Protein AF-R7GAA2-F1 (afdb_monomer_lite)

Foldseek 3Di:
DWAWAQDPVRDIDIDCVVVCVVLVVCVVVVNNLAAEAPALFDPQQWDWHDYPNDTDTGHDDQPDPVSLVVVLRVVLVVLAVCVVVVNQVRYAHEDEAVRQDPSSLVSQQVRAHPVRDGGAYAYEHADCDDDCNLVSLLRHQEYEYELVNCVVCVPSLLVSVVSNVVVVGAYFYEYAFLDPVDLAPPHFLLSLLVRFLSRVLSPHPGYDQPAADQDDPALVVFQDDPPGHRHSRHQWDWADPPDPDIDIHGDSSVVSNVVNVVLSVLQVVLCLQAVLLVVLVNVLSVQADSHFDDDDRYHDPRRSVRSVVSSVSSVVSSVVSVVVSVVLVVVVQDQVLLSVLLVVLVVCLVVCLFFDPVLVVQLVVLSVLSVVLSNDSPRHSVSNVVSSVSNVVSVVSTHTDDPPVDDDDDDDDDDDDDDDDDDDDDDDDDDDPDDDDDDDDPPPVVVVVVVVVVVVVPPD

Secondary structure (DSSP, 8-state):
--EEEE-TTS-EEEE-HHHHHHHHHHHHTT--S-EEEE-SS-TT-EEEEEETTEEEEEE--TTSHHHHHHHHHHHHHHHHHHHHHT-GGGEEEEE-GGG--HHHHHHHHT---TTSPPPEEEEEES--SSTTHHHHHTT-SEEEEEHHHHHH-HHHHHHHHHHHHHTT-EEEEEE-TT-SS--STTS-HHHHHHHHHHHHHTT-S-EEES-SB---S-TTT----SSSSTTTTBSEE---TT-SS---EE-HHHHHHHHHHHHHHHHHHHHHH-GGGHHHHHHHHTTS-S---EETTEE-HHHHHHHHHHHHHHHHHHHHHHHHHHHHHTT----HHHHHHHHHHGGGGGGGGGB-HHHHHHHHHHHHHHHHHHH-TT--HHHHHHHHHHHHHHHHT--B----TT---------------------------------SSTHHHHHHHHHHHHHHSS--

InterPro domains:
  IPR025150 Glycoside hydrolase 123, catalytic domain [PF13320] (1-269)

Radius of gyration: 28.1 Å; chains: 1; bounding box: 97×61×71 Å

Organism: NCBI:txid1263076

pLDDT: mean 87.67, std 21.64, range [22.52, 98.81]

Structure (mmCIF, N/CA/C/O backbone):
data_AF-R7GAA2-F1
#
_entry.id   AF-R7GAA2-F1
#
loop_
_atom_site.group_PDB
_atom_site.id
_atom_site.type_symbol
_atom_site.label_atom_id
_atom_site.label_alt_id
_atom_site.label_comp_id
_atom_site.label_asym_id
_atom_site.label_entity_id
_atom_site.label_seq_id
_atom_site.pdbx_PDB_ins_code
_atom_site.Cartn_x
_atom_site.Cartn_y
_atom_site.Cartn_z
_atom_site.occupancy
_atom_site.B_iso_or_equiv
_atom_site.auth_seq_id
_atom_site.auth_comp_id
_atom_site.auth_asym_id
_atom_site.auth_atom_id
_atom_site.pdbx_PDB_model_num
ATOM 1 N N . MET A 1 1 ? 8.759 -8.602 -18.589 1.00 96.94 1 MET A N 1
ATOM 2 C CA . MET A 1 1 ? 8.135 -9.944 -18.648 1.00 96.94 1 MET A CA 1
ATOM 3 C C . MET A 1 1 ? 7.246 -10.149 -19.873 1.00 96.94 1 MET A C 1
ATOM 5 O O . MET A 1 1 ? 6.894 -11.285 -20.142 1.00 96.94 1 MET A O 1
ATOM 9 N N . VAL A 1 2 ? 6.908 -9.103 -20.636 1.00 98.19 2 VAL A N 1
ATOM 10 C CA . VAL A 1 2 ? 6.275 -9.259 -21.956 1.00 98.19 2 VAL A CA 1
ATOM 11 C C . VAL A 1 2 ? 7.321 -8.965 -23.018 1.00 98.19 2 VAL A C 1
ATOM 13 O O . VAL A 1 2 ? 7.975 -7.921 -22.951 1.00 98.19 2 VAL A O 1
ATOM 16 N N . LYS A 1 3 ? 7.518 -9.876 -23.970 1.00 98.00 3 LYS A N 1
ATOM 17 C CA . LYS A 1 3 ? 8.472 -9.680 -25.064 1.00 98.00 3 LYS A CA 1
ATOM 18 C C . LYS A 1 3 ? 7.758 -9.059 -26.258 1.00 98.00 3 LYS A C 1
ATOM 20 O O . LYS A 1 3 ? 6.808 -9.626 -26.779 1.00 98.00 3 LYS A O 1
ATOM 25 N N . TRP A 1 4 ? 8.246 -7.898 -26.682 1.00 98.31 4 TRP A N 1
ATOM 26 C CA . TRP A 1 4 ? 7.725 -7.157 -27.826 1.00 98.31 4 TRP A CA 1
ATOM 27 C C . TRP A 1 4 ? 8.593 -7.472 -29.037 1.00 98.31 4 TRP A C 1
ATOM 29 O O . TRP A 1 4 ? 9.816 -7.322 -28.954 1.00 98.31 4 TRP A O 1
ATOM 39 N N . THR A 1 5 ? 7.988 -7.877 -30.147 1.00 98.38 5 THR A N 1
ATOM 40 C CA . THR A 1 5 ? 8.681 -8.085 -31.423 1.00 98.38 5 THR A CA 1
ATOM 41 C C . THR A 1 5 ? 8.051 -7.190 -32.474 1.00 98.38 5 THR A C 1
ATOM 43 O O . THR A 1 5 ? 6.836 -7.182 -32.629 1.00 98.38 5 THR A O 1
ATOM 46 N N . LYS A 1 6 ? 8.867 -6.402 -33.170 1.00 98.06 6 LYS A N 1
ATOM 47 C CA . LYS A 1 6 ? 8.409 -5.551 -34.261 1.00 98.06 6 LYS A CA 1
ATOM 48 C C . LYS A 1 6 ? 8.426 -6.343 -35.562 1.00 98.06 6 LYS A C 1
ATOM 50 O O . LYS A 1 6 ? 9.480 -6.837 -35.971 1.00 98.06 6 LYS A O 1
ATOM 55 N N . GLU A 1 7 ? 7.268 -6.447 -36.194 1.00 96.44 7 GLU A N 1
ATOM 56 C CA . GLU A 1 7 ? 7.074 -7.185 -37.436 1.00 96.44 7 GLU A CA 1
ATOM 57 C C . GLU A 1 7 ? 7.494 -6.365 -38.661 1.00 96.44 7 GLU A C 1
ATOM 59 O O . GLU A 1 7 ? 7.725 -5.153 -38.601 1.00 96.44 7 GLU A O 1
ATOM 64 N N . LYS A 1 8 ? 7.594 -7.033 -39.818 1.00 94.50 8 LYS A N 1
ATOM 65 C CA . LYS A 1 8 ? 8.037 -6.404 -41.077 1.00 94.50 8 LYS A CA 1
ATOM 66 C C . LYS A 1 8 ? 7.120 -5.278 -41.561 1.00 94.50 8 LYS A C 1
ATOM 68 O O . LYS A 1 8 ? 7.586 -4.401 -42.282 1.00 94.50 8 LYS A O 1
ATOM 73 N N . ASP A 1 9 ? 5.842 -5.320 -41.199 1.00 93.56 9 ASP A N 1
ATOM 74 C CA . ASP A 1 9 ? 4.855 -4.286 -41.524 1.00 93.56 9 ASP A CA 1
ATOM 75 C C . ASP A 1 9 ? 4.855 -3.112 -40.526 1.00 93.56 9 ASP A C 1
ATOM 77 O O . ASP A 1 9 ? 4.137 -2.134 -40.719 1.00 93.56 9 ASP A O 1
ATOM 81 N N . GLY A 1 10 ? 5.695 -3.179 -39.487 1.00 91.38 10 GLY A N 1
ATOM 82 C CA . GLY A 1 10 ? 5.831 -2.157 -38.455 1.00 91.38 10 GLY A CA 1
ATOM 83 C C . GLY A 1 10 ? 4.900 -2.320 -37.251 1.00 91.38 10 GLY A C 1
ATOM 84 O O . GLY A 1 10 ? 5.023 -1.518 -36.321 1.00 91.38 10 GLY A O 1
ATOM 85 N N . SER A 1 11 ? 4.018 -3.327 -37.247 1.00 95.19 11 SER A N 1
ATOM 86 C CA . SER A 1 11 ? 3.200 -3.701 -36.085 1.00 95.19 11 SER A CA 1
ATOM 87 C C . SER A 1 11 ? 4.027 -4.405 -35.002 1.00 95.19 11 SER A C 1
ATOM 89 O O . SER A 1 11 ? 5.172 -4.805 -35.239 1.00 95.19 11 SER A O 1
ATOM 91 N N . PHE A 1 12 ? 3.465 -4.541 -33.799 1.00 98.12 12 PHE A N 1
ATOM 92 C CA . PHE A 1 12 ? 4.077 -5.301 -32.714 1.00 98.12 12 PHE A CA 1
ATOM 93 C C . PHE A 1 12 ? 3.322 -6.600 -32.436 1.00 98.12 12 PHE A C 1
ATOM 95 O O . PHE A 1 12 ? 2.095 -6.641 -32.418 1.00 98.12 12 PHE A O 1
ATOM 102 N N . THR A 1 13 ? 4.072 -7.657 -32.137 1.00 98.12 13 THR A N 1
ATOM 103 C CA . THR A 1 13 ? 3.562 -8.867 -31.492 1.00 98.12 13 THR A CA 1
ATOM 104 C C . THR A 1 13 ? 4.078 -8.954 -30.061 1.00 98.12 13 THR A C 1
ATOM 106 O O . THR A 1 13 ? 5.216 -8.577 -29.755 1.00 98.12 13 THR A O 1
ATOM 109 N N . TYR A 1 14 ? 3.220 -9.449 -29.169 1.00 98.56 14 TYR A N 1
ATOM 110 C CA . TYR A 1 14 ? 3.478 -9.513 -27.735 1.00 98.56 14 TYR A CA 1
ATOM 111 C C . TYR A 1 14 ? 3.425 -10.957 -27.246 1.00 98.56 14 TYR A C 1
ATOM 113 O O . TYR A 1 14 ? 2.406 -11.630 -27.379 1.00 98.56 14 TYR A O 1
ATOM 121 N N . ASP A 1 15 ? 4.527 -11.422 -26.665 1.00 98.56 15 ASP A N 1
ATOM 122 C CA . ASP A 1 15 ? 4.616 -12.727 -26.015 1.00 98.56 15 ASP A CA 1
ATOM 123 C C . ASP A 1 15 ? 4.555 -12.554 -24.491 1.00 98.56 15 ASP A C 1
ATOM 125 O O . ASP A 1 15 ? 5.459 -11.980 -23.870 1.00 98.56 15 ASP A O 1
ATOM 129 N N . PHE A 1 16 ? 3.457 -13.042 -23.908 1.00 98.81 16 PHE A N 1
ATOM 130 C CA . PHE A 1 16 ? 3.136 -12.965 -22.483 1.00 98.81 16 PHE A CA 1
ATOM 131 C C . PHE A 1 16 ? 3.630 -14.178 -21.680 1.00 98.81 16 PHE A C 1
ATOM 133 O O . PHE A 1 16 ? 3.340 -14.264 -20.492 1.00 98.81 16 PHE A O 1
ATOM 140 N N . THR A 1 17 ? 4.383 -15.111 -22.273 1.00 98.69 17 THR A N 1
ATOM 141 C CA . THR A 1 17 ? 4.747 -16.392 -21.634 1.00 98.69 17 THR A CA 1
ATOM 142 C C . THR A 1 17 ? 5.384 -16.229 -20.249 1.00 98.69 17 THR A C 1
ATOM 144 O O . THR A 1 17 ? 4.995 -16.919 -19.305 1.00 98.69 17 THR A O 1
ATOM 147 N N . ASP A 1 18 ? 6.357 -15.327 -20.101 1.00 98.62 18 ASP A N 1
ATOM 148 C CA . ASP A 1 18 ? 7.033 -15.121 -18.813 1.00 98.62 18 ASP A CA 1
ATOM 149 C C . ASP A 1 18 ? 6.151 -14.356 -17.819 1.00 98.62 18 ASP A C 1
ATOM 151 O O . ASP A 1 18 ? 6.169 -14.653 -16.625 1.00 98.62 18 ASP A O 1
ATOM 155 N N . PHE A 1 19 ? 5.343 -13.410 -18.310 1.00 98.69 19 PHE A N 1
ATOM 156 C CA . PHE A 1 19 ? 4.344 -12.709 -17.503 1.00 98.69 19 PHE A CA 1
ATOM 157 C C . PHE A 1 19 ? 3.318 -13.689 -16.920 1.00 98.69 19 PHE A C 1
ATOM 159 O O . PHE A 1 19 ? 3.074 -13.675 -15.717 1.00 98.69 19 PHE A O 1
ATOM 166 N N . ASP A 1 20 ? 2.792 -14.594 -17.743 1.00 98.69 20 ASP A N 1
ATOM 167 C CA . ASP A 1 20 ? 1.814 -15.598 -17.335 1.00 98.69 20 ASP A CA 1
ATOM 168 C C . ASP A 1 20 ? 2.366 -16.543 -16.281 1.00 98.69 20 ASP A C 1
ATOM 170 O O . ASP A 1 20 ? 1.707 -16.788 -15.271 1.00 98.69 20 ASP A O 1
ATOM 174 N N . LYS A 1 21 ? 3.582 -17.057 -16.494 1.00 98.69 21 LYS A N 1
ATOM 175 C CA . LYS A 1 21 ? 4.245 -17.931 -15.520 1.00 98.69 21 LYS A CA 1
ATOM 176 C C . LYS A 1 21 ? 4.433 -17.221 -14.187 1.00 98.69 21 LYS A C 1
ATOM 178 O O . LYS A 1 21 ? 4.154 -17.811 -13.148 1.00 98.69 21 LYS A O 1
ATOM 183 N N . TRP A 1 22 ? 4.879 -15.966 -14.215 1.00 98.44 22 TRP A N 1
ATOM 184 C CA . TRP A 1 22 ? 5.100 -15.187 -13.003 1.00 98.44 22 TRP A CA 1
ATOM 185 C C . TRP A 1 22 ? 3.798 -14.894 -12.253 1.00 98.44 22 TRP A C 1
ATOM 187 O O . TRP A 1 22 ? 3.713 -15.130 -11.047 1.00 98.44 22 TRP A O 1
ATOM 197 N N . VAL A 1 23 ? 2.762 -14.419 -12.947 1.00 98.38 23 VAL A N 1
ATOM 198 C CA . VAL A 1 23 ? 1.469 -14.121 -12.319 1.00 98.38 23 VAL A CA 1
ATOM 199 C C . VAL A 1 23 ? 0.825 -15.391 -11.776 1.00 98.38 23 VAL A C 1
ATOM 201 O O . VAL A 1 23 ? 0.380 -15.396 -10.629 1.00 98.38 23 VAL A O 1
ATOM 204 N N . GLN A 1 24 ? 0.812 -16.477 -12.555 1.00 98.31 24 GLN A N 1
ATOM 205 C CA . GLN A 1 24 ? 0.233 -17.743 -12.115 1.00 98.31 24 GLN A CA 1
ATOM 206 C C . GLN A 1 24 ? 0.962 -18.288 -10.885 1.00 98.31 24 GLN A C 1
ATOM 208 O O . GLN A 1 24 ? 0.304 -18.647 -9.916 1.00 98.31 24 GLN A O 1
ATOM 213 N N . PHE A 1 25 ? 2.298 -18.253 -10.875 1.00 98.19 25 PHE A N 1
ATOM 214 C CA . PHE A 1 25 ? 3.095 -18.643 -9.712 1.00 98.19 25 PHE A CA 1
ATOM 215 C C . PHE A 1 25 ? 2.683 -17.878 -8.442 1.00 98.19 25 PHE A C 1
ATOM 217 O O . PHE A 1 25 ? 2.439 -18.488 -7.404 1.00 98.19 25 PHE A O 1
ATOM 224 N N . ASN A 1 26 ? 2.529 -16.552 -8.520 1.00 98.00 26 ASN A N 1
ATOM 225 C CA . ASN A 1 26 ? 2.117 -15.741 -7.368 1.00 98.00 26 ASN A CA 1
ATOM 226 C C . ASN A 1 26 ? 0.660 -15.992 -6.950 1.00 98.00 26 ASN A C 1
ATOM 228 O O . ASN A 1 26 ? 0.347 -15.998 -5.757 1.00 98.00 26 ASN A O 1
ATOM 232 N N . LYS A 1 27 ? -0.241 -16.222 -7.912 1.00 96.75 27 LYS A N 1
ATOM 233 C CA . LYS A 1 27 ? -1.634 -16.596 -7.630 1.00 96.75 27 LYS A CA 1
ATOM 234 C C . LYS A 1 27 ? -1.727 -17.962 -6.947 1.00 96.75 27 LYS A C 1
ATOM 236 O O . LYS A 1 27 ? -2.471 -18.082 -5.978 1.00 96.75 27 LYS A O 1
ATOM 241 N N . ASP A 1 28 ? -0.934 -18.942 -7.376 1.00 97.88 28 ASP A N 1
ATOM 242 C CA . ASP A 1 28 ? -0.874 -20.279 -6.768 1.00 97.88 28 ASP A CA 1
ATOM 243 C C . ASP A 1 28 ? -0.349 -20.231 -5.323 1.00 97.88 28 ASP A C 1
ATOM 245 O O . ASP A 1 28 ? -0.804 -20.992 -4.469 1.00 97.88 28 ASP A O 1
ATOM 249 N N . LEU A 1 29 ? 0.555 -19.290 -5.025 1.00 97.19 29 LEU A N 1
ATOM 250 C CA . LEU A 1 29 ? 1.021 -18.998 -3.665 1.00 97.19 29 LEU A CA 1
ATOM 251 C C . LEU A 1 29 ? 0.004 -18.219 -2.809 1.00 97.19 29 LEU A C 1
ATOM 253 O O . LEU A 1 29 ? 0.202 -18.085 -1.603 1.00 97.19 29 LEU A O 1
ATOM 257 N N . GLY A 1 30 ? -1.072 -17.696 -3.403 1.00 96.75 30 GLY A N 1
ATOM 258 C CA . GLY A 1 30 ? -2.077 -16.890 -2.706 1.00 96.75 30 GLY A CA 1
ATOM 259 C C . GLY A 1 30 ? -1.662 -15.441 -2.426 1.00 96.75 30 GLY A C 1
ATOM 260 O O . GLY A 1 30 ? -2.299 -14.795 -1.601 1.00 96.75 30 GLY A O 1
ATOM 261 N N . ILE A 1 31 ? -0.624 -14.932 -3.102 1.00 93.75 31 ILE A N 1
ATOM 262 C CA . ILE A 1 31 ? -0.114 -13.549 -2.965 1.00 93.75 31 ILE A CA 1
ATOM 263 C C . ILE A 1 31 ? -0.285 -12.712 -4.248 1.00 93.75 31 ILE A C 1
ATOM 265 O O . ILE A 1 31 ? 0.219 -11.599 -4.346 1.00 93.75 31 ILE A O 1
ATOM 269 N N . GLY A 1 32 ? -0.954 -13.266 -5.263 1.00 92.00 32 GLY A N 1
ATOM 270 C CA . GLY A 1 32 ? -1.189 -12.639 -6.569 1.00 92.00 32 GLY A CA 1
ATOM 271 C C . GLY A 1 32 ? -2.553 -11.952 -6.705 1.00 92.00 32 GLY A C 1
ATOM 272 O O . GLY A 1 32 ? -3.148 -12.010 -7.783 1.00 92.00 32 GLY A O 1
ATOM 273 N N . ASP A 1 33 ? -3.084 -11.374 -5.627 1.00 91.75 33 ASP A N 1
ATOM 274 C CA . ASP A 1 33 ? -4.356 -10.631 -5.592 1.00 91.75 33 ASP A CA 1
ATOM 275 C C . ASP A 1 33 ? -4.244 -9.199 -6.154 1.00 91.75 33 ASP A C 1
ATOM 277 O O . ASP A 1 33 ? -5.254 -8.558 -6.438 1.00 91.75 33 ASP A O 1
ATOM 281 N N . LYS A 1 34 ? -3.018 -8.713 -6.377 1.00 95.50 34 LYS A N 1
ATOM 282 C CA . LYS A 1 34 ? -2.719 -7.456 -7.073 1.00 95.50 34 LYS A CA 1
ATOM 283 C C . LYS A 1 34 ? -1.561 -7.651 -8.051 1.00 95.50 34 LYS A C 1
ATOM 285 O O . LYS A 1 34 ? -0.474 -8.068 -7.662 1.00 95.50 34 LYS A O 1
ATOM 290 N N . ILE A 1 35 ? -1.768 -7.297 -9.319 1.00 97.88 35 ILE A N 1
ATOM 291 C CA . ILE A 1 35 ? -0.746 -7.360 -10.374 1.00 97.88 35 ILE A CA 1
ATOM 292 C C . ILE A 1 35 ? -0.391 -5.935 -10.789 1.00 97.88 35 ILE A C 1
ATOM 294 O O . ILE A 1 35 ? -1.238 -5.228 -11.326 1.00 97.88 35 ILE A O 1
ATOM 298 N N . VAL A 1 36 ? 0.858 -5.507 -10.585 1.00 97.44 36 VAL A N 1
ATOM 299 C CA . VAL A 1 36 ? 1.302 -4.158 -10.979 1.00 97.44 36 VAL A CA 1
ATOM 300 C C . VAL A 1 36 ? 2.235 -4.220 -12.188 1.00 97.44 36 VAL A C 1
ATOM 302 O O . VAL A 1 36 ? 3.343 -4.748 -12.118 1.00 97.44 36 VAL A O 1
ATOM 305 N N . ILE A 1 37 ? 1.781 -3.665 -13.310 1.00 97.50 37 ILE A N 1
ATOM 306 C CA . ILE A 1 37 ? 2.466 -3.682 -14.605 1.00 97.50 37 ILE A CA 1
ATOM 307 C C . ILE A 1 37 ? 3.301 -2.404 -14.733 1.00 97.50 37 ILE A C 1
ATOM 309 O O . ILE A 1 37 ? 2.810 -1.365 -15.179 1.00 97.50 37 ILE A O 1
ATOM 313 N N . TYR A 1 38 ? 4.569 -2.467 -14.325 1.00 95.12 38 TYR A N 1
ATOM 314 C CA . TYR A 1 38 ? 5.526 -1.373 -14.514 1.00 95.12 38 TYR A CA 1
ATOM 315 C C . TYR A 1 38 ? 6.163 -1.435 -15.917 1.00 95.12 38 TYR A C 1
ATOM 317 O O . TYR A 1 38 ? 6.751 -2.448 -16.290 1.00 95.12 38 TYR A O 1
ATOM 325 N N . SER A 1 39 ? 6.110 -0.380 -16.733 1.00 92.69 39 SER A N 1
ATOM 326 C CA . SER A 1 39 ? 5.344 0.869 -16.579 1.00 92.69 39 SER A CA 1
ATOM 327 C C . SER A 1 39 ? 5.041 1.483 -17.950 1.00 92.69 39 SER A C 1
ATOM 329 O O . SER A 1 39 ? 5.800 1.266 -18.893 1.00 92.69 39 SER A O 1
ATOM 331 N N . ILE A 1 40 ? 3.989 2.307 -18.041 1.00 90.44 40 ILE A N 1
ATOM 332 C CA . ILE A 1 40 ? 3.724 3.220 -19.175 1.00 90.44 40 ILE A CA 1
ATOM 333 C C . ILE A 1 40 ? 4.735 4.383 -19.255 1.00 90.44 40 ILE A C 1
ATOM 335 O O . ILE A 1 40 ? 4.895 5.023 -20.297 1.00 90.44 40 ILE A O 1
ATOM 339 N N . ALA A 1 41 ? 5.439 4.667 -18.158 1.00 88.88 41 ALA A N 1
ATOM 340 C CA . ALA A 1 41 ? 6.400 5.758 -18.060 1.00 88.88 41 ALA A CA 1
ATOM 341 C C . ALA A 1 41 ? 7.753 5.259 -17.521 1.00 88.88 41 ALA A C 1
ATOM 343 O O . ALA A 1 41 ? 8.156 5.599 -16.408 1.00 88.88 41 ALA A O 1
ATOM 344 N N . PRO A 1 42 ? 8.468 4.413 -18.288 1.00 89.69 42 PRO A N 1
ATOM 345 C CA . PRO A 1 42 ? 9.770 3.912 -17.881 1.00 89.69 42 PRO A CA 1
ATOM 346 C C . PRO A 1 42 ? 10.791 5.048 -17.767 1.00 89.69 42 PRO A C 1
ATOM 348 O O . PRO A 1 42 ? 10.855 5.929 -18.624 1.00 89.69 42 PRO A O 1
ATOM 351 N N . TRP A 1 43 ? 11.682 4.954 -16.780 1.00 85.19 43 TRP A N 1
ATOM 352 C CA . TRP A 1 43 ? 12.714 5.958 -16.470 1.00 85.19 43 TRP A CA 1
ATOM 353 C C . TRP A 1 43 ? 13.596 6.372 -17.661 1.00 85.19 43 TRP A C 1
ATOM 355 O O . TRP A 1 43 ? 14.148 7.469 -17.703 1.00 85.19 43 TRP A O 1
ATOM 365 N N . HIS A 1 44 ? 13.750 5.486 -18.645 1.00 86.44 44 HIS A N 1
ATOM 366 C CA . HIS A 1 44 ? 14.555 5.725 -19.838 1.00 86.44 44 HIS A CA 1
ATOM 367 C C . HIS A 1 44 ? 13.800 6.378 -21.010 1.00 86.44 44 HIS A C 1
ATOM 369 O O . HIS A 1 44 ? 14.412 6.563 -22.065 1.00 86.44 44 HIS A O 1
ATOM 375 N N . ASN A 1 45 ? 12.509 6.703 -20.849 1.00 91.31 45 ASN A N 1
ATOM 376 C CA . ASN A 1 45 ? 11.657 7.379 -21.839 1.00 91.31 45 ASN A CA 1
ATOM 377 C C . ASN A 1 45 ? 11.783 6.792 -23.253 1.00 91.31 45 ASN A C 1
ATOM 379 O O . ASN A 1 45 ? 12.013 7.495 -24.242 1.00 91.31 45 ASN A O 1
ATOM 383 N N . SER A 1 46 ? 11.713 5.466 -23.343 1.00 94.56 46 SER A N 1
ATOM 384 C CA . SER A 1 46 ? 11.822 4.761 -24.615 1.00 94.56 46 SER A CA 1
ATOM 385 C C . SER A 1 46 ? 11.024 3.469 -24.609 1.00 94.56 46 SER A C 1
ATOM 387 O O . SER A 1 46 ? 10.880 2.834 -23.567 1.00 94.56 46 SER A O 1
ATOM 389 N N . PHE A 1 47 ? 10.588 3.042 -25.785 1.00 95.69 47 PHE A N 1
ATOM 390 C CA . PHE A 1 47 ? 10.153 1.674 -26.026 1.00 95.69 47 PHE A CA 1
ATOM 391 C C . PHE A 1 47 ? 11.369 0.764 -26.130 1.00 95.69 47 PHE A C 1
ATOM 393 O O . PHE A 1 47 ? 12.409 1.179 -26.650 1.00 95.69 47 PHE A O 1
ATOM 400 N N . THR A 1 48 ? 11.229 -0.472 -25.665 1.00 96.00 48 THR A N 1
ATOM 401 C CA . THR A 1 48 ? 12.258 -1.500 -25.809 1.00 96.00 48 THR A CA 1
ATOM 402 C C . THR A 1 48 ? 11.621 -2.729 -26.443 1.00 96.00 48 THR A C 1
ATOM 404 O O . THR A 1 48 ? 10.711 -3.314 -25.862 1.00 96.00 48 THR A O 1
ATOM 407 N N . TYR A 1 49 ? 12.080 -3.111 -27.633 1.00 97.19 49 TYR A N 1
ATOM 408 C CA . TYR A 1 49 ? 11.505 -4.209 -28.415 1.00 97.19 49 TYR A CA 1
ATOM 409 C C . TYR A 1 49 ? 12.568 -4.931 -29.238 1.00 97.19 49 TYR A C 1
ATOM 411 O O . TYR A 1 49 ? 13.666 -4.420 -29.450 1.00 97.19 49 TYR A O 1
ATOM 419 N N . TRP A 1 50 ? 12.248 -6.130 -29.713 1.00 98.06 50 TRP A N 1
ATOM 420 C CA . TRP A 1 50 ? 13.093 -6.893 -30.621 1.00 98.06 50 TRP A CA 1
ATOM 421 C C . TRP A 1 50 ? 12.745 -6.581 -32.072 1.00 98.06 50 TRP A C 1
ATOM 423 O O . TRP A 1 50 ? 11.587 -6.639 -32.465 1.00 98.06 50 TRP A O 1
ATOM 433 N N . GLU A 1 51 ? 13.754 -6.302 -32.885 1.00 97.50 51 GLU A N 1
ATOM 434 C CA . GLU A 1 51 ? 13.620 -6.130 -34.331 1.00 97.50 51 GLU A CA 1
ATOM 435 C C . GLU A 1 51 ? 14.806 -6.841 -34.990 1.00 97.50 51 GLU A C 1
ATOM 437 O O . GLU A 1 51 ? 15.962 -6.597 -34.638 1.00 97.50 51 GLU A O 1
ATOM 442 N N . ASN A 1 52 ? 14.538 -7.775 -35.909 1.00 93.44 52 ASN A N 1
ATOM 443 C CA . ASN A 1 52 ? 15.575 -8.534 -36.627 1.00 93.44 52 ASN A CA 1
ATOM 444 C C . ASN A 1 52 ? 16.638 -9.181 -35.707 1.00 93.44 52 ASN A C 1
ATOM 446 O O . ASN A 1 52 ? 17.834 -9.155 -35.999 1.00 93.44 52 ASN A O 1
ATOM 450 N N . GLY A 1 53 ? 16.208 -9.730 -34.565 1.00 92.94 53 GLY A N 1
ATOM 451 C CA . GLY A 1 53 ? 17.095 -10.386 -33.596 1.00 92.94 53 GLY A CA 1
ATOM 452 C C . GLY A 1 53 ? 17.963 -9.435 -32.765 1.00 92.94 53 GLY A C 1
ATOM 453 O O . GLY A 1 53 ? 18.873 -9.895 -32.081 1.00 92.94 53 GLY A O 1
ATOM 454 N N . LYS A 1 54 ? 17.698 -8.123 -32.796 1.00 96.12 54 LYS A N 1
ATOM 455 C CA . LYS A 1 54 ? 18.385 -7.120 -31.972 1.00 96.12 54 LYS A CA 1
ATOM 456 C C . LYS A 1 54 ? 17.408 -6.421 -31.041 1.00 96.12 54 LYS A C 1
ATOM 458 O O . LYS A 1 54 ? 16.269 -6.158 -31.417 1.00 96.12 54 LYS A O 1
ATOM 463 N N . LEU A 1 55 ? 17.879 -6.089 -29.842 1.00 97.25 55 LEU A N 1
ATOM 464 C CA . LEU A 1 55 ? 17.137 -5.250 -28.911 1.00 97.25 55 LEU A CA 1
ATOM 465 C C . LEU A 1 55 ? 17.268 -3.785 -29.343 1.00 97.25 55 LEU A C 1
ATOM 467 O O . LEU A 1 55 ? 18.371 -3.236 -29.379 1.00 97.25 55 LEU A O 1
ATOM 471 N N . VAL A 1 56 ? 16.144 -3.165 -29.675 1.00 97.44 56 VAL A N 1
ATOM 472 C CA . VAL A 1 56 ? 16.038 -1.765 -30.084 1.00 97.44 56 VAL A CA 1
ATOM 473 C C . VAL A 1 56 ? 15.467 -0.947 -28.935 1.00 97.44 56 VAL A C 1
ATOM 475 O O . VAL A 1 56 ? 14.557 -1.387 -28.233 1.00 97.44 56 VAL A O 1
ATOM 478 N N . LYS A 1 57 ? 16.008 0.263 -28.763 1.00 97.19 57 LYS A N 1
ATOM 479 C CA . LYS A 1 57 ? 15.553 1.253 -27.788 1.00 97.19 57 LYS A CA 1
ATOM 480 C C . LYS A 1 57 ? 15.100 2.522 -28.514 1.00 97.19 57 LYS A C 1
ATOM 482 O O . LYS A 1 57 ? 15.928 3.339 -28.911 1.00 97.19 57 LYS A O 1
ATOM 487 N N . GLU A 1 58 ? 13.793 2.683 -28.698 1.00 96.62 58 GLU A N 1
ATOM 488 C CA . GLU A 1 58 ? 13.185 3.808 -29.425 1.00 96.62 58 GLU A CA 1
ATOM 489 C C . GLU A 1 58 ? 12.747 4.892 -28.436 1.00 96.62 58 GLU A C 1
ATOM 491 O O . GLU A 1 58 ? 11.781 4.704 -27.698 1.00 96.62 58 GLU A O 1
ATOM 496 N N . ARG A 1 59 ? 13.464 6.023 -28.381 1.00 97.06 59 ARG A N 1
ATOM 497 C CA . ARG A 1 59 ? 13.075 7.156 -27.522 1.00 97.06 59 ARG A CA 1
ATOM 498 C C . ARG A 1 59 ? 11.716 7.713 -27.933 1.00 97.06 59 ARG A C 1
ATOM 500 O O . ARG A 1 59 ? 11.428 7.823 -29.120 1.00 97.06 59 ARG A O 1
ATOM 507 N N . PHE A 1 60 ? 10.939 8.150 -26.950 1.00 95.06 60 PHE A N 1
ATOM 508 C CA . PHE A 1 60 ? 9.669 8.827 -27.179 1.00 95.06 60 PHE A CA 1
ATOM 509 C C . PHE A 1 60 ? 9.590 10.154 -26.424 1.00 95.06 60 PHE A C 1
ATOM 511 O O . PHE A 1 60 ? 10.315 10.402 -25.461 1.00 95.06 60 PHE A O 1
ATOM 518 N N . THR A 1 61 ? 8.634 10.982 -26.836 1.00 94.19 61 THR A N 1
ATOM 519 C CA . THR A 1 61 ? 8.131 12.110 -26.048 1.00 94.19 61 THR A CA 1
ATOM 520 C C . THR A 1 61 ? 6.705 11.787 -25.622 1.00 94.19 61 THR A C 1
ATOM 522 O O . THR A 1 61 ? 5.890 11.405 -26.467 1.00 94.19 61 THR A O 1
ATOM 525 N N . VAL A 1 62 ? 6.409 11.920 -24.326 1.00 92.88 62 VAL A N 1
ATOM 526 C CA . VAL A 1 62 ? 5.066 11.686 -23.770 1.00 92.88 62 VAL A CA 1
ATOM 527 C C . VAL A 1 62 ? 4.045 12.550 -24.513 1.00 92.88 62 VAL A C 1
ATOM 529 O O . VAL A 1 62 ? 4.278 13.736 -24.739 1.00 92.88 62 VAL A O 1
ATOM 532 N N . GLY A 1 63 ? 2.938 11.943 -24.942 1.00 93.81 63 GLY A N 1
ATOM 533 C CA . GLY A 1 63 ? 1.872 12.615 -25.696 1.00 93.81 63 GLY A CA 1
ATOM 534 C C . GLY A 1 63 ? 2.129 12.814 -27.190 1.00 93.81 63 GLY A C 1
ATOM 535 O O . GLY A 1 63 ? 1.238 13.279 -27.898 1.00 93.81 63 GLY A O 1
ATOM 536 N N . SER A 1 64 ? 3.309 12.455 -27.706 1.00 96.94 64 SER A N 1
ATOM 537 C CA . SER A 1 64 ? 3.535 12.445 -29.157 1.00 96.94 64 SER A CA 1
ATOM 538 C C . SER A 1 64 ? 2.624 11.429 -29.857 1.00 96.94 64 SER A C 1
ATOM 540 O O . SER A 1 64 ? 2.212 10.435 -29.261 1.00 96.94 64 SER A O 1
ATOM 542 N N . LYS A 1 65 ? 2.358 11.630 -31.155 1.00 97.50 65 LYS A N 1
ATOM 543 C CA . LYS A 1 65 ? 1.567 10.685 -31.964 1.00 97.50 65 LYS A CA 1
ATOM 544 C C . LYS A 1 65 ? 2.100 9.251 -31.841 1.00 97.50 65 LYS A C 1
ATOM 546 O O . LYS A 1 65 ? 1.337 8.347 -31.524 1.00 97.50 65 LYS A O 1
ATOM 551 N N . ARG A 1 66 ? 3.419 9.073 -31.990 1.00 96.25 66 ARG A N 1
ATOM 552 C CA . ARG A 1 66 ? 4.078 7.766 -31.858 1.00 96.25 66 ARG A CA 1
ATOM 553 C C . ARG A 1 66 ? 3.952 7.191 -30.446 1.00 96.25 66 ARG A C 1
ATOM 555 O O . ARG A 1 66 ? 3.747 5.992 -30.306 1.00 96.25 66 ARG A O 1
ATOM 562 N N . TYR A 1 67 ? 4.047 8.035 -29.413 1.00 96.62 67 TYR A N 1
ATOM 563 C CA . TYR A 1 67 ? 3.823 7.611 -28.031 1.00 96.62 67 TYR A CA 1
ATOM 564 C C . TYR A 1 67 ? 2.417 7.046 -27.840 1.00 96.62 67 TYR A C 1
ATOM 566 O O . TYR A 1 67 ? 2.266 5.939 -27.327 1.00 96.62 67 TYR A O 1
ATOM 574 N N . ASN A 1 68 ? 1.415 7.790 -28.311 1.00 97.19 68 ASN A N 1
ATOM 575 C CA . ASN A 1 68 ? 0.022 7.397 -28.182 1.00 97.19 68 ASN A CA 1
ATOM 576 C C . ASN A 1 68 ? -0.263 6.105 -28.951 1.00 97.19 68 ASN A C 1
ATOM 578 O O . ASN A 1 68 ? -0.873 5.203 -28.395 1.00 97.19 68 ASN A O 1
ATOM 582 N N . GLU A 1 69 ? 0.218 5.984 -30.190 1.00 97.19 69 GLU A N 1
ATOM 583 C CA . GLU A 1 69 ? 0.034 4.786 -31.018 1.00 97.19 69 GLU A CA 1
ATOM 584 C C . GLU A 1 69 ? 0.606 3.531 -30.353 1.00 97.19 69 GLU A C 1
ATOM 586 O O . GLU A 1 69 ? -0.112 2.553 -30.168 1.00 97.19 69 GLU A O 1
ATOM 591 N N . VAL A 1 70 ? 1.881 3.563 -29.957 1.00 97.44 70 VAL A N 1
ATOM 592 C CA . VAL A 1 70 ? 2.583 2.370 -29.463 1.00 97.44 70 VAL A CA 1
ATOM 593 C C . VAL A 1 70 ? 2.074 1.933 -28.089 1.00 97.44 70 VAL A C 1
ATOM 595 O O . VAL A 1 70 ? 1.911 0.737 -27.850 1.00 97.44 70 VAL A O 1
ATOM 598 N N . TRP A 1 71 ? 1.793 2.873 -27.180 1.00 97.44 71 TRP A N 1
ATOM 599 C CA . TRP A 1 71 ? 1.217 2.511 -25.883 1.00 97.44 71 TRP A CA 1
ATOM 600 C C . TRP A 1 71 ? -0.240 2.070 -25.992 1.00 97.44 71 TRP A C 1
ATOM 602 O O . TRP A 1 71 ? -0.628 1.152 -25.274 1.00 97.44 71 TRP A O 1
ATOM 612 N N . THR A 1 72 ? -1.028 2.666 -26.892 1.00 98.12 72 THR A N 1
ATOM 613 C CA . THR A 1 72 ? -2.407 2.212 -27.131 1.00 98.12 72 THR A CA 1
ATOM 614 C C . THR A 1 72 ? -2.423 0.787 -27.667 1.00 98.12 72 THR A C 1
ATOM 616 O O . THR A 1 72 ? -3.180 -0.031 -27.152 1.00 98.12 72 THR A O 1
ATOM 619 N N . ASP A 1 73 ? -1.563 0.471 -28.638 1.00 98.38 73 ASP A N 1
ATOM 620 C CA . ASP A 1 73 ? -1.426 -0.878 -29.203 1.00 98.38 73 ASP A CA 1
ATOM 621 C C . ASP A 1 73 ? -1.105 -1.910 -28.109 1.00 98.38 73 ASP A C 1
ATOM 623 O O . ASP A 1 73 ? -1.850 -2.872 -27.897 1.00 98.38 73 ASP A O 1
ATOM 627 N N . PHE A 1 74 ? -0.072 -1.636 -27.307 1.00 98.50 74 PHE A N 1
ATOM 628 C CA . PHE A 1 74 ? 0.328 -2.535 -26.229 1.00 98.50 74 PHE A CA 1
ATOM 629 C C . PHE A 1 74 ? -0.739 -2.713 -25.158 1.00 98.50 74 PHE A C 1
ATOM 631 O O . PHE A 1 74 ? -1.056 -3.844 -24.794 1.00 98.50 74 PHE A O 1
ATOM 638 N N . PHE A 1 75 ? -1.287 -1.621 -24.621 1.00 98.56 75 PHE A N 1
ATOM 639 C CA . PHE A 1 75 ? -2.261 -1.737 -23.541 1.00 98.56 75 PHE A CA 1
ATOM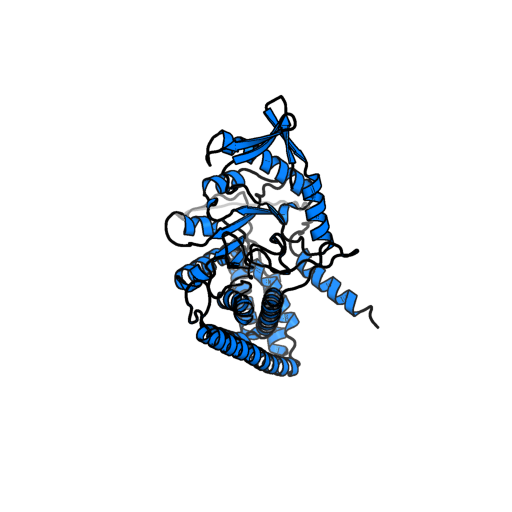 640 C C . PHE A 1 75 ? -3.585 -2.322 -24.034 1.00 98.56 75 PHE A C 1
ATOM 642 O O . PHE A 1 75 ? -4.225 -3.036 -23.272 1.00 98.56 75 PHE A O 1
ATOM 649 N N . THR A 1 76 ? -3.953 -2.144 -25.306 1.00 98.56 76 THR A N 1
ATOM 650 C CA . THR A 1 76 ? -5.092 -2.862 -25.903 1.00 98.56 76 THR A CA 1
ATOM 651 C C . THR A 1 76 ? -4.844 -4.372 -25.908 1.00 98.56 76 THR A C 1
ATOM 653 O O . THR A 1 76 ? -5.701 -5.140 -25.466 1.00 98.56 76 THR A O 1
ATOM 656 N N . ALA A 1 77 ? -3.657 -4.814 -26.340 1.00 98.69 77 ALA A N 1
ATOM 657 C CA . ALA A 1 77 ? -3.286 -6.228 -26.303 1.00 98.69 77 ALA A CA 1
ATOM 658 C C . ALA A 1 77 ? -3.216 -6.775 -24.866 1.00 98.69 77 ALA A C 1
ATOM 660 O O . ALA A 1 77 ? -3.719 -7.864 -24.594 1.00 98.69 77 ALA A O 1
ATOM 661 N N . MET A 1 78 ? -2.648 -6.002 -23.937 1.00 98.75 78 MET A N 1
ATOM 662 C CA . MET A 1 78 ? -2.551 -6.358 -22.521 1.00 98.75 78 MET A CA 1
ATOM 663 C C . MET A 1 78 ? -3.933 -6.506 -21.876 1.00 98.75 78 MET A C 1
ATOM 665 O O . MET A 1 78 ? -4.175 -7.486 -21.181 1.00 98.75 78 MET A O 1
ATOM 669 N N . VAL A 1 79 ? -4.853 -5.567 -22.116 1.00 98.69 79 VAL A N 1
ATOM 670 C CA . VAL A 1 79 ? -6.228 -5.620 -21.595 1.00 98.69 79 VAL A CA 1
ATOM 671 C C . VAL A 1 79 ? -6.961 -6.849 -22.112 1.00 98.69 79 VAL A C 1
ATOM 673 O O . VAL A 1 79 ? -7.547 -7.582 -21.318 1.00 98.69 79 VAL A O 1
ATOM 676 N N . LYS A 1 80 ? -6.873 -7.119 -23.419 1.00 98.69 80 LYS A N 1
ATOM 677 C CA . LYS A 1 80 ? -7.461 -8.321 -24.015 1.00 98.69 80 LYS A CA 1
ATOM 678 C C . LYS A 1 80 ? -6.908 -9.594 -23.365 1.00 98.69 80 LYS A C 1
ATOM 680 O O . LYS A 1 80 ? -7.681 -10.465 -22.980 1.00 98.69 80 LYS A O 1
ATOM 685 N N . HIS A 1 81 ? -5.588 -9.680 -23.206 1.00 98.75 81 HIS A N 1
ATOM 686 C CA . HIS A 1 81 ? -4.936 -10.828 -22.573 1.00 98.75 81 HIS A CA 1
ATOM 687 C C . HIS A 1 81 ? -5.385 -11.001 -21.115 1.00 98.75 81 HIS A C 1
ATOM 689 O O . HIS A 1 81 ? -5.749 -12.094 -20.695 1.00 98.75 81 HIS A O 1
ATOM 695 N N . LEU A 1 82 ? -5.443 -9.916 -20.341 1.00 98.62 82 LEU A N 1
ATOM 696 C CA . LEU A 1 82 ? -5.943 -9.944 -18.966 1.00 98.62 82 LEU A CA 1
ATOM 697 C C . LEU A 1 82 ? -7.407 -10.405 -18.878 1.00 98.62 82 LEU A C 1
ATOM 699 O O . LEU A 1 82 ? -7.731 -11.178 -17.977 1.00 98.62 82 LEU A O 1
ATOM 703 N N . ASP A 1 83 ? -8.278 -9.975 -19.795 1.00 98.56 83 ASP A N 1
ATOM 704 C CA . ASP A 1 83 ? -9.673 -10.436 -19.868 1.00 98.56 83 ASP A CA 1
ATOM 705 C C . ASP A 1 83 ? -9.759 -11.942 -20.169 1.00 98.56 83 ASP A C 1
ATOM 707 O O . ASP A 1 83 ? -10.545 -12.652 -19.539 1.00 98.56 83 ASP A O 1
ATOM 711 N N . GLU A 1 84 ? -8.943 -12.446 -21.100 1.00 98.50 84 GLU A N 1
ATOM 712 C CA . GLU A 1 84 ? -8.872 -13.874 -21.450 1.00 98.50 84 GLU A CA 1
ATOM 713 C C . GLU A 1 84 ? -8.398 -14.731 -20.269 1.00 98.50 84 GLU A C 1
ATOM 715 O O . GLU A 1 84 ? -8.889 -15.843 -20.062 1.00 98.50 84 GLU A O 1
ATOM 720 N N . LYS A 1 85 ? -7.480 -14.201 -19.455 1.00 98.06 85 LYS A N 1
ATOM 721 C CA . LYS A 1 85 ? -6.977 -14.861 -18.243 1.00 98.06 85 LYS A CA 1
ATOM 722 C C . LYS A 1 85 ? -7.886 -14.685 -17.023 1.00 98.06 85 LYS A C 1
ATOM 724 O O . LYS A 1 85 ? -7.679 -15.366 -16.019 1.00 98.06 85 LYS A O 1
ATOM 729 N N . GLY A 1 86 ? -8.867 -13.781 -17.085 1.00 97.69 86 GLY A N 1
ATOM 730 C CA . GLY A 1 86 ? -9.688 -13.394 -15.935 1.00 97.69 86 GLY A CA 1
ATOM 731 C C . GLY A 1 86 ? -8.909 -12.621 -14.864 1.00 97.69 86 GLY A C 1
ATOM 732 O O . GLY A 1 86 ? -9.225 -12.723 -13.684 1.00 97.69 86 GLY A O 1
ATOM 733 N N . TRP A 1 87 ? -7.861 -11.892 -15.254 1.00 98.38 87 TRP A N 1
ATOM 734 C CA . TRP A 1 87 ? -6.958 -11.153 -14.358 1.00 98.38 87 TRP A CA 1
ATOM 735 C C . TRP A 1 87 ? -7.152 -9.634 -14.411 1.00 98.38 87 TRP A C 1
ATOM 737 O O . TRP A 1 87 ? -6.444 -8.904 -13.722 1.00 98.38 87 TRP A O 1
ATOM 747 N N . PHE A 1 88 ? -8.085 -9.147 -15.232 1.00 98.50 88 PHE A N 1
ATOM 748 C CA . PHE A 1 88 ? -8.284 -7.718 -15.465 1.00 98.50 88 PHE A CA 1
ATOM 749 C C . PHE A 1 88 ? -8.577 -6.926 -14.182 1.00 98.50 88 PHE A C 1
ATOM 751 O O . PHE A 1 88 ? -7.938 -5.906 -13.938 1.00 98.50 88 PHE A O 1
ATOM 758 N N . ASP A 1 89 ? -9.487 -7.406 -13.328 1.00 97.38 89 ASP A N 1
ATOM 759 C CA . ASP A 1 89 ? -9.880 -6.680 -12.111 1.00 97.38 89 ASP A CA 1
ATOM 760 C C . ASP A 1 89 ? -8.751 -6.605 -11.052 1.00 97.38 89 ASP A C 1
ATOM 762 O O . ASP A 1 89 ? -8.774 -5.703 -10.207 1.00 97.38 89 ASP A O 1
ATOM 766 N N . ASP A 1 90 ? -7.748 -7.489 -11.122 1.00 97.50 90 ASP A N 1
ATOM 767 C CA . ASP A 1 90 ? -6.578 -7.511 -10.227 1.00 97.50 90 ASP A CA 1
ATOM 768 C C . ASP A 1 90 ? -5.413 -6.653 -10.758 1.00 97.50 90 ASP A C 1
ATOM 770 O O . ASP A 1 90 ? -4.410 -6.455 -10.064 1.00 97.50 90 ASP A O 1
ATOM 774 N N . ALA A 1 91 ? -5.504 -6.185 -12.007 1.00 98.25 91 ALA A N 1
ATOM 775 C CA . ALA A 1 91 ? -4.407 -5.547 -12.716 1.00 98.25 91 ALA A CA 1
ATOM 776 C C . ALA A 1 91 ? -4.391 -4.023 -12.547 1.00 98.25 91 ALA A C 1
ATOM 778 O O . ALA A 1 91 ? -5.402 -3.332 -12.667 1.00 98.25 91 ALA A O 1
ATOM 779 N N . TYR A 1 92 ? -3.186 -3.505 -12.327 1.00 98.38 92 TYR A N 1
ATOM 780 C CA . TYR A 1 92 ? -2.875 -2.093 -12.186 1.00 98.38 92 TYR A CA 1
ATOM 781 C C . TYR A 1 92 ? -1.734 -1.727 -13.134 1.00 98.38 92 TYR A C 1
ATOM 783 O O . TYR A 1 92 ? -0.752 -2.462 -13.250 1.00 98.38 92 TYR A O 1
ATOM 791 N N . VAL A 1 93 ? -1.803 -0.558 -13.765 1.00 97.88 93 VAL A N 1
ATOM 792 C CA . VAL A 1 93 ? -0.645 0.044 -14.433 1.00 97.88 93 VAL A CA 1
ATOM 793 C C . VAL A 1 93 ? 0.188 0.780 -13.389 1.00 97.88 93 VAL A C 1
ATOM 795 O O . VAL A 1 93 ? -0.300 1.707 -12.744 1.00 97.88 93 VAL A O 1
ATOM 798 N N . GLY A 1 94 ? 1.438 0.350 -13.214 1.00 95.69 94 GLY A N 1
ATOM 799 C CA . GLY A 1 94 ? 2.389 0.975 -12.297 1.00 95.69 94 GLY A CA 1
ATOM 800 C C . GLY A 1 94 ? 2.991 2.239 -12.904 1.00 95.69 94 GLY A C 1
ATOM 801 O O . GLY A 1 94 ? 3.469 2.203 -14.042 1.00 95.69 94 GLY A O 1
ATOM 802 N N . ILE A 1 95 ? 3.003 3.347 -12.167 1.00 92.56 95 ILE A N 1
ATOM 803 C CA . ILE A 1 95 ? 3.592 4.621 -12.595 1.00 92.56 95 ILE A CA 1
ATOM 804 C C . ILE A 1 95 ? 4.508 5.149 -11.492 1.00 92.56 95 ILE A C 1
ATOM 806 O O . ILE A 1 95 ? 4.081 5.378 -10.364 1.00 92.56 95 ILE A O 1
ATOM 810 N N . ASP A 1 96 ? 5.781 5.320 -11.833 1.00 87.25 96 ASP A N 1
ATOM 811 C CA . ASP A 1 96 ? 6.768 5.946 -10.953 1.00 87.25 96 ASP A CA 1
ATOM 812 C C . ASP A 1 96 ? 6.633 7.481 -10.982 1.00 87.25 96 ASP A C 1
ATOM 814 O O . ASP A 1 96 ? 6.117 8.052 -11.946 1.00 87.25 96 ASP A O 1
ATOM 818 N N . GLU A 1 97 ? 7.125 8.156 -9.947 1.00 79.75 97 GLU A N 1
ATOM 819 C CA . GLU A 1 97 ? 6.908 9.581 -9.649 1.00 79.75 97 GLU A CA 1
ATOM 820 C C . GLU A 1 97 ? 7.227 10.496 -10.830 1.00 79.75 97 GLU A C 1
ATOM 822 O O . GLU A 1 97 ? 6.452 11.382 -11.190 1.00 79.75 97 GLU A O 1
ATOM 827 N N . ARG A 1 98 ? 8.356 10.233 -11.496 1.00 76.88 98 ARG A N 1
ATOM 828 C CA . ARG A 1 98 ? 8.842 11.020 -12.641 1.00 76.88 98 ARG A CA 1
ATOM 829 C C . ARG A 1 98 ? 7.994 10.856 -13.898 1.00 76.88 98 ARG A C 1
ATOM 831 O O . ARG A 1 98 ? 8.083 11.671 -14.813 1.00 76.88 98 ARG A O 1
ATOM 838 N N . GLY A 1 99 ? 7.244 9.763 -13.973 1.00 80.12 99 GLY A N 1
ATOM 839 C CA . GLY A 1 99 ? 6.441 9.376 -15.124 1.00 80.12 99 GLY A CA 1
ATOM 840 C C . GLY A 1 99 ? 4.972 9.764 -15.013 1.00 80.12 99 GLY A C 1
ATOM 841 O O . GLY A 1 99 ? 4.223 9.644 -15.990 1.00 80.12 99 GLY A O 1
ATOM 842 N N . LEU A 1 100 ? 4.549 10.219 -13.834 1.00 86.62 100 LEU A N 1
ATOM 843 C CA . LEU A 1 100 ? 3.158 10.497 -13.558 1.00 86.62 100 LEU A CA 1
ATOM 844 C C . LEU A 1 100 ? 2.702 11.780 -14.248 1.00 86.62 100 LEU A C 1
ATOM 846 O O . LEU A 1 100 ? 3.128 12.882 -13.917 1.00 86.62 100 LEU A O 1
ATOM 850 N N . SER A 1 101 ? 1.813 11.628 -15.225 1.00 90.75 101 SER A N 1
ATOM 851 C CA . SER A 1 101 ? 1.311 12.742 -16.022 1.00 90.75 101 SER A CA 1
ATOM 852 C C . SER A 1 101 ? -0.147 12.541 -16.400 1.00 90.75 101 SER A C 1
ATOM 854 O O . SER A 1 101 ? -0.602 11.419 -16.627 1.00 90.75 101 SER A O 1
ATOM 856 N N . GLU A 1 102 ? -0.869 13.652 -16.534 1.00 93.12 102 GLU A N 1
ATOM 857 C CA . GLU A 1 102 ? -2.252 13.643 -17.009 1.00 93.12 102 GLU A CA 1
ATOM 858 C C . GLU A 1 102 ? -2.364 13.007 -18.400 1.00 93.12 102 GLU A C 1
ATOM 860 O O . GLU A 1 102 ? -3.292 12.249 -18.653 1.00 93.12 102 GLU A O 1
ATOM 865 N N . THR A 1 103 ? -1.383 13.237 -19.274 1.00 94.56 103 THR A N 1
ATOM 866 C CA . THR A 1 103 ? -1.332 12.654 -20.619 1.00 94.56 103 THR A CA 1
ATOM 867 C C . THR A 1 103 ? -1.312 11.126 -20.602 1.00 94.56 103 THR A C 1
ATOM 869 O O . THR A 1 103 ? -2.056 10.505 -21.358 1.00 94.56 103 THR A O 1
ATOM 872 N N . ALA A 1 104 ? -0.488 10.511 -19.746 1.00 93.94 104 ALA A N 1
ATOM 873 C CA . ALA A 1 104 ? -0.419 9.054 -19.643 1.00 93.94 104 ALA A CA 1
ATOM 874 C C . ALA A 1 104 ? -1.731 8.467 -19.099 1.00 93.94 104 ALA A C 1
ATOM 876 O O . ALA A 1 104 ? -2.242 7.493 -19.647 1.00 93.94 104 ALA A O 1
ATOM 877 N N . LEU A 1 105 ? -2.311 9.094 -18.068 1.00 95.88 105 LEU A N 1
ATOM 878 C CA . LEU A 1 105 ? -3.594 8.666 -17.502 1.00 95.88 105 LEU A CA 1
ATOM 879 C C . LEU A 1 105 ? -4.736 8.811 -18.516 1.00 95.88 105 LEU A C 1
ATOM 881 O O . LEU A 1 105 ? -5.530 7.895 -18.685 1.00 95.88 105 LEU A O 1
ATOM 885 N N . ASN A 1 106 ? -4.778 9.924 -19.254 1.00 96.81 106 ASN A N 1
ATOM 886 C CA . ASN A 1 106 ? -5.781 10.146 -20.294 1.00 96.81 106 ASN A CA 1
ATOM 887 C C . ASN A 1 106 ? -5.689 9.100 -21.407 1.00 96.81 106 ASN A C 1
ATOM 889 O O . ASN A 1 106 ? -6.723 8.676 -21.907 1.00 96.81 106 ASN A O 1
ATOM 893 N N . LEU A 1 107 ? -4.481 8.668 -21.788 1.00 97.12 107 LEU A N 1
ATOM 894 C CA . LEU A 1 107 ? -4.311 7.574 -22.744 1.00 97.12 107 LEU A CA 1
ATOM 895 C C . LEU A 1 107 ? -4.914 6.277 -22.202 1.00 97.12 107 LEU A C 1
ATOM 897 O O . LEU A 1 107 ? -5.700 5.643 -22.903 1.00 97.12 107 LEU A O 1
ATOM 901 N N . LEU A 1 108 ? -4.591 5.904 -20.960 1.00 97.00 108 LEU A N 1
ATOM 902 C CA . LEU A 1 108 ? -5.133 4.696 -20.328 1.00 97.00 108 LEU A CA 1
ATOM 903 C C . LEU A 1 108 ? -6.666 4.730 -20.246 1.00 97.00 108 LEU A C 1
ATOM 905 O O . LEU A 1 108 ? -7.308 3.715 -20.504 1.00 97.00 108 LEU A O 1
ATOM 909 N N . ASP A 1 109 ? -7.260 5.900 -19.996 1.00 97.25 109 ASP A N 1
ATOM 910 C CA . ASP A 1 109 ? -8.717 6.065 -19.918 1.00 97.25 109 ASP A CA 1
ATOM 911 C C . ASP A 1 109 ? -9.446 5.767 -21.239 1.00 97.25 109 ASP A C 1
ATOM 913 O O . ASP A 1 109 ? -10.635 5.414 -21.223 1.00 97.25 109 ASP A O 1
ATOM 917 N N . THR A 1 110 ? -8.749 5.886 -22.377 1.00 97.88 110 THR A N 1
ATOM 918 C CA . THR A 1 110 ? -9.302 5.549 -23.701 1.00 97.88 110 THR A CA 1
ATOM 919 C C . THR A 1 110 ? -9.371 4.047 -23.964 1.00 97.88 110 THR A C 1
ATOM 921 O O . THR A 1 110 ? -10.117 3.618 -24.844 1.00 97.88 110 THR A O 1
ATOM 924 N N . ILE A 1 111 ? -8.631 3.239 -23.202 1.00 98.19 111 ILE A N 1
ATOM 925 C CA . ILE A 1 111 ? -8.486 1.803 -23.436 1.00 98.19 111 ILE A CA 1
ATOM 926 C C . ILE A 1 111 ? -9.441 1.067 -22.504 1.00 98.19 111 ILE A C 1
ATOM 928 O O . ILE A 1 111 ? -9.272 1.060 -21.284 1.00 98.19 111 ILE A O 1
ATOM 932 N N . LYS A 1 112 ? -10.472 0.458 -23.092 1.00 98.25 112 LYS A N 1
ATOM 933 C CA . LYS A 1 112 ? -11.511 -0.269 -22.361 1.00 98.25 112 LYS A CA 1
ATOM 934 C C . LYS A 1 112 ? -11.377 -1.775 -22.559 1.00 98.25 112 LYS A C 1
ATOM 936 O O . LYS A 1 112 ? -11.012 -2.235 -23.640 1.00 98.25 112 LYS A O 1
ATOM 941 N N . ASN A 1 113 ? -11.715 -2.529 -21.523 1.00 98.12 113 ASN A N 1
ATOM 942 C CA . ASN A 1 113 ? -11.898 -3.974 -21.591 1.00 98.12 113 ASN A CA 1
ATOM 943 C C . ASN A 1 113 ? -13.244 -4.330 -22.244 1.00 98.12 113 ASN A C 1
ATOM 945 O O . ASN A 1 113 ? -14.034 -3.444 -22.591 1.00 98.12 113 ASN A O 1
ATOM 949 N N . LYS A 1 114 ? -13.531 -5.628 -22.390 1.00 95.94 114 LYS A N 1
ATOM 950 C CA . LYS A 1 114 ? -14.789 -6.115 -22.992 1.00 95.94 114 LYS A CA 1
ATOM 951 C C . LYS A 1 114 ? -16.069 -5.625 -22.288 1.00 95.94 114 LYS A C 1
ATOM 953 O O . LYS A 1 114 ? -17.122 -5.595 -22.916 1.00 95.94 114 LYS A O 1
ATOM 958 N N . ASP A 1 115 ? -15.970 -5.226 -21.018 1.00 97.25 115 ASP A N 1
ATOM 959 C CA . ASP A 1 115 ? -17.075 -4.739 -20.183 1.00 97.25 115 ASP A CA 1
ATOM 960 C C . ASP A 1 115 ? -17.116 -3.200 -20.089 1.00 97.25 115 ASP A C 1
ATOM 962 O O . ASP A 1 115 ? -17.885 -2.636 -19.312 1.00 97.25 115 ASP A O 1
ATOM 966 N N . GLY A 1 116 ? -16.273 -2.493 -20.851 1.00 97.50 116 GLY A N 1
ATOM 967 C CA . GLY A 1 116 ? -16.214 -1.030 -20.843 1.00 97.50 116 GLY A CA 1
ATOM 968 C C . GLY A 1 116 ? -15.422 -0.418 -19.677 1.00 97.50 116 GLY A C 1
ATOM 969 O O . GLY A 1 116 ? -15.432 0.806 -19.523 1.00 97.50 116 GLY A O 1
ATOM 970 N N . LYS A 1 117 ? -14.721 -1.223 -18.868 1.00 98.12 117 LYS A N 1
ATOM 971 C CA . LYS A 1 117 ? -13.875 -0.760 -17.752 1.00 98.12 117 LYS A CA 1
ATOM 972 C C . LYS A 1 117 ? -12.467 -0.389 -18.222 1.00 98.12 117 LYS A C 1
ATOM 974 O O . LYS A 1 117 ? -11.959 -0.960 -19.181 1.00 98.12 117 LYS A O 1
ATOM 979 N N . THR A 1 118 ? -11.815 0.535 -17.523 1.00 97.94 118 THR A N 1
ATOM 980 C CA . THR A 1 118 ? -10.392 0.883 -17.712 1.00 97.94 118 THR A CA 1
ATOM 981 C C . THR A 1 118 ? -9.507 0.116 -16.742 1.00 97.94 118 THR A C 1
ATOM 983 O O . THR A 1 118 ? -9.974 -0.341 -15.697 1.00 97.94 118 THR A O 1
ATOM 986 N N . LEU A 1 119 ? -8.222 -0.027 -17.081 1.00 97.56 119 LEU A N 1
ATOM 987 C CA . LEU A 1 119 ? -7.235 -0.537 -16.129 1.00 97.56 119 LEU A CA 1
ATOM 988 C C . LEU A 1 119 ? -7.108 0.414 -14.940 1.00 97.56 119 LEU A C 1
ATOM 990 O O . LEU A 1 119 ? -7.080 1.633 -15.113 1.00 97.56 119 LEU A O 1
ATOM 994 N N . LYS A 1 120 ? -6.958 -0.165 -13.750 1.00 98.00 120 LYS A N 1
ATOM 995 C CA . LYS A 1 120 ? -6.616 0.585 -12.543 1.00 98.00 120 LYS A CA 1
ATOM 996 C C . LYS A 1 120 ? -5.168 1.067 -12.613 1.00 98.00 120 LYS A C 1
ATOM 998 O O . LYS A 1 120 ? -4.356 0.566 -13.394 1.00 98.00 120 LYS A O 1
ATOM 1003 N N . THR A 1 121 ? -4.811 2.005 -11.751 1.00 97.50 121 THR A N 1
ATOM 1004 C CA . THR A 1 121 ? -3.481 2.616 -11.682 1.00 97.50 121 THR A CA 1
ATOM 1005 C C . THR A 1 121 ? -2.894 2.528 -10.278 1.00 97.50 121 THR A C 1
ATOM 1007 O O . THR A 1 121 ? -3.578 2.733 -9.277 1.00 97.50 121 THR A O 1
ATOM 1010 N N . ALA A 1 122 ? -1.606 2.198 -10.202 1.00 97.06 122 ALA A N 1
ATOM 1011 C CA . ALA A 1 122 ? -0.831 2.225 -8.969 1.00 97.06 122 ALA A CA 1
ATOM 1012 C C . ALA A 1 122 ? 0.323 3.213 -9.143 1.00 97.06 122 ALA A C 1
ATOM 1014 O O . ALA A 1 122 ? 1.129 3.068 -10.062 1.00 97.06 122 ALA A O 1
ATOM 1015 N N . GLY A 1 123 ? 0.385 4.234 -8.295 1.00 95.19 123 GLY A N 1
ATOM 1016 C CA . GLY A 1 123 ? 1.327 5.343 -8.436 1.00 95.19 123 GLY A CA 1
ATOM 1017 C C . GLY A 1 123 ? 2.100 5.616 -7.155 1.00 95.19 123 GLY A C 1
ATOM 1018 O O . GLY A 1 123 ? 1.588 5.356 -6.067 1.00 95.19 123 GLY A O 1
ATOM 1019 N N . ALA A 1 124 ? 3.309 6.156 -7.287 1.00 94.50 124 ALA A N 1
ATOM 1020 C CA . ALA A 1 124 ? 4.076 6.724 -6.178 1.00 94.50 124 ALA A CA 1
ATOM 1021 C C . ALA A 1 124 ? 4.149 8.259 -6.292 1.00 94.50 124 ALA A C 1
ATOM 1023 O O . ALA A 1 124 ? 4.080 8.792 -7.404 1.00 94.50 124 ALA A O 1
ATOM 1024 N N . MET A 1 125 ? 4.251 8.959 -5.157 1.00 93.31 125 MET A N 1
ATOM 1025 C CA . MET A 1 125 ? 4.478 10.411 -5.069 1.00 93.31 125 MET A CA 1
ATOM 1026 C C . MET A 1 125 ? 5.299 10.809 -3.826 1.00 93.31 125 MET A C 1
ATOM 1028 O O . MET A 1 125 ? 4.874 10.540 -2.697 1.00 93.31 125 MET A O 1
ATOM 1032 N N . ASP A 1 126 ? 6.383 11.566 -4.031 1.00 89.88 126 ASP A N 1
ATOM 1033 C CA . ASP A 1 126 ? 7.213 12.202 -2.988 1.00 89.88 126 ASP A CA 1
ATOM 1034 C C . ASP A 1 126 ? 6.880 13.691 -2.790 1.00 89.88 126 ASP A C 1
ATOM 1036 O O . ASP A 1 126 ? 7.481 14.390 -1.974 1.00 89.88 126 ASP A O 1
ATOM 1040 N N . ASN A 1 127 ? 5.895 14.194 -3.533 1.00 88.19 127 ASN A N 1
ATOM 1041 C CA . ASN A 1 127 ? 5.403 15.551 -3.409 1.00 88.19 127 ASN A CA 1
ATOM 1042 C C . ASN A 1 127 ? 3.905 15.595 -3.712 1.00 88.19 127 ASN A C 1
ATOM 1044 O O . ASN A 1 127 ? 3.437 15.125 -4.749 1.00 88.19 127 ASN A O 1
ATOM 1048 N N . LEU A 1 128 ? 3.152 16.197 -2.794 1.00 87.62 128 LEU A N 1
ATOM 1049 C CA . LEU A 1 128 ? 1.709 16.397 -2.917 1.00 87.62 128 LEU A CA 1
ATOM 1050 C C . LEU A 1 128 ? 1.333 17.849 -3.216 1.00 87.62 128 LEU A C 1
ATOM 1052 O O . LEU A 1 128 ? 0.159 18.147 -3.416 1.00 87.62 128 LEU A O 1
ATOM 1056 N N . THR A 1 129 ? 2.304 18.761 -3.223 1.00 84.25 129 THR A N 1
ATOM 1057 C CA . THR A 1 129 ? 2.075 20.202 -3.342 1.00 84.25 129 THR A CA 1
ATOM 1058 C C . THR A 1 129 ? 2.589 20.747 -4.670 1.00 84.25 129 THR A C 1
ATOM 1060 O O . THR A 1 129 ? 3.614 20.312 -5.195 1.00 84.25 129 THR A O 1
ATOM 1063 N N . GLY A 1 130 ? 1.882 21.746 -5.202 1.00 81.00 130 GLY A N 1
ATOM 1064 C CA . GLY A 1 130 ? 2.262 22.425 -6.439 1.00 81.00 130 GLY A CA 1
ATOM 1065 C C . GLY A 1 130 ? 1.946 21.640 -7.716 1.00 81.00 130 GLY A C 1
ATOM 1066 O O . GLY A 1 130 ? 1.718 20.430 -7.701 1.00 81.00 130 GLY A O 1
ATOM 1067 N N . GLY A 1 131 ? 1.910 22.368 -8.836 1.00 85.25 131 GLY A N 1
ATOM 1068 C CA . GLY A 1 131 ? 1.614 21.815 -10.159 1.00 85.25 131 GLY A CA 1
ATOM 1069 C C . GLY A 1 131 ? 0.326 20.987 -10.192 1.00 85.25 131 GLY A C 1
ATOM 1070 O O . GLY A 1 131 ? -0.668 21.329 -9.551 1.00 85.25 131 GLY A O 1
ATOM 1071 N N . ASP A 1 132 ? 0.375 19.871 -10.917 1.00 87.69 132 ASP A N 1
ATOM 1072 C CA . ASP A 1 132 ? -0.755 18.955 -11.073 1.00 87.69 132 ASP A CA 1
ATOM 1073 C C . ASP A 1 132 ? -0.813 17.862 -9.992 1.00 87.69 132 ASP A C 1
ATOM 1075 O O . ASP A 1 132 ? -1.755 17.069 -9.992 1.00 87.69 132 ASP A O 1
ATOM 1079 N N . HIS A 1 133 ? 0.137 17.802 -9.047 1.00 89.12 133 HIS A N 1
ATOM 1080 C CA . HIS A 1 133 ? 0.230 16.702 -8.074 1.00 89.12 133 HIS A CA 1
ATOM 1081 C C . HIS A 1 133 ? -1.066 16.471 -7.278 1.00 89.12 133 HIS A C 1
ATOM 1083 O O . HIS A 1 133 ? -1.545 15.337 -7.292 1.00 89.12 133 HIS A O 1
ATOM 1089 N N . PRO A 1 134 ? -1.727 17.489 -6.679 1.00 89.19 134 PRO A N 1
ATOM 1090 C CA . PRO A 1 134 ? -2.994 17.266 -5.978 1.00 89.19 134 PRO A CA 1
ATOM 1091 C C . PRO A 1 134 ? -4.091 16.686 -6.881 1.00 89.19 134 PRO A C 1
ATOM 1093 O O . PRO A 1 134 ? -4.904 15.867 -6.454 1.00 89.19 134 PRO A O 1
ATOM 1096 N N . LYS A 1 135 ? -4.145 17.131 -8.143 1.00 92.56 135 LYS A N 1
ATOM 1097 C CA . LYS A 1 135 ? -5.129 16.671 -9.130 1.00 92.56 135 LYS A CA 1
ATOM 1098 C C . LYS A 1 135 ? -4.843 15.229 -9.543 1.00 92.56 135 LYS A C 1
ATOM 1100 O O . LYS A 1 135 ? -5.749 14.401 -9.508 1.00 92.56 135 LYS A O 1
ATOM 1105 N N . LEU A 1 136 ? -3.595 14.924 -9.894 1.00 94.50 136 LEU A N 1
ATOM 1106 C CA . LEU A 1 136 ? -3.156 13.583 -10.274 1.00 94.50 136 LEU A CA 1
ATOM 1107 C C . LEU A 1 136 ? -3.338 12.601 -9.121 1.00 94.50 136 LEU A C 1
ATOM 1109 O O . LEU A 1 136 ? -3.810 11.492 -9.342 1.00 94.50 136 LEU A O 1
ATOM 1113 N N . ALA A 1 137 ? -3.072 13.032 -7.887 1.00 94.88 137 ALA A N 1
ATOM 1114 C CA . ALA A 1 137 ? -3.211 12.205 -6.700 1.00 94.88 137 ALA A CA 1
ATOM 1115 C C . ALA A 1 137 ? -4.641 11.697 -6.527 1.00 94.88 137 ALA A C 1
ATOM 1117 O O . ALA A 1 137 ? -4.811 10.615 -6.000 1.00 94.88 137 ALA A O 1
ATOM 1118 N N . ARG A 1 138 ? -5.673 12.410 -6.995 1.00 95.31 138 ARG A N 1
ATOM 1119 C CA . ARG A 1 138 ? -7.081 11.966 -6.951 1.00 95.31 138 ARG A CA 1
ATOM 1120 C C . ARG A 1 138 ? -7.508 11.082 -8.129 1.00 95.31 138 ARG A C 1
ATOM 1122 O O . ARG A 1 138 ? -8.656 10.659 -8.168 1.00 95.31 138 ARG A O 1
ATOM 1129 N N . ARG A 1 139 ? -6.612 10.795 -9.076 1.00 95.94 139 ARG A N 1
ATOM 1130 C CA . ARG A 1 139 ? -6.874 9.899 -10.218 1.00 95.94 139 ARG A CA 1
ATOM 1131 C C . ARG A 1 139 ? -6.257 8.512 -10.071 1.00 95.94 139 ARG A C 1
ATOM 1133 O O . ARG A 1 139 ? -6.549 7.651 -10.888 1.00 95.94 139 ARG A O 1
ATOM 1140 N N . ILE A 1 140 ? -5.400 8.305 -9.072 1.00 97.00 140 ILE A N 1
ATOM 1141 C CA . ILE A 1 140 ? -4.692 7.035 -8.886 1.00 97.00 140 ILE A CA 1
ATOM 1142 C C . ILE A 1 140 ? -5.492 6.106 -7.980 1.00 97.00 140 ILE A C 1
ATOM 1144 O O . ILE A 1 140 ? -5.766 6.462 -6.832 1.00 97.00 140 ILE A O 1
ATOM 1148 N N . ASP A 1 141 ? -5.838 4.916 -8.469 1.00 97.69 141 ASP A N 1
ATOM 1149 C CA . ASP A 1 141 ? -6.612 3.922 -7.713 1.00 97.69 141 ASP A CA 1
ATOM 1150 C C . ASP A 1 141 ? -5.891 3.484 -6.434 1.00 97.69 141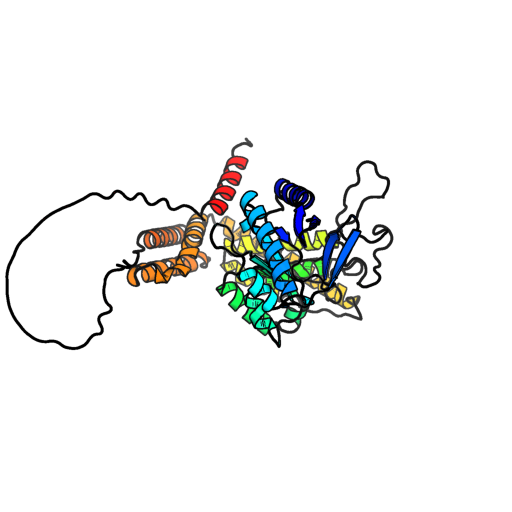 ASP A C 1
ATOM 1152 O O . ASP A 1 141 ? -6.513 3.346 -5.382 1.00 97.69 141 ASP A O 1
ATOM 1156 N N . ASP A 1 142 ? -4.571 3.318 -6.511 1.00 97.56 142 ASP A N 1
ATOM 1157 C CA . ASP A 1 142 ? -3.697 2.945 -5.399 1.00 97.56 142 ASP A CA 1
ATOM 1158 C C . ASP A 1 142 ? -2.466 3.868 -5.351 1.00 97.56 142 ASP A C 1
ATOM 1160 O O . ASP A 1 142 ? -1.523 3.729 -6.134 1.00 97.56 142 ASP A O 1
ATOM 1164 N N . LEU A 1 143 ? -2.515 4.876 -4.477 1.00 97.69 143 LEU A N 1
ATOM 1165 C CA . LEU A 1 143 ? -1.474 5.897 -4.344 1.00 97.69 143 LEU A CA 1
ATOM 1166 C C . LEU A 1 143 ? -0.567 5.589 -3.155 1.00 97.69 143 LEU A C 1
ATOM 1168 O O . LEU A 1 143 ? -1.039 5.478 -2.026 1.00 97.69 143 LEU A O 1
ATOM 1172 N N . ASN A 1 144 ? 0.735 5.563 -3.412 1.00 97.00 144 ASN A N 1
ATOM 1173 C CA . ASN A 1 144 ? 1.786 5.358 -2.427 1.00 97.00 144 ASN A CA 1
ATOM 1174 C C . ASN A 1 144 ? 2.466 6.709 -2.182 1.00 97.00 144 ASN A C 1
ATOM 1176 O O . ASN A 1 144 ? 3.087 7.262 -3.087 1.00 97.00 144 ASN A O 1
ATOM 1180 N N . VAL A 1 145 ? 2.333 7.257 -0.977 1.00 97.19 145 VAL A N 1
ATOM 1181 C CA . VAL A 1 145 ? 2.888 8.571 -0.617 1.00 97.19 145 VAL A CA 1
ATOM 1182 C C . VAL A 1 145 ? 4.136 8.396 0.241 1.00 97.19 145 VAL A C 1
ATOM 1184 O O . VAL A 1 145 ? 4.125 7.609 1.186 1.00 97.19 145 VAL A O 1
ATOM 1187 N N . GLY A 1 146 ? 5.202 9.139 -0.052 1.00 96.44 146 GLY A N 1
ATOM 1188 C CA . GLY A 1 146 ? 6.414 9.101 0.766 1.00 96.44 146 GLY A CA 1
ATOM 1189 C C . GLY A 1 146 ? 6.119 9.508 2.214 1.00 96.44 146 GLY A C 1
ATOM 1190 O O . GLY A 1 146 ? 5.485 10.536 2.459 1.00 96.44 146 GLY A O 1
ATOM 1191 N N . ASP A 1 147 ? 6.572 8.727 3.193 1.00 96.00 147 ASP A N 1
ATOM 1192 C CA . ASP A 1 147 ? 6.339 9.021 4.616 1.00 96.00 147 ASP A CA 1
ATOM 1193 C C . ASP A 1 147 ? 6.908 10.389 5.047 1.00 96.00 147 ASP A C 1
ATOM 1195 O O . ASP A 1 147 ? 6.280 11.106 5.830 1.00 96.00 147 ASP A O 1
ATOM 1199 N N . THR A 1 148 ? 8.021 10.822 4.453 1.00 94.25 148 THR A N 1
ATOM 1200 C CA . THR A 1 148 ? 8.612 12.156 4.626 1.00 94.25 148 THR A CA 1
ATOM 1201 C C . THR A 1 148 ? 7.671 13.278 4.189 1.00 94.25 148 THR A C 1
ATOM 1203 O O . THR A 1 148 ? 7.643 14.337 4.821 1.00 94.25 148 THR A O 1
ATOM 1206 N N . VAL A 1 149 ? 6.837 13.055 3.169 1.00 93.88 149 VAL A N 1
ATOM 1207 C CA . VAL A 1 149 ? 5.817 14.019 2.730 1.00 93.88 149 VAL A CA 1
ATOM 1208 C C . VAL A 1 149 ? 4.788 14.238 3.823 1.00 93.88 149 VAL A C 1
ATOM 1210 O O . VAL A 1 149 ? 4.426 15.380 4.102 1.00 93.88 149 VAL A O 1
ATOM 1213 N N . VAL A 1 150 ? 4.364 13.154 4.474 1.00 95.12 150 VAL A N 1
ATOM 1214 C CA . VAL A 1 150 ? 3.414 13.188 5.589 1.00 95.12 150 VAL A CA 1
ATOM 1215 C C . VAL A 1 150 ? 4.034 13.869 6.804 1.00 95.12 150 VAL A C 1
ATOM 1217 O O . VAL A 1 150 ? 3.391 14.709 7.425 1.00 95.12 150 VAL A O 1
ATOM 1220 N N . GLN A 1 151 ? 5.301 13.576 7.113 1.00 94.81 151 GLN A N 1
ATOM 1221 C CA . GLN A 1 151 ? 6.017 14.258 8.194 1.00 94.81 151 GLN A CA 1
ATOM 1222 C C . GLN A 1 151 ? 6.202 15.766 7.927 1.00 94.81 151 GLN A C 1
ATOM 1224 O O . GLN A 1 151 ? 6.295 16.548 8.872 1.00 94.81 151 GLN A O 1
ATOM 1229 N N . ASN A 1 152 ? 6.345 16.179 6.664 1.00 94.62 152 ASN A N 1
ATOM 1230 C CA . ASN A 1 152 ? 6.569 17.577 6.277 1.00 94.62 152 ASN A CA 1
ATOM 1231 C C . ASN A 1 152 ? 5.259 18.365 6.130 1.00 94.62 152 ASN A C 1
ATOM 1233 O O . ASN A 1 152 ? 5.229 19.555 6.426 1.00 94.62 152 ASN A O 1
ATOM 1237 N N . ASN A 1 153 ? 4.191 17.718 5.661 1.00 94.50 153 ASN A N 1
ATOM 1238 C CA . ASN A 1 153 ? 2.924 18.358 5.307 1.00 94.50 153 ASN A CA 1
ATOM 1239 C C . ASN A 1 153 ? 1.717 17.538 5.813 1.00 94.50 153 ASN A C 1
ATOM 1241 O O . ASN A 1 153 ? 0.887 17.106 5.005 1.00 94.50 153 ASN A O 1
ATOM 1245 N N . PRO A 1 154 ? 1.586 17.309 7.134 1.00 94.50 154 PRO A N 1
ATOM 1246 C CA . PRO A 1 154 ? 0.576 16.401 7.679 1.00 94.50 154 PRO A CA 1
ATOM 1247 C C . PRO A 1 154 ? -0.855 16.842 7.352 1.00 94.50 154 PRO A C 1
ATOM 1249 O O . PRO A 1 154 ? -1.671 16.015 6.959 1.00 94.50 154 PRO A O 1
ATOM 1252 N N . GLU A 1 155 ? -1.166 18.139 7.427 1.00 95.31 155 GLU A N 1
ATOM 1253 C CA . GLU A 1 155 ? -2.510 18.654 7.119 1.00 95.31 155 GLU A CA 1
ATOM 1254 C C . GLU A 1 155 ? -2.883 18.471 5.641 1.00 95.31 155 GLU A C 1
ATOM 1256 O O . GLU A 1 155 ? -4.001 18.061 5.324 1.00 95.31 155 GLU A O 1
ATOM 1261 N N . VAL A 1 156 ? -1.929 18.708 4.731 1.00 95.31 156 VAL A N 1
ATOM 1262 C CA . VAL A 1 156 ? -2.118 18.493 3.286 1.00 95.31 156 VAL A CA 1
ATOM 1263 C C . VAL A 1 156 ? -2.394 17.020 3.008 1.00 95.31 156 VAL A C 1
ATOM 1265 O O . VAL A 1 156 ? -3.316 16.692 2.260 1.00 95.31 156 VAL A O 1
ATOM 1268 N N . PHE A 1 157 ? -1.618 16.130 3.631 1.00 96.88 157 PHE A N 1
ATOM 1269 C CA . PHE A 1 157 ? -1.817 14.696 3.498 1.00 96.88 157 PHE A CA 1
ATOM 1270 C C . PHE A 1 157 ? -3.182 14.255 4.041 1.00 96.88 157 PHE A C 1
ATOM 1272 O O . PHE A 1 157 ? -3.901 13.541 3.348 1.00 96.88 157 PHE A O 1
ATOM 1279 N N . GLN A 1 158 ? -3.575 14.705 5.237 1.00 96.88 158 GLN A N 1
ATOM 1280 C CA . GLN A 1 158 ? -4.852 14.322 5.848 1.00 96.88 158 GLN A CA 1
ATOM 1281 C C . GLN A 1 158 ? -6.056 14.798 5.023 1.00 96.88 158 GLN A C 1
ATOM 1283 O O . GLN A 1 158 ? -7.018 14.047 4.843 1.00 96.88 158 GLN A O 1
ATOM 1288 N N . GLN A 1 159 ? -5.992 16.000 4.439 1.00 96.12 159 GLN A N 1
ATOM 1289 C CA . GLN A 1 159 ? -7.031 16.460 3.517 1.00 96.12 159 GLN A CA 1
ATOM 1290 C C . GLN A 1 159 ? -7.073 15.612 2.237 1.00 96.12 159 GLN A C 1
ATOM 1292 O O . GLN A 1 159 ? -8.153 15.204 1.811 1.00 96.12 159 GLN A O 1
ATOM 1297 N N . LEU A 1 160 ? -5.917 15.295 1.642 1.00 96.25 160 LEU A N 1
ATOM 1298 C CA . LEU A 1 160 ? -5.858 14.424 0.466 1.00 96.25 160 LEU A CA 1
ATOM 1299 C C . LEU A 1 160 ? -6.412 13.025 0.765 1.00 96.25 160 LEU A C 1
ATOM 1301 O O . LEU A 1 160 ? -7.165 12.483 -0.041 1.00 96.25 160 LEU A O 1
ATOM 1305 N N . LEU A 1 161 ? -6.048 12.440 1.905 1.00 97.31 161 LEU A N 1
ATOM 1306 C CA . LEU A 1 161 ? -6.526 11.127 2.325 1.00 97.31 161 LEU A CA 1
ATOM 1307 C C . LEU A 1 161 ? -8.052 11.123 2.463 1.00 97.31 161 LEU A C 1
ATOM 1309 O O . LEU A 1 161 ? -8.707 10.217 1.952 1.00 97.31 161 LEU A O 1
ATOM 1313 N N . LYS A 1 162 ? -8.627 12.163 3.081 1.00 96.75 162 LYS A N 1
ATOM 1314 C CA . LYS A 1 162 ? -10.082 12.338 3.179 1.00 96.75 162 LYS A CA 1
ATOM 1315 C C . LYS A 1 162 ? -10.744 12.386 1.799 1.00 96.75 162 LYS A C 1
ATOM 1317 O O . LYS A 1 162 ? -11.715 11.665 1.575 1.00 96.75 162 LYS A O 1
ATOM 1322 N N . ASP A 1 163 ? -10.210 13.192 0.881 1.00 96.06 163 ASP A N 1
ATOM 1323 C CA . ASP A 1 163 ? -10.733 13.298 -0.487 1.00 96.06 163 ASP A CA 1
ATOM 1324 C C . ASP A 1 163 ? -10.675 11.947 -1.217 1.00 96.06 163 ASP A C 1
ATOM 1326 O O . ASP A 1 163 ? -11.634 11.539 -1.868 1.00 96.06 163 ASP A O 1
ATOM 1330 N N . ARG A 1 164 ? -9.549 11.233 -1.102 1.00 97.38 164 ARG A N 1
ATOM 1331 C CA . ARG A 1 164 ? -9.334 9.935 -1.756 1.00 97.38 164 ARG A CA 1
ATOM 1332 C C . ARG A 1 164 ? -10.242 8.846 -1.192 1.00 97.38 164 ARG A C 1
ATOM 1334 O O . ARG A 1 164 ? -10.815 8.088 -1.970 1.00 97.38 164 ARG A O 1
ATOM 1341 N N . ASN A 1 165 ? -10.433 8.811 0.126 1.00 95.69 165 ASN A N 1
ATOM 1342 C CA . ASN A 1 165 ? -11.351 7.875 0.775 1.00 95.69 165 ASN A CA 1
ATOM 1343 C C . ASN A 1 165 ? -12.799 8.101 0.316 1.00 95.69 165 ASN A C 1
ATOM 1345 O O . ASN A 1 165 ? -13.510 7.133 0.059 1.00 95.69 165 ASN A O 1
ATOM 1349 N N . ALA A 1 166 ? -13.222 9.359 0.136 1.00 94.06 166 ALA A N 1
ATOM 1350 C CA . ALA A 1 166 ? -14.545 9.684 -0.407 1.00 94.06 166 ALA A CA 1
ATOM 1351 C C . ALA A 1 166 ? -14.734 9.220 -1.866 1.00 94.06 166 ALA A C 1
ATOM 1353 O O . ALA A 1 166 ? -15.859 8.981 -2.295 1.00 94.06 166 ALA A O 1
ATOM 1354 N N . LEU A 1 167 ? -13.638 9.060 -2.614 1.00 94.56 167 LEU A N 1
ATOM 1355 C CA . LEU A 1 167 ? -13.620 8.516 -3.976 1.00 94.56 167 LEU A CA 1
ATOM 1356 C C . LEU A 1 167 ? -13.448 6.985 -4.017 1.00 94.56 167 LEU A C 1
ATOM 1358 O O . LEU A 1 167 ? -13.397 6.412 -5.102 1.00 94.56 167 LEU A O 1
ATOM 1362 N N . GLY A 1 168 ? -13.326 6.313 -2.866 1.00 94.25 168 GLY A N 1
ATOM 1363 C CA . GLY A 1 168 ? -13.075 4.869 -2.795 1.00 94.25 168 GLY A CA 1
ATOM 1364 C C . GLY A 1 168 ? -11.661 4.447 -3.222 1.00 94.25 168 GLY A C 1
ATOM 1365 O O . GLY A 1 168 ? -11.445 3.280 -3.552 1.00 94.25 168 GLY A O 1
ATOM 1366 N N . LEU A 1 169 ? -10.698 5.375 -3.232 1.00 96.75 169 LEU A N 1
ATOM 1367 C CA . LEU A 1 169 ? -9.319 5.129 -3.664 1.00 96.75 169 LEU A CA 1
ATOM 1368 C C . LEU A 1 169 ? -8.436 4.695 -2.482 1.00 96.75 169 LEU A C 1
ATOM 1370 O O . LEU A 1 169 ? -8.601 5.169 -1.358 1.00 96.75 169 LEU A O 1
ATOM 1374 N N . LYS A 1 170 ? -7.451 3.826 -2.735 1.00 97.19 170 LYS A N 1
ATOM 1375 C CA . LYS A 1 170 ? -6.540 3.291 -1.707 1.00 97.19 170 LYS A CA 1
ATOM 1376 C C . LYS A 1 170 ? -5.308 4.165 -1.540 1.00 97.19 170 LYS A C 1
ATOM 1378 O O . LYS A 1 170 ? -4.680 4.534 -2.527 1.00 97.19 170 LYS A O 1
ATOM 1383 N N . THR A 1 171 ? -4.918 4.465 -0.308 1.00 98.38 171 THR A N 1
ATOM 1384 C CA . THR A 1 171 ? -3.710 5.257 -0.032 1.00 98.38 171 THR A CA 1
ATOM 1385 C C . THR A 1 171 ? -2.821 4.508 0.942 1.00 98.38 171 THR A C 1
ATOM 1387 O O . THR A 1 171 ? -3.290 4.118 2.007 1.00 98.38 171 THR A O 1
ATOM 1390 N N . THR A 1 172 ? -1.553 4.333 0.597 1.00 97.81 172 THR A N 1
ATOM 1391 C CA . THR A 1 172 ? -0.500 3.710 1.415 1.00 97.81 172 THR A CA 1
ATOM 1392 C C . THR A 1 172 ? 0.639 4.702 1.628 1.00 97.81 172 THR A C 1
ATOM 1394 O O . THR A 1 172 ? 0.753 5.699 0.906 1.00 97.81 172 THR A O 1
ATOM 1397 N N . LEU A 1 173 ? 1.500 4.429 2.609 1.00 97.94 173 LEU A N 1
ATOM 1398 C CA . LEU A 1 173 ? 2.792 5.111 2.714 1.00 97.94 173 LEU A CA 1
ATOM 1399 C C . LEU A 1 173 ? 3.916 4.260 2.134 1.00 97.94 173 LEU A C 1
ATOM 1401 O O . LEU A 1 173 ? 3.803 3.039 2.083 1.00 97.94 173 LEU A O 1
ATOM 1405 N N . TYR A 1 174 ? 5.015 4.888 1.738 1.00 97.19 174 TYR A N 1
ATOM 1406 C CA . TYR A 1 174 ? 6.252 4.184 1.419 1.00 97.19 174 TYR A CA 1
ATOM 1407 C C . TYR A 1 174 ? 7.468 4.908 2.001 1.00 97.19 174 TYR A C 1
ATOM 1409 O O . TYR A 1 174 ? 7.410 6.098 2.316 1.00 97.19 174 TYR A O 1
ATOM 1417 N N . SER A 1 175 ? 8.585 4.186 2.103 1.00 95.56 175 SER A N 1
ATOM 1418 C CA . SER A 1 175 ? 9.907 4.777 2.322 1.00 95.56 175 SER A CA 1
ATOM 1419 C C . SER A 1 175 ? 10.909 4.318 1.260 1.00 95.56 175 SER A C 1
ATOM 1421 O O . SER A 1 175 ? 10.797 3.217 0.711 1.00 95.56 175 SER A O 1
ATOM 1423 N N . CYS A 1 176 ? 11.887 5.163 0.943 1.00 94.56 176 CYS A N 1
ATOM 1424 C CA . CYS A 1 176 ? 12.981 4.846 0.023 1.00 94.56 176 CYS A CA 1
ATOM 1425 C C . CYS A 1 176 ? 14.289 5.503 0.484 1.00 94.56 176 CYS A C 1
ATOM 1427 O O . CYS A 1 176 ? 14.395 5.960 1.623 1.00 94.56 176 CYS A O 1
ATOM 1429 N N . THR A 1 177 ? 15.287 5.548 -0.399 1.00 94.62 177 THR A N 1
ATOM 1430 C CA . THR A 1 177 ? 16.512 6.331 -0.196 1.00 94.62 177 THR A CA 1
ATOM 1431 C C . THR A 1 177 ? 16.211 7.751 0.309 1.00 94.62 177 THR A C 1
ATOM 1433 O O . THR A 1 177 ? 15.254 8.384 -0.138 1.00 94.62 177 THR A O 1
ATOM 1436 N N . GLY A 1 178 ? 16.990 8.241 1.277 1.00 94.25 178 GLY A N 1
ATOM 1437 C CA . GLY A 1 178 ? 16.827 9.560 1.895 1.00 94.25 178 GLY A CA 1
ATOM 1438 C C . GLY A 1 178 ? 15.751 9.674 2.985 1.00 94.25 178 GLY A C 1
ATOM 1439 O O . GLY A 1 178 ? 15.648 10.728 3.613 1.00 94.25 178 GLY A O 1
ATOM 1440 N N . HIS A 1 179 ? 14.954 8.631 3.240 1.00 96.12 179 HIS A N 1
ATOM 1441 C CA . HIS A 1 179 ? 13.892 8.674 4.250 1.00 96.12 179 HIS A CA 1
ATOM 1442 C C . HIS A 1 179 ? 14.415 8.319 5.648 1.00 96.12 179 HIS A C 1
ATOM 1444 O O . HIS A 1 179 ? 15.200 7.384 5.815 1.00 96.12 179 HIS A O 1
ATOM 1450 N N . ILE A 1 180 ? 13.956 9.066 6.660 1.00 96.38 180 ILE A N 1
ATOM 1451 C CA . ILE A 1 180 ? 14.313 8.879 8.072 1.00 96.38 180 ILE A CA 1
ATOM 1452 C C . ILE A 1 180 ? 13.051 9.062 8.942 1.00 96.38 180 ILE A C 1
ATOM 1454 O O . ILE A 1 180 ? 12.452 10.144 8.904 1.00 96.38 180 ILE A O 1
ATOM 1458 N N . PRO A 1 181 ? 12.653 8.087 9.784 1.00 97.06 181 PRO A N 1
ATOM 1459 C CA . PRO A 1 181 ? 13.213 6.739 9.954 1.00 97.06 181 PRO A CA 1
ATOM 1460 C C . PRO A 1 181 ? 13.314 5.914 8.660 1.00 97.06 181 PRO A C 1
ATOM 1462 O O . PRO A 1 181 ? 12.396 5.876 7.847 1.00 97.06 181 PRO A O 1
ATOM 1465 N N . GLY A 1 182 ? 14.469 5.284 8.464 1.00 94.31 182 GLY A N 1
ATOM 1466 C CA . GLY A 1 182 ? 14.840 4.555 7.257 1.00 94.31 182 GLY A CA 1
ATOM 1467 C C . GLY A 1 182 ? 14.688 3.044 7.406 1.00 94.31 182 GLY A C 1
ATOM 1468 O O . GLY A 1 182 ? 14.374 2.508 8.467 1.00 94.31 182 GLY A O 1
ATOM 1469 N N . ASN A 1 183 ? 14.922 2.324 6.312 1.00 95.12 183 ASN A N 1
ATOM 1470 C CA . ASN A 1 183 ? 14.753 0.871 6.269 1.00 95.12 183 ASN A CA 1
ATOM 1471 C C . ASN A 1 183 ? 15.981 0.202 5.614 1.00 95.12 183 ASN A C 1
ATOM 1473 O O . ASN A 1 183 ? 15.871 -0.655 4.725 1.00 95.12 183 ASN A O 1
ATOM 1477 N N . PHE A 1 184 ? 17.163 0.633 6.061 1.00 97.12 184 PHE A N 1
ATOM 1478 C CA . PHE A 1 184 ? 18.487 0.309 5.518 1.00 97.12 184 PHE A CA 1
ATOM 1479 C C . PHE A 1 184 ? 19.265 -0.622 6.454 1.00 97.12 184 PHE A C 1
ATOM 1481 O O . PHE A 1 184 ? 18.917 -0.766 7.623 1.00 97.12 184 PHE A O 1
ATOM 1488 N N . SER A 1 185 ? 20.359 -1.219 5.984 1.00 95.00 185 SER A N 1
ATOM 1489 C CA . SER A 1 185 ? 21.222 -2.107 6.780 1.00 95.00 185 SER A CA 1
ATOM 1490 C C . SER A 1 185 ? 21.719 -1.477 8.088 1.00 95.00 185 SER A C 1
ATOM 1492 O O . SER A 1 185 ? 21.923 -2.195 9.062 1.00 95.00 185 SER A O 1
ATOM 1494 N N . LEU A 1 186 ? 21.911 -0.152 8.118 1.00 94.62 186 LEU A N 1
ATOM 1495 C CA . LEU A 1 186 ? 22.379 0.592 9.299 1.00 94.62 186 LEU A CA 1
ATOM 1496 C C . LEU A 1 186 ? 21.250 1.234 10.125 1.00 94.62 186 LEU A C 1
ATOM 1498 O O . LEU A 1 186 ? 21.528 1.830 11.175 1.00 94.62 186 LEU A O 1
ATOM 1502 N N . SER A 1 187 ? 20.000 1.114 9.670 1.00 97.06 187 SER A N 1
ATOM 1503 C CA . SER A 1 187 ? 18.827 1.543 10.429 1.00 97.06 187 SER A CA 1
ATOM 1504 C C . SER A 1 187 ? 18.643 0.658 11.662 1.00 97.06 187 SER A C 1
ATOM 1506 O O . SER A 1 187 ? 18.854 -0.557 11.624 1.00 97.06 187 SER A O 1
ATOM 1508 N N . ALA A 1 188 ? 18.222 1.255 12.772 1.00 96.94 188 ALA A N 1
ATOM 1509 C CA . ALA A 1 188 ? 17.806 0.507 13.942 1.00 96.94 188 ALA A CA 1
ATOM 1510 C C . ALA A 1 188 ? 16.562 -0.343 13.613 1.00 96.94 188 ALA A C 1
ATOM 1512 O O . ALA A 1 188 ? 15.662 0.110 12.901 1.00 96.94 188 ALA A O 1
ATOM 1513 N N . PRO A 1 189 ? 16.438 -1.559 14.176 1.00 95.88 189 PRO A N 1
ATOM 1514 C CA . PRO A 1 189 ? 15.262 -2.408 13.971 1.00 95.88 189 PRO A CA 1
ATOM 1515 C C . PRO A 1 189 ? 13.927 -1.707 14.279 1.00 95.88 189 PRO A C 1
ATOM 1517 O O . PRO A 1 189 ? 12.930 -1.964 13.607 1.00 95.88 189 PRO A O 1
ATOM 1520 N N . ALA A 1 190 ? 13.918 -0.801 15.263 1.00 98.25 190 ALA A N 1
ATOM 1521 C CA . ALA A 1 190 ? 12.746 -0.023 15.657 1.00 98.25 190 ALA A CA 1
ATOM 1522 C C . ALA A 1 190 ? 12.209 0.892 14.540 1.00 98.25 190 ALA A C 1
ATOM 1524 O O . ALA A 1 190 ? 11.000 1.075 14.468 1.00 98.25 190 ALA A O 1
ATOM 1525 N N . GLU A 1 191 ? 13.056 1.379 13.624 1.00 98.56 191 GLU A N 1
ATOM 1526 C CA . GLU A 1 191 ? 12.634 2.220 12.488 1.00 98.56 191 GLU A CA 1
ATOM 1527 C C . GLU A 1 191 ? 11.636 1.484 11.575 1.00 98.56 191 GLU A C 1
ATOM 1529 O O . GLU A 1 191 ? 10.641 2.053 11.139 1.00 98.56 191 GLU A O 1
ATOM 1534 N N . ASN A 1 192 ? 11.835 0.178 11.379 1.00 98.06 192 ASN A N 1
ATOM 1535 C CA . ASN A 1 192 ? 11.006 -0.649 10.495 1.00 98.06 192 ASN A CA 1
ATOM 1536 C C . ASN A 1 192 ? 9.650 -1.009 11.134 1.00 98.06 192 ASN A C 1
ATOM 1538 O O . ASN A 1 192 ? 8.656 -1.192 10.436 1.00 98.06 192 ASN A O 1
ATOM 1542 N N . TYR A 1 193 ? 9.601 -1.113 12.468 1.00 98.62 193 TYR A N 1
ATOM 1543 C CA . TYR A 1 193 ? 8.345 -1.259 13.212 1.00 98.62 193 TYR A CA 1
ATOM 1544 C C . TYR A 1 193 ? 7.574 0.071 13.236 1.00 98.62 193 TYR A C 1
ATOM 1546 O O . TYR A 1 193 ? 6.366 0.091 12.991 1.00 98.62 193 TYR A O 1
ATOM 1554 N N . TRP A 1 194 ? 8.293 1.185 13.425 1.00 98.69 194 TRP A N 1
ATOM 1555 C CA . TRP A 1 194 ? 7.751 2.541 13.359 1.00 98.69 194 TRP A CA 1
ATOM 1556 C C . TRP A 1 194 ? 7.104 2.838 12.005 1.00 98.69 194 TRP A C 1
ATOM 1558 O O . TRP A 1 194 ? 5.991 3.350 11.998 1.00 98.69 194 TRP A O 1
ATOM 1568 N N . SER A 1 195 ? 7.711 2.463 10.868 1.00 98.31 195 SER A N 1
ATOM 1569 C CA . SER A 1 195 ? 7.138 2.742 9.535 1.00 98.31 195 SER A CA 1
ATOM 1570 C C . SER A 1 195 ? 5.711 2.201 9.379 1.00 98.31 195 SER A C 1
ATOM 1572 O O . SER A 1 195 ? 4.840 2.883 8.839 1.00 98.31 195 SER A O 1
ATOM 1574 N N . ILE A 1 196 ? 5.439 1.002 9.906 1.00 98.62 196 ILE A N 1
ATOM 1575 C CA . ILE A 1 196 ? 4.104 0.395 9.835 1.00 98.62 196 ILE A CA 1
ATOM 1576 C C . ILE A 1 196 ? 3.118 1.094 10.777 1.00 98.62 196 ILE A C 1
ATOM 1578 O O . ILE A 1 196 ? 1.990 1.393 10.384 1.00 98.62 196 ILE A O 1
ATOM 1582 N N . LEU A 1 197 ? 3.542 1.400 12.006 1.00 98.56 197 LEU A N 1
ATOM 1583 C CA . LEU A 1 197 ? 2.713 2.129 12.968 1.00 98.56 197 LEU A CA 1
ATOM 1584 C C . LEU A 1 197 ? 2.419 3.559 12.510 1.00 98.56 197 LEU A C 1
ATOM 1586 O O . LEU A 1 197 ? 1.311 4.047 12.709 1.00 98.56 197 LEU A O 1
ATOM 1590 N N . PHE A 1 198 ? 3.377 4.221 11.864 1.00 98.62 198 PHE A N 1
ATOM 1591 C CA . PHE A 1 198 ? 3.211 5.555 11.302 1.00 98.62 198 PHE A CA 1
ATOM 1592 C C . PHE A 1 198 ? 2.220 5.553 10.132 1.00 98.62 198 PHE A C 1
ATOM 1594 O O . PHE A 1 198 ? 1.364 6.436 10.057 1.00 98.62 198 PHE A O 1
ATOM 1601 N N . ALA A 1 199 ? 2.266 4.536 9.267 1.00 98.50 199 ALA A N 1
ATOM 1602 C CA . ALA A 1 199 ? 1.268 4.342 8.217 1.00 98.50 199 ALA A CA 1
ATOM 1603 C C . ALA A 1 199 ? -0.147 4.161 8.800 1.00 98.50 199 ALA A C 1
ATOM 1605 O O . ALA A 1 199 ? -1.089 4.813 8.339 1.00 98.50 199 ALA A O 1
ATOM 1606 N N . TYR A 1 200 ? -0.289 3.346 9.851 1.00 98.38 200 TYR A N 1
ATOM 1607 C CA . TYR A 1 200 ? -1.569 3.128 10.530 1.00 98.38 200 TYR A CA 1
ATOM 1608 C C . TYR A 1 200 ? -2.081 4.382 11.254 1.00 98.38 200 TYR A C 1
ATOM 1610 O O . TYR A 1 200 ? -3.228 4.777 11.057 1.00 98.38 200 TYR A O 1
ATOM 1618 N N . LYS A 1 201 ? -1.212 5.071 12.008 1.00 97.62 201 LYS A N 1
ATOM 1619 C CA . LYS A 1 201 ? -1.500 6.349 12.686 1.00 97.62 201 LYS A CA 1
ATOM 1620 C C . LYS A 1 201 ? -2.082 7.394 11.740 1.00 97.62 201 LYS A C 1
ATOM 1622 O O . LYS A 1 201 ? -2.936 8.176 12.140 1.00 97.62 201 LYS A O 1
ATOM 1627 N N . ASN A 1 202 ? -1.614 7.415 10.496 1.00 97.38 202 ASN A N 1
ATOM 1628 C CA . ASN A 1 202 ? -2.060 8.376 9.497 1.00 97.38 202 ASN A CA 1
ATOM 1629 C C . ASN A 1 202 ? -3.291 7.918 8.702 1.00 97.38 202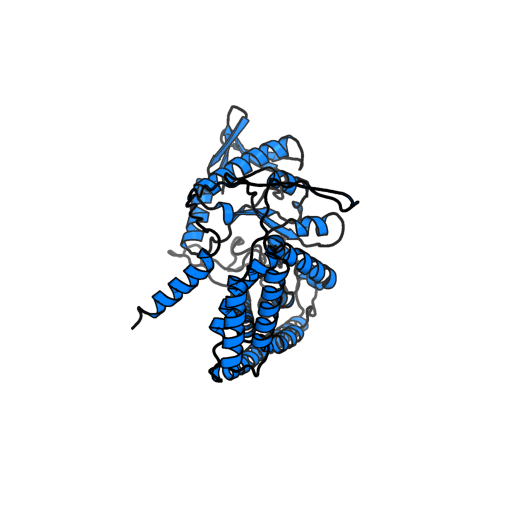 ASN A C 1
ATOM 1631 O O . ASN A 1 202 ? -3.667 8.614 7.767 1.00 97.38 202 ASN A O 1
ATOM 1635 N N . GLY A 1 203 ? -3.922 6.792 9.057 1.00 96.56 203 GLY A N 1
ATOM 1636 C CA . GLY A 1 203 ? -5.171 6.326 8.447 1.00 96.56 203 GLY A CA 1
ATOM 1637 C C . GLY A 1 203 ? -5.011 5.689 7.064 1.00 96.56 203 GLY A C 1
ATOM 1638 O O . GLY A 1 203 ? -5.981 5.601 6.312 1.00 96.56 203 GLY A O 1
ATOM 1639 N N . THR A 1 204 ? -3.796 5.273 6.700 1.00 97.50 204 THR A N 1
ATOM 1640 C CA . THR A 1 204 ? -3.528 4.629 5.404 1.00 97.50 204 THR A CA 1
ATOM 1641 C C . THR A 1 204 ? -3.875 3.143 5.419 1.00 97.50 204 THR A C 1
ATOM 1643 O O . THR A 1 204 ? -3.980 2.522 6.475 1.00 97.50 204 THR A O 1
ATOM 1646 N N . THR A 1 205 ? -4.031 2.543 4.239 1.00 95.69 205 THR A N 1
ATOM 1647 C CA . THR A 1 205 ? -4.377 1.121 4.095 1.00 95.69 205 THR A CA 1
ATOM 1648 C C . THR A 1 205 ? -3.178 0.184 4.233 1.00 95.69 205 THR A C 1
ATOM 1650 O O . THR A 1 205 ? -3.342 -1.029 4.124 1.00 95.69 205 THR A O 1
ATOM 1653 N N . GLY A 1 206 ? -1.966 0.713 4.420 1.00 96.06 206 GLY A N 1
ATOM 1654 C CA . GLY A 1 206 ? -0.761 -0.096 4.565 1.00 96.06 206 GLY A CA 1
ATOM 1655 C C . GLY A 1 206 ? 0.516 0.634 4.169 1.00 96.06 206 GLY A C 1
ATOM 1656 O O . GLY A 1 206 ? 0.560 1.861 4.068 1.00 96.06 206 GLY A O 1
ATOM 1657 N N . PHE A 1 207 ? 1.558 -0.157 3.930 1.00 97.38 207 PHE A N 1
ATOM 1658 C CA . PHE A 1 207 ? 2.902 0.321 3.639 1.00 97.38 207 PHE A CA 1
ATOM 1659 C C . PHE A 1 207 ? 3.492 -0.402 2.423 1.00 97.38 207 PHE A C 1
ATOM 1661 O O . PHE A 1 207 ? 3.341 -1.618 2.293 1.00 97.38 207 PHE A O 1
ATOM 1668 N N . LEU A 1 208 ? 4.177 0.337 1.553 1.00 96.56 208 LEU A N 1
ATOM 1669 C CA . LEU A 1 208 ? 4.893 -0.172 0.389 1.00 96.56 208 LEU A CA 1
ATOM 1670 C C . LEU A 1 208 ? 6.401 0.025 0.569 1.00 96.56 208 LEU A C 1
ATOM 1672 O O . LEU A 1 208 ? 6.868 1.053 1.051 1.00 96.56 208 LEU A O 1
ATOM 1676 N N . ARG A 1 209 ? 7.183 -0.951 0.110 1.00 95.81 209 ARG A N 1
ATOM 1677 C CA . ARG A 1 209 ? 8.622 -0.799 -0.111 1.00 95.81 209 ARG A CA 1
ATOM 1678 C C . ARG A 1 209 ? 8.954 -1.273 -1.516 1.00 95.81 209 ARG A C 1
ATOM 1680 O O . ARG A 1 209 ? 8.465 -2.317 -1.936 1.00 95.81 209 ARG A O 1
ATOM 1687 N N . TRP A 1 210 ? 9.779 -0.511 -2.231 1.00 94.12 210 TRP A N 1
ATOM 1688 C CA . TRP A 1 210 ? 10.054 -0.770 -3.647 1.00 94.12 210 TRP A CA 1
ATOM 1689 C C . TRP A 1 210 ? 10.862 -2.049 -3.894 1.00 94.12 210 TRP A C 1
ATOM 1691 O O . TRP A 1 210 ? 10.721 -2.657 -4.953 1.00 94.12 210 TRP A O 1
ATOM 1701 N N . ALA A 1 211 ? 11.692 -2.466 -2.932 1.00 94.62 211 ALA A N 1
ATOM 1702 C CA . ALA A 1 211 ? 12.656 -3.530 -3.157 1.00 94.62 211 ALA A CA 1
ATOM 1703 C C . ALA A 1 211 ? 12.579 -4.653 -2.120 1.00 94.62 211 ALA A C 1
ATOM 1705 O O . ALA A 1 211 ? 12.900 -4.487 -0.941 1.00 94.62 211 ALA A O 1
ATOM 1706 N N . TYR A 1 212 ? 12.178 -5.828 -2.601 1.00 95.75 212 TYR A N 1
ATOM 1707 C CA . TYR A 1 212 ? 12.150 -7.060 -1.823 1.00 95.75 212 TYR A CA 1
ATOM 1708 C C . TYR A 1 212 ? 13.489 -7.809 -1.919 1.00 95.75 212 TYR A C 1
ATOM 1710 O O . TYR A 1 212 ? 14.066 -8.159 -0.889 1.00 95.75 212 TYR A O 1
ATOM 1718 N N . ASP A 1 213 ? 14.021 -7.977 -3.133 1.00 96.38 213 ASP A N 1
ATOM 1719 C CA . ASP A 1 213 ? 15.106 -8.915 -3.454 1.00 96.38 213 ASP A CA 1
ATOM 1720 C C . ASP A 1 213 ? 16.046 -8.450 -4.593 1.00 96.38 213 ASP A C 1
ATOM 1722 O O . ASP A 1 213 ? 16.717 -9.271 -5.218 1.00 96.38 213 ASP A O 1
ATOM 1726 N N . ALA A 1 214 ? 16.155 -7.142 -4.859 1.00 96.12 214 ALA A N 1
ATOM 1727 C CA . ALA A 1 214 ? 17.084 -6.602 -5.860 1.00 96.12 214 ALA A CA 1
ATOM 1728 C C . ALA A 1 214 ? 18.532 -6.592 -5.323 1.00 96.12 214 ALA A C 1
ATOM 1730 O O . ALA A 1 214 ? 19.113 -5.551 -5.006 1.00 96.12 214 ALA A O 1
ATOM 1731 N N . TRP A 1 215 ? 19.100 -7.788 -5.168 1.00 96.81 215 TRP A N 1
ATOM 1732 C CA . TRP A 1 215 ? 20.400 -8.012 -4.547 1.00 96.81 215 TRP A CA 1
ATOM 1733 C C . TRP A 1 215 ? 21.563 -7.369 -5.310 1.00 96.81 215 TRP A C 1
ATOM 1735 O O . TRP A 1 215 ? 21.604 -7.336 -6.540 1.00 96.81 215 TRP A O 1
ATOM 1745 N N . VAL A 1 216 ? 22.552 -6.916 -4.539 1.00 96.69 216 VAL A N 1
ATOM 1746 C CA . VAL A 1 216 ? 23.901 -6.598 -5.030 1.00 96.69 216 VAL A CA 1
ATOM 1747 C C . VAL A 1 216 ? 24.688 -7.889 -5.320 1.00 96.69 216 VAL A C 1
ATOM 1749 O O . VAL A 1 216 ? 24.166 -8.987 -5.148 1.00 96.69 216 VAL A O 1
ATOM 1752 N N . GLU A 1 217 ? 25.948 -7.784 -5.755 1.00 95.62 217 GLU A N 1
ATOM 1753 C CA . GLU A 1 217 ? 26.763 -8.945 -6.168 1.00 95.62 217 GLU A CA 1
ATOM 1754 C C . GLU A 1 217 ? 26.952 -10.009 -5.063 1.00 95.62 217 GLU A C 1
ATOM 1756 O O . GLU A 1 217 ? 26.977 -11.212 -5.350 1.00 95.62 217 GLU A O 1
ATOM 1761 N N . ASP A 1 218 ? 27.096 -9.581 -3.803 1.00 96.38 218 ASP A N 1
ATOM 1762 C CA . ASP A 1 218 ? 27.254 -10.468 -2.642 1.00 96.38 218 ASP A CA 1
ATOM 1763 C C . ASP A 1 218 ? 26.619 -9.870 -1.367 1.00 96.38 218 ASP A C 1
ATOM 1765 O O . ASP A 1 218 ? 27.324 -9.411 -0.461 1.00 96.38 218 ASP A O 1
ATOM 1769 N N . PRO A 1 219 ? 25.274 -9.874 -1.265 1.00 96.12 219 PRO A N 1
ATOM 1770 C CA . PRO A 1 219 ? 24.551 -9.204 -0.183 1.00 96.12 219 PRO A CA 1
ATOM 1771 C C . PRO A 1 219 ? 24.830 -9.819 1.194 1.00 96.12 219 PRO A C 1
ATOM 1773 O O . PRO A 1 219 ? 24.582 -9.173 2.205 1.00 96.12 219 PRO A O 1
ATOM 1776 N N . LEU A 1 220 ? 25.343 -11.054 1.264 1.00 96.50 220 LEU A N 1
ATOM 1777 C CA . LEU A 1 220 ? 25.677 -11.718 2.527 1.00 96.50 220 LEU A CA 1
ATOM 1778 C C . LEU A 1 220 ? 26.929 -11.135 3.195 1.00 96.50 220 LEU A C 1
ATOM 1780 O O . LEU A 1 220 ? 27.086 -11.280 4.407 1.00 96.50 220 LEU A O 1
ATOM 1784 N N . ARG A 1 221 ? 27.819 -10.497 2.425 1.00 96.25 221 ARG A N 1
ATOM 1785 C CA . ARG A 1 221 ? 29.056 -9.885 2.937 1.00 96.25 221 ARG A CA 1
ATOM 1786 C C . ARG A 1 221 ? 29.085 -8.372 2.793 1.00 96.25 221 ARG A C 1
ATOM 1788 O O . ARG A 1 221 ? 29.656 -7.712 3.657 1.00 96.25 221 ARG A O 1
ATOM 1795 N N . ASP A 1 222 ? 28.470 -7.825 1.750 1.00 96.69 222 ASP A N 1
ATOM 1796 C CA . ASP A 1 222 ? 28.442 -6.389 1.500 1.00 96.69 222 ASP A CA 1
ATOM 1797 C C . ASP A 1 222 ? 27.065 -5.959 0.994 1.00 96.69 222 ASP A C 1
ATOM 1799 O O . ASP A 1 222 ? 26.564 -6.458 -0.008 1.00 96.69 222 ASP A O 1
ATOM 1803 N N . THR A 1 223 ? 26.446 -5.014 1.700 1.00 96.69 223 THR A N 1
ATOM 1804 C CA . THR A 1 223 ? 25.126 -4.471 1.339 1.00 96.69 223 THR A CA 1
ATOM 1805 C C . THR A 1 223 ? 25.214 -3.104 0.660 1.00 96.69 223 THR A C 1
ATOM 1807 O O . THR A 1 223 ? 24.185 -2.476 0.405 1.00 96.69 223 THR A O 1
ATOM 1810 N N . SER A 1 224 ? 26.431 -2.628 0.386 1.00 96.56 224 SER A N 1
ATOM 1811 C CA . SER A 1 224 ? 26.698 -1.327 -0.220 1.00 96.56 224 SER A CA 1
ATOM 1812 C C . SER A 1 224 ? 26.164 -1.255 -1.645 1.00 96.56 224 SER A C 1
ATOM 1814 O O . SER A 1 224 ? 26.303 -2.188 -2.435 1.00 96.56 224 SER A O 1
ATOM 1816 N N . HIS A 1 225 ? 25.594 -0.106 -1.991 1.00 95.81 225 HIS A N 1
ATOM 1817 C CA . HIS A 1 225 ? 25.112 0.195 -3.331 1.00 95.81 225 HIS A CA 1
ATOM 1818 C C . HIS A 1 225 ? 25.712 1.521 -3.806 1.00 95.81 225 HIS A C 1
ATOM 1820 O O . HIS A 1 225 ? 25.983 2.412 -3.005 1.00 95.81 225 HIS A O 1
ATOM 1826 N N . SER A 1 226 ? 25.915 1.681 -5.115 1.00 95.00 226 SER A N 1
ATOM 1827 C CA . SER A 1 226 ? 26.548 2.886 -5.676 1.00 95.00 226 SER A CA 1
ATOM 1828 C C . SER A 1 226 ? 25.696 4.152 -5.561 1.00 95.00 226 SER A C 1
ATOM 1830 O O . SER A 1 226 ? 26.202 5.249 -5.785 1.00 95.00 226 SER A O 1
ATOM 1832 N N . SER A 1 227 ? 24.397 4.003 -5.302 1.00 93.12 227 SER A N 1
ATOM 1833 C CA . SER A 1 227 ? 23.420 5.092 -5.438 1.00 93.12 227 SER A CA 1
ATOM 1834 C C . SER A 1 227 ? 22.508 5.285 -4.235 1.00 93.12 227 SER A C 1
ATOM 1836 O O . SER A 1 227 ? 21.885 6.334 -4.145 1.00 93.12 227 SER A O 1
ATOM 1838 N N . PHE A 1 228 ? 22.418 4.302 -3.340 1.00 95.25 228 PHE A N 1
ATOM 1839 C CA . PHE A 1 228 ? 21.444 4.290 -2.246 1.00 95.25 228 PHE A CA 1
ATOM 1840 C C . PHE A 1 228 ? 22.128 3.878 -0.945 1.00 95.25 228 PHE A C 1
ATOM 1842 O O . PHE A 1 228 ? 23.202 3.269 -0.970 1.00 95.25 228 PHE A O 1
ATOM 1849 N N . GLU A 1 229 ? 21.497 4.181 0.187 1.00 97.06 229 GLU A N 1
ATOM 1850 C CA . GLU A 1 229 ? 21.895 3.667 1.490 1.00 97.06 229 GLU A CA 1
ATOM 1851 C C . GLU A 1 229 ? 21.985 2.135 1.459 1.00 97.06 229 GLU A C 1
ATOM 1853 O O . GLU A 1 229 ? 21.185 1.442 0.822 1.00 97.06 229 GLU A O 1
ATOM 1858 N N . ALA A 1 230 ? 22.990 1.591 2.147 1.00 96.44 230 ALA A N 1
ATOM 1859 C CA . ALA A 1 230 ? 23.280 0.165 2.109 1.00 96.44 230 ALA A CA 1
ATOM 1860 C C . ALA A 1 230 ? 22.049 -0.654 2.536 1.00 96.44 230 ALA A C 1
ATOM 1862 O O . ALA A 1 230 ? 21.444 -0.385 3.574 1.00 96.44 230 ALA A O 1
ATOM 1863 N N . GLY A 1 231 ? 21.674 -1.651 1.736 1.00 96.06 231 GLY A N 1
ATOM 1864 C CA . GLY A 1 231 ? 20.490 -2.482 1.967 1.00 96.06 231 GLY A CA 1
ATOM 1865 C C . GLY A 1 231 ? 19.140 -1.874 1.567 1.00 96.06 231 GLY A C 1
ATOM 1866 O O . GLY A 1 231 ? 18.122 -2.501 1.857 1.00 96.06 231 GLY A O 1
ATOM 1867 N N . ASP A 1 232 ? 19.078 -0.708 0.910 1.00 97.44 232 ASP A N 1
ATOM 1868 C CA . ASP A 1 232 ? 17.807 -0.175 0.381 1.00 97.44 232 ASP A CA 1
ATOM 1869 C C . ASP A 1 232 ? 17.149 -1.121 -0.642 1.00 97.44 232 ASP A C 1
ATOM 1871 O O . ASP A 1 232 ? 15.939 -1.326 -0.603 1.00 97.44 232 ASP A O 1
ATOM 1875 N N . CYS A 1 233 ? 17.954 -1.768 -1.493 1.00 96.75 233 CYS A N 1
ATOM 1876 C CA . CYS A 1 233 ? 17.488 -2.601 -2.607 1.00 96.75 233 CYS A CA 1
ATOM 1877 C C . CYS A 1 233 ? 16.959 -3.997 -2.215 1.00 96.75 233 CYS A C 1
ATOM 1879 O O . CYS A 1 233 ? 16.626 -4.790 -3.092 1.00 96.75 233 CYS A O 1
ATOM 1881 N N . PHE A 1 234 ? 16.922 -4.371 -0.935 1.00 97.31 234 PHE A N 1
ATOM 1882 C CA . PHE A 1 234 ? 16.422 -5.691 -0.541 1.00 97.31 234 PHE A CA 1
ATOM 1883 C C . PHE A 1 234 ? 16.048 -5.764 0.938 1.00 97.31 234 PHE A C 1
ATOM 1885 O O . PHE A 1 234 ? 16.693 -5.171 1.807 1.00 97.31 234 PHE A O 1
ATOM 1892 N N . LEU A 1 235 ? 15.033 -6.575 1.230 1.00 97.12 235 LEU A N 1
ATOM 1893 C CA . LEU A 1 235 ? 14.564 -6.927 2.569 1.00 97.12 235 LEU A CA 1
ATOM 1894 C C . LEU A 1 235 ? 14.850 -8.388 2.933 1.00 97.12 235 LEU A C 1
ATOM 1896 O O . LEU A 1 235 ? 14.847 -8.719 4.119 1.00 97.12 235 LEU A O 1
ATOM 1900 N N . ILE A 1 236 ? 15.126 -9.243 1.951 1.00 97.62 236 ILE A N 1
ATOM 1901 C CA . ILE A 1 236 ? 15.563 -10.629 2.156 1.00 97.62 236 ILE A CA 1
ATOM 1902 C C . ILE A 1 236 ? 17.000 -10.821 1.678 1.00 97.62 236 ILE A C 1
ATOM 1904 O O . ILE A 1 236 ? 17.507 -10.050 0.864 1.00 97.62 236 ILE A O 1
ATOM 1908 N N . PHE A 1 237 ? 17.650 -11.872 2.163 1.00 97.75 237 PHE A N 1
ATOM 1909 C CA . PHE A 1 237 ? 18.986 -12.286 1.747 1.00 97.75 237 PHE A CA 1
ATOM 1910 C C . PHE A 1 237 ? 18.929 -13.636 1.020 1.00 97.75 237 PHE A C 1
ATOM 1912 O O . PHE A 1 237 ? 18.072 -14.461 1.347 1.00 97.75 237 PHE A O 1
ATOM 1919 N N . PRO A 1 238 ? 19.832 -13.892 0.060 1.00 97.06 238 PRO A N 1
ATOM 1920 C CA . PRO A 1 238 ? 19.962 -15.198 -0.569 1.00 97.06 238 PRO A CA 1
ATOM 1921 C C . PRO A 1 238 ? 20.633 -16.210 0.372 1.00 97.06 238 PRO A C 1
ATOM 1923 O O . PRO A 1 238 ? 21.081 -15.887 1.478 1.00 97.06 238 PRO A O 1
ATOM 1926 N N . ASP A 1 239 ? 20.755 -17.447 -0.102 1.00 96.75 239 ASP A N 1
ATOM 1927 C CA . ASP A 1 239 ? 21.705 -18.406 0.452 1.00 96.75 239 ASP A CA 1
ATOM 1928 C C . ASP A 1 239 ? 23.097 -18.254 -0.183 1.00 96.75 239 ASP A C 1
ATOM 1930 O O . ASP A 1 239 ? 23.301 -17.458 -1.102 1.00 96.75 239 ASP A O 1
ATOM 1934 N N . GLU A 1 240 ? 24.068 -19.031 0.291 1.00 95.56 240 GLU A N 1
ATOM 1935 C CA . GLU A 1 240 ? 25.376 -19.121 -0.366 1.00 95.56 240 GLU A CA 1
ATOM 1936 C C . GLU A 1 240 ? 25.232 -19.625 -1.817 1.00 95.56 240 GLU A C 1
ATOM 1938 O O . GLU A 1 240 ? 24.492 -20.571 -2.078 1.00 95.56 240 GLU A O 1
ATOM 1943 N N . LYS A 1 241 ? 25.979 -19.048 -2.772 1.00 91.31 241 LYS A N 1
ATOM 1944 C CA . LYS A 1 241 ? 25.795 -19.272 -4.230 1.00 91.31 241 LYS A CA 1
ATOM 1945 C C . LYS A 1 241 ? 25.800 -20.747 -4.680 1.00 91.31 241 LYS A C 1
ATOM 1947 O O . LYS A 1 241 ? 25.209 -21.065 -5.705 1.00 91.31 241 LYS A O 1
ATOM 1952 N N . ASN A 1 242 ? 26.464 -21.637 -3.938 1.00 91.75 242 ASN A N 1
ATOM 1953 C CA . ASN A 1 242 ? 26.714 -23.028 -4.340 1.00 91.75 242 ASN A CA 1
ATOM 1954 C C . ASN A 1 242 ? 25.932 -24.074 -3.526 1.00 91.75 242 ASN A C 1
ATOM 1956 O O . ASN A 1 242 ? 26.281 -25.256 -3.556 1.00 91.75 242 ASN A O 1
ATOM 1960 N N . VAL A 1 243 ? 24.911 -23.677 -2.763 1.00 95.94 243 VAL A N 1
ATOM 1961 C CA . VAL A 1 243 ? 24.074 -24.658 -2.055 1.00 95.94 243 VAL A CA 1
ATOM 1962 C C . VAL A 1 243 ? 23.133 -25.365 -3.031 1.00 95.94 243 VAL A C 1
ATOM 1964 O O . VAL A 1 243 ? 22.604 -24.755 -3.955 1.00 95.94 243 VAL A O 1
ATOM 1967 N N . ALA A 1 244 ? 22.904 -26.664 -2.821 1.00 95.12 244 ALA A N 1
ATOM 1968 C CA . ALA A 1 244 ? 22.091 -27.475 -3.732 1.00 95.12 244 ALA A CA 1
ATOM 1969 C C . ALA A 1 244 ? 20.618 -27.031 -3.792 1.00 95.12 244 ALA A C 1
ATOM 1971 O O . ALA A 1 244 ? 19.993 -27.127 -4.842 1.00 95.12 244 ALA A O 1
ATOM 1972 N N . ASN A 1 245 ? 20.078 -26.545 -2.670 1.00 95.31 245 ASN A N 1
ATOM 1973 C CA . ASN A 1 245 ? 18.695 -26.091 -2.537 1.00 95.31 245 ASN A CA 1
ATOM 1974 C C . ASN A 1 245 ? 18.691 -24.724 -1.835 1.00 95.31 245 ASN A C 1
ATOM 1976 O O . ASN A 1 245 ? 18.550 -24.683 -0.611 1.00 95.31 245 ASN A O 1
ATOM 1980 N N . PRO A 1 246 ? 18.931 -23.619 -2.562 1.00 94.75 246 PRO A N 1
ATOM 1981 C CA . PRO A 1 246 ? 19.047 -22.303 -1.951 1.00 94.75 246 PRO A CA 1
ATOM 1982 C C . PRO A 1 246 ? 17.729 -21.864 -1.329 1.00 94.75 246 PRO A C 1
ATOM 1984 O O . PRO A 1 246 ? 16.657 -22.039 -1.909 1.00 94.75 246 PRO A O 1
ATOM 1987 N N . THR A 1 247 ? 17.828 -21.264 -0.147 1.00 95.38 247 THR A N 1
ATOM 1988 C CA . THR A 1 247 ? 16.687 -20.695 0.569 1.00 95.38 247 THR A CA 1
ATOM 1989 C C . THR A 1 247 ? 16.914 -19.218 0.848 1.00 95.38 247 THR A C 1
ATOM 1991 O O . THR A 1 247 ? 18.007 -18.801 1.234 1.00 95.38 247 THR A O 1
ATOM 1994 N N . ALA A 1 248 ? 15.874 -18.410 0.648 1.00 95.06 248 ALA A N 1
ATOM 1995 C CA . ALA A 1 248 ? 15.908 -17.018 1.064 1.00 95.06 248 ALA A CA 1
ATOM 1996 C C . ALA A 1 248 ? 15.829 -16.922 2.594 1.00 95.06 248 ALA A C 1
ATOM 1998 O O . ALA A 1 248 ? 15.107 -17.678 3.247 1.00 95.06 248 ALA A O 1
ATOM 1999 N N . LYS A 1 249 ? 16.558 -15.964 3.161 1.00 95.75 249 LYS A N 1
ATOM 2000 C CA . LYS A 1 249 ? 16.601 -15.676 4.595 1.00 95.75 249 LYS A CA 1
ATOM 2001 C C . LYS A 1 249 ? 15.968 -14.315 4.845 1.00 95.75 249 LYS A C 1
ATOM 2003 O O . LYS A 1 249 ? 16.278 -13.340 4.159 1.00 95.75 249 LYS A O 1
ATOM 2008 N N . SER A 1 250 ? 15.089 -14.245 5.838 1.00 97.00 250 SER A N 1
ATOM 2009 C CA . SER A 1 250 ? 14.507 -12.973 6.265 1.00 97.00 250 SER A CA 1
ATOM 2010 C C . SER A 1 250 ? 15.570 -12.070 6.898 1.00 97.00 250 SER A C 1
ATOM 2012 O O . SER A 1 250 ? 16.599 -12.540 7.391 1.00 97.00 250 SER A O 1
ATOM 2014 N N . SER A 1 251 ? 15.317 -10.765 6.903 1.00 97.44 251 SER A N 1
ATOM 2015 C CA . SER A 1 251 ? 16.123 -9.795 7.640 1.00 97.44 251 SER A CA 1
ATOM 2016 C C . SER A 1 251 ? 15.403 -9.338 8.903 1.00 97.44 251 SER A C 1
ATOM 2018 O O . SER A 1 251 ? 14.177 -9.352 8.983 1.00 97.44 251 SER A O 1
ATOM 2020 N N . ILE A 1 252 ? 16.164 -8.821 9.870 1.00 97.44 252 ILE A N 1
ATOM 2021 C CA . ILE A 1 252 ? 15.591 -8.167 11.057 1.00 97.44 252 ILE A CA 1
ATOM 2022 C C . ILE A 1 252 ? 14.620 -7.041 10.654 1.00 97.44 252 ILE A C 1
ATOM 2024 O O . ILE A 1 252 ? 13.604 -6.838 11.313 1.00 97.44 252 ILE A O 1
ATOM 2028 N N . ARG A 1 253 ? 14.910 -6.339 9.551 1.00 97.31 253 ARG A N 1
ATOM 2029 C CA . ARG A 1 253 ? 14.084 -5.255 9.002 1.00 97.31 253 ARG A CA 1
ATOM 2030 C C . ARG A 1 253 ? 12.713 -5.768 8.574 1.00 97.31 253 ARG A C 1
ATOM 2032 O O . ARG A 1 253 ? 11.698 -5.261 9.045 1.00 97.31 253 ARG A O 1
ATOM 2039 N N . LEU A 1 254 ? 12.694 -6.828 7.764 1.00 97.88 254 LEU A N 1
ATOM 2040 C CA . LEU A 1 254 ? 11.456 -7.461 7.316 1.00 97.88 254 LEU A CA 1
ATOM 2041 C C . LEU A 1 254 ? 10.656 -8.033 8.492 1.00 97.88 254 LEU A C 1
ATOM 2043 O O . LEU A 1 254 ? 9.451 -7.819 8.567 1.00 97.88 254 LEU A O 1
ATOM 2047 N N . GLU A 1 255 ? 11.313 -8.688 9.453 1.00 98.44 255 GLU A N 1
ATOM 2048 C CA . GLU A 1 255 ? 10.628 -9.230 10.634 1.00 98.44 255 GLU A CA 1
ATOM 2049 C C . GLU A 1 255 ? 10.019 -8.142 11.523 1.00 98.44 255 GLU A C 1
ATOM 2051 O O . GLU A 1 255 ? 8.955 -8.346 12.113 1.00 98.44 255 GLU A O 1
ATOM 2056 N N . LYS A 1 256 ? 10.648 -6.964 11.604 1.00 98.44 256 LYS A N 1
ATOM 2057 C CA . LYS A 1 256 ? 10.105 -5.817 12.342 1.00 98.44 256 LYS A CA 1
ATOM 2058 C C . LYS A 1 256 ? 8.941 -5.147 11.620 1.00 98.44 256 LYS A C 1
ATOM 2060 O O . LYS A 1 256 ? 7.963 -4.808 12.285 1.00 98.44 256 LYS A O 1
ATOM 2065 N N . MET A 1 257 ? 8.975 -5.058 10.289 1.00 98.19 257 MET A N 1
ATOM 2066 C CA . MET A 1 257 ? 7.786 -4.688 9.510 1.00 98.19 257 MET A CA 1
ATOM 2067 C C . MET A 1 257 ? 6.658 -5.705 9.727 1.00 98.19 257 MET A C 1
ATOM 2069 O O . MET A 1 257 ? 5.533 -5.331 10.043 1.00 98.19 257 MET A O 1
ATOM 2073 N N . ALA A 1 258 ? 6.955 -7.005 9.633 1.00 98.31 258 ALA A N 1
ATOM 2074 C CA . ALA A 1 258 ? 5.970 -8.066 9.826 1.00 98.31 258 ALA A CA 1
ATOM 2075 C C . ALA A 1 258 ? 5.383 -8.060 11.248 1.00 98.31 258 ALA A C 1
ATOM 2077 O O . ALA A 1 258 ? 4.189 -8.305 11.426 1.00 98.31 258 ALA A O 1
ATOM 2078 N N . GLN A 1 259 ? 6.195 -7.746 12.264 1.00 98.56 259 GLN A N 1
ATOM 2079 C CA . GLN A 1 259 ? 5.717 -7.485 13.621 1.00 98.56 259 GLN A CA 1
ATOM 2080 C C . GLN A 1 259 ? 4.726 -6.315 13.634 1.00 98.56 259 GLN A C 1
ATOM 2082 O O . GLN A 1 259 ? 3.626 -6.480 14.153 1.00 98.56 259 GLN A O 1
ATOM 2087 N N . GLY A 1 260 ? 5.081 -5.187 13.011 1.00 98.56 260 GLY A N 1
ATOM 2088 C CA . GLY A 1 260 ? 4.219 -4.008 12.883 1.00 98.56 260 GLY A CA 1
ATOM 2089 C C . GLY A 1 260 ? 2.875 -4.335 12.251 1.00 98.56 260 GLY A C 1
ATOM 2090 O O . GLY A 1 260 ? 1.838 -3.983 12.800 1.00 98.56 260 GLY A O 1
ATOM 2091 N N . VAL A 1 261 ? 2.880 -5.092 11.151 1.00 98.56 261 VAL A N 1
ATOM 2092 C CA . VAL A 1 261 ? 1.652 -5.508 10.457 1.00 98.56 261 VAL A CA 1
ATOM 2093 C C . VAL A 1 261 ? 0.772 -6.364 11.367 1.00 98.56 261 VAL A C 1
ATOM 2095 O O . VAL A 1 261 ? -0.431 -6.130 11.461 1.00 98.56 261 VAL A O 1
ATOM 2098 N N . ARG A 1 262 ? 1.350 -7.340 12.082 1.00 98.69 262 ARG A N 1
ATOM 2099 C CA . ARG A 1 262 ? 0.586 -8.171 13.029 1.00 98.69 262 ARG A CA 1
ATOM 2100 C C . ARG A 1 262 ? -0.008 -7.344 14.164 1.00 98.69 262 ARG A C 1
ATOM 2102 O O . ARG A 1 262 ? -1.141 -7.597 14.558 1.00 98.69 262 ARG A O 1
ATOM 2109 N N . ASP A 1 263 ? 0.751 -6.395 14.693 1.00 98.75 263 ASP A N 1
ATOM 2110 C CA . ASP A 1 263 ? 0.346 -5.580 15.833 1.00 98.75 263 ASP A CA 1
ATOM 2111 C C . ASP A 1 263 ? -0.725 -4.545 15.440 1.00 98.75 263 ASP A C 1
ATOM 2113 O O . ASP A 1 263 ? -1.729 -4.420 16.140 1.00 98.75 263 ASP A O 1
ATOM 2117 N N . VAL A 1 264 ? -0.615 -3.922 14.262 1.00 98.62 264 VAL A N 1
ATOM 2118 C CA . VAL A 1 264 ? -1.685 -3.099 13.669 1.00 98.62 264 VAL A CA 1
ATOM 2119 C C . VAL A 1 264 ? -2.949 -3.922 13.416 1.00 98.62 264 VAL A C 1
ATOM 2121 O O . VAL A 1 264 ? -4.035 -3.496 13.800 1.00 98.62 264 VAL A O 1
ATOM 2124 N N . ASN A 1 265 ? -2.832 -5.132 12.860 1.00 98.50 265 ASN A N 1
ATOM 2125 C CA . ASN A 1 265 ? -3.997 -5.993 12.634 1.00 98.50 265 ASN A CA 1
ATOM 2126 C C . ASN A 1 265 ? -4.711 -6.363 13.944 1.00 98.50 265 ASN A C 1
ATOM 2128 O O . ASN A 1 265 ? -5.935 -6.451 13.960 1.00 98.50 265 ASN A O 1
ATOM 2132 N N . LYS A 1 266 ? -3.981 -6.549 15.056 1.00 98.25 266 LYS A N 1
ATOM 2133 C CA . LYS A 1 266 ? -4.606 -6.733 16.379 1.00 98.25 266 LYS A CA 1
ATOM 2134 C C . LYS A 1 266 ? -5.385 -5.491 16.794 1.00 98.25 266 LYS A C 1
ATOM 2136 O O . LYS A 1 266 ? -6.518 -5.630 17.235 1.00 98.25 266 LYS A O 1
ATOM 2141 N N . LEU A 1 267 ? -4.792 -4.303 16.656 1.00 98.56 267 LEU A N 1
ATOM 2142 C CA . LEU A 1 267 ? -5.457 -3.042 16.994 1.00 98.56 267 LEU A CA 1
ATOM 2143 C C . LEU A 1 267 ? -6.746 -2.869 16.189 1.00 98.56 267 LEU A C 1
ATOM 2145 O O . LEU A 1 267 ? -7.788 -2.630 16.787 1.00 98.56 267 LEU A O 1
ATOM 2149 N N . MET A 1 268 ? -6.691 -3.099 14.874 1.00 97.50 268 MET A N 1
ATOM 2150 C CA . MET A 1 268 ? -7.861 -3.048 13.994 1.00 97.50 268 MET A CA 1
ATOM 2151 C C . MET A 1 268 ? -8.948 -4.042 14.412 1.00 97.50 268 MET A C 1
ATOM 2153 O O . MET A 1 268 ? -10.101 -3.653 14.535 1.00 97.50 268 MET A O 1
ATOM 2157 N N . LEU A 1 269 ? -8.592 -5.302 14.682 1.00 96.25 269 LEU A N 1
ATOM 2158 C CA . LEU A 1 269 ? -9.557 -6.313 15.132 1.00 96.25 269 LEU A CA 1
ATOM 2159 C C . LEU A 1 269 ? -10.217 -5.925 16.463 1.00 96.25 269 LEU A C 1
ATOM 2161 O O . LEU A 1 269 ? -11.424 -6.085 16.633 1.00 96.25 269 LEU A O 1
ATOM 2165 N N . MET A 1 270 ? -9.432 -5.411 17.414 1.00 96.25 270 MET A N 1
ATOM 2166 C CA . MET A 1 270 ? -9.945 -5.004 18.722 1.00 96.25 270 MET A CA 1
ATOM 2167 C C . MET A 1 270 ? -10.892 -3.805 18.618 1.00 96.25 270 MET A C 1
ATOM 2169 O O . MET A 1 270 ? -11.911 -3.796 19.306 1.00 96.25 270 MET A O 1
ATOM 2173 N N . THR A 1 271 ? -10.585 -2.809 17.779 1.00 95.81 271 THR A N 1
ATOM 2174 C CA . THR A 1 271 ? -11.431 -1.615 17.623 1.00 95.81 271 THR A CA 1
ATOM 2175 C C . THR A 1 271 ? -12.623 -1.835 16.701 1.00 95.81 271 THR A C 1
ATOM 2177 O O . THR A 1 271 ? -13.654 -1.203 16.907 1.00 95.81 271 THR A O 1
ATOM 2180 N N . GLU A 1 272 ? -12.531 -2.749 15.735 1.00 92.19 272 GLU A N 1
ATOM 2181 C CA . GLU A 1 272 ? -13.682 -3.190 14.944 1.00 92.19 272 GLU A CA 1
ATOM 2182 C C . GLU A 1 272 ? -14.730 -3.839 15.849 1.00 92.19 272 GLU A C 1
ATOM 2184 O O . GLU A 1 272 ? -15.907 -3.489 15.788 1.00 92.19 272 GLU A O 1
ATOM 2189 N N . GLU A 1 273 ? -14.304 -4.740 16.738 1.00 91.81 273 GLU A N 1
ATOM 2190 C CA . GLU A 1 273 ? -15.238 -5.416 17.631 1.00 91.81 273 GLU A CA 1
ATOM 2191 C C . GLU A 1 273 ? -15.703 -4.530 18.796 1.00 91.81 273 GLU A C 1
ATOM 2193 O O . GLU A 1 273 ? -16.876 -4.560 19.167 1.00 91.81 273 GLU A O 1
ATOM 2198 N N . PHE A 1 274 ? -14.804 -3.729 19.372 1.00 92.75 274 PHE A N 1
ATOM 2199 C CA . PHE A 1 274 ? -15.100 -2.825 20.484 1.00 92.75 274 PHE A CA 1
ATOM 2200 C C . PHE A 1 274 ? -14.643 -1.400 20.156 1.00 92.75 274 PHE A C 1
ATOM 2202 O O . PHE A 1 274 ? -13.571 -0.977 20.605 1.00 92.75 274 PHE A O 1
ATOM 2209 N N . PRO A 1 275 ? -15.466 -0.611 19.439 1.00 91.69 275 PRO A N 1
ATOM 2210 C CA . PRO A 1 275 ? -15.104 0.743 19.017 1.00 91.69 275 PRO A CA 1
ATOM 2211 C C . PRO A 1 275 ? -14.711 1.689 20.152 1.00 91.69 275 PRO A C 1
ATOM 2213 O O . PRO A 1 275 ? -13.949 2.627 19.930 1.00 91.69 275 PRO A O 1
ATOM 2216 N N . GLN A 1 276 ? -15.168 1.440 21.384 1.00 90.69 276 GLN A N 1
ATOM 2217 C CA . GLN A 1 276 ? -14.733 2.210 22.552 1.00 90.69 276 GLN A CA 1
ATOM 2218 C C . GLN A 1 276 ? -13.214 2.140 22.811 1.00 90.69 276 GLN A C 1
ATOM 2220 O O . GLN A 1 276 ? -12.664 3.049 23.429 1.00 90.69 276 GLN A O 1
ATOM 2225 N N . LEU A 1 277 ? -12.522 1.099 22.329 1.00 96.19 277 LEU A N 1
ATOM 2226 C CA . LEU A 1 277 ? -11.067 0.968 22.448 1.00 96.19 277 LEU A CA 1
ATOM 2227 C C . LEU A 1 277 ? -10.317 1.920 21.511 1.00 96.19 277 LEU A C 1
ATOM 2229 O O . LEU A 1 277 ? -9.123 2.131 21.708 1.00 96.19 277 LEU A O 1
ATOM 2233 N N . GLN A 1 278 ? -10.988 2.533 20.528 1.00 96.19 278 GLN A N 1
ATOM 2234 C CA . GLN A 1 278 ? -10.347 3.452 19.586 1.00 96.19 278 GLN A CA 1
ATOM 2235 C C . GLN A 1 278 ? -9.667 4.623 20.305 1.00 96.19 278 GLN A C 1
ATOM 2237 O O . GLN A 1 278 ? -8.558 4.988 19.941 1.00 96.19 278 GLN A O 1
ATOM 2242 N N . ALA A 1 279 ? -10.264 5.146 21.382 1.00 96.44 279 ALA A N 1
ATOM 2243 C CA . ALA A 1 279 ? -9.657 6.226 22.162 1.00 96.44 279 ALA A CA 1
ATOM 2244 C C . ALA A 1 279 ? -8.320 5.812 22.810 1.00 96.44 279 ALA A C 1
ATOM 2246 O O . ALA A 1 279 ? -7.388 6.613 22.873 1.00 96.44 279 ALA A O 1
ATOM 2247 N N . ASP A 1 280 ? -8.207 4.557 23.262 1.00 98.25 280 ASP A N 1
ATOM 2248 C CA . ASP A 1 280 ? -6.954 4.014 23.793 1.00 98.25 280 ASP A CA 1
ATOM 2249 C C . ASP A 1 280 ? -5.914 3.819 22.680 1.00 98.25 280 ASP A C 1
ATOM 2251 O O . ASP A 1 280 ? -4.736 4.120 22.876 1.00 98.25 280 ASP A O 1
ATOM 2255 N N . VAL A 1 281 ? -6.346 3.345 21.504 1.00 98.50 281 VAL A N 1
ATOM 2256 C CA . VAL A 1 281 ? -5.479 3.196 20.325 1.00 98.50 281 VAL A CA 1
ATOM 2257 C C . VAL A 1 281 ? -4.965 4.556 19.856 1.00 98.50 281 VAL A C 1
ATOM 2259 O O . VAL A 1 281 ? -3.766 4.704 19.644 1.00 98.50 281 VAL A O 1
ATOM 2262 N N . ASP A 1 282 ? -5.824 5.568 19.760 1.00 98.12 282 ASP A N 1
ATOM 2263 C CA . ASP A 1 282 ? -5.440 6.920 19.353 1.00 98.12 282 ASP A CA 1
ATOM 2264 C C . ASP A 1 282 ? -4.442 7.531 20.344 1.00 98.12 282 ASP A C 1
ATOM 2266 O O . ASP A 1 282 ? -3.427 8.100 19.939 1.00 98.12 282 ASP A O 1
ATOM 2270 N N . ALA A 1 283 ? -4.683 7.373 21.651 1.00 98.44 283 ALA A N 1
ATOM 2271 C CA . ALA A 1 283 ? -3.753 7.816 22.686 1.00 98.44 283 ALA A CA 1
ATOM 2272 C C . ALA A 1 283 ? -2.389 7.115 22.569 1.00 98.44 283 ALA A C 1
ATOM 2274 O O . ALA A 1 283 ? -1.353 7.770 22.688 1.00 98.44 283 ALA A O 1
ATOM 2275 N N . LEU A 1 284 ? -2.382 5.810 22.283 1.00 98.62 284 LEU A N 1
ATOM 2276 C CA . LEU A 1 284 ? -1.163 5.033 22.072 1.00 98.62 284 LEU A CA 1
ATOM 2277 C C . LEU A 1 284 ? -0.404 5.477 20.817 1.00 98.62 284 LEU A C 1
ATOM 2279 O O . LEU A 1 284 ? 0.804 5.682 20.859 1.00 98.62 284 LEU A O 1
ATOM 2283 N N . LEU A 1 285 ? -1.096 5.667 19.695 1.00 98.00 285 LEU A N 1
ATOM 2284 C CA . LEU A 1 285 ? -0.463 6.115 18.454 1.00 98.00 285 LEU A CA 1
ATOM 2285 C C . LEU A 1 285 ? 0.033 7.562 18.555 1.00 98.00 285 LEU A C 1
ATOM 2287 O O . LEU A 1 285 ? 0.926 7.962 17.814 1.00 98.00 285 LEU A O 1
ATOM 2291 N N . ASN A 1 286 ? -0.522 8.364 19.463 1.00 97.69 286 ASN A N 1
ATOM 2292 C CA . ASN A 1 286 ? -0.044 9.707 19.791 1.00 97.69 286 ASN A CA 1
ATOM 2293 C C . ASN A 1 286 ? 1.105 9.725 20.812 1.00 97.69 286 ASN A C 1
ATOM 2295 O O . ASN A 1 286 ? 1.603 10.807 21.111 1.00 97.69 286 ASN A O 1
ATOM 2299 N N . SER A 1 287 ? 1.547 8.571 21.325 1.00 97.62 287 SER A N 1
ATOM 2300 C CA . SER A 1 287 ? 2.609 8.503 22.335 1.00 97.62 287 SER A CA 1
ATOM 2301 C C . SER A 1 287 ? 4.029 8.445 21.770 1.00 97.62 287 SER A C 1
ATOM 2303 O O . SER A 1 287 ? 4.964 8.407 22.565 1.00 97.62 287 SER A O 1
ATOM 2305 N N . PHE A 1 288 ? 4.201 8.348 20.449 1.00 98.25 288 PHE A N 1
ATOM 2306 C CA . PHE A 1 288 ? 5.512 8.272 19.804 1.00 98.25 288 PHE A CA 1
ATOM 2307 C C . PHE A 1 288 ? 5.731 9.435 18.838 1.00 98.25 288 PHE A C 1
ATOM 2309 O O . PHE A 1 288 ? 4.788 9.915 18.198 1.00 98.25 288 PHE A O 1
ATOM 2316 N N . ASP A 1 289 ? 6.986 9.856 18.713 1.00 97.62 289 ASP A N 1
ATOM 2317 C CA . ASP A 1 289 ? 7.359 10.979 17.863 1.00 97.62 289 ASP A CA 1
ATOM 2318 C C . ASP A 1 289 ? 7.365 10.620 16.371 1.00 97.62 289 ASP A C 1
ATOM 2320 O O . ASP A 1 289 ? 7.602 9.487 15.939 1.00 97.62 289 ASP A O 1
ATOM 2324 N N . THR A 1 290 ? 7.119 11.625 15.530 1.00 96.06 290 THR A N 1
ATOM 2325 C CA . THR A 1 290 ? 7.165 11.452 14.072 1.00 96.06 290 THR A CA 1
ATOM 2326 C C . THR A 1 290 ? 8.563 11.664 13.493 1.00 96.06 290 THR A C 1
ATOM 2328 O O . THR A 1 290 ? 8.768 11.438 12.300 1.00 96.06 290 THR A O 1
ATOM 2331 N N . ARG A 1 291 ? 9.507 12.152 14.308 1.00 96.62 291 ARG A N 1
ATOM 2332 C CA . ARG A 1 291 ? 10.900 12.439 13.951 1.00 96.62 291 ARG A CA 1
ATOM 2333 C C . ARG A 1 291 ? 11.801 12.183 15.148 1.00 96.62 291 ARG A C 1
ATOM 2335 O O . ARG A 1 291 ? 11.414 12.459 16.273 1.00 96.62 291 ARG A O 1
ATOM 2342 N N . TYR A 1 292 ? 13.021 11.755 14.860 1.00 98.00 292 TYR A N 1
ATOM 2343 C CA . TYR A 1 292 ? 14.050 11.482 15.856 1.00 98.00 292 TYR A CA 1
ATOM 2344 C C . TYR A 1 292 ? 15.363 12.137 15.437 1.00 98.00 292 TYR A C 1
ATOM 2346 O O . TYR A 1 292 ? 15.543 12.501 14.267 1.00 98.00 292 TYR A O 1
ATOM 2354 N N . GLU A 1 293 ? 16.286 12.289 16.385 1.00 98.19 293 GLU A N 1
ATOM 2355 C CA . GLU A 1 293 ? 17.582 12.900 16.103 1.00 98.19 293 GLU A CA 1
ATOM 2356 C C . GLU A 1 293 ? 18.343 12.120 15.014 1.00 98.19 293 GLU A C 1
ATOM 2358 O O . GLU A 1 293 ? 18.541 10.905 15.089 1.00 98.19 293 GLU A O 1
ATOM 2363 N N . SER A 1 294 ? 18.787 12.829 13.976 1.00 97.38 294 SER A N 1
ATOM 2364 C CA . SER A 1 294 ? 19.464 12.245 12.819 1.00 97.38 294 SER A CA 1
ATOM 2365 C C . SER A 1 294 ? 20.633 13.099 12.350 1.00 97.38 294 SER A C 1
ATOM 2367 O O . SER A 1 294 ? 20.695 14.307 12.586 1.00 97.38 294 SER A O 1
ATOM 2369 N N . LYS A 1 295 ? 21.593 12.452 11.685 1.00 96.12 295 LYS A N 1
ATOM 2370 C CA . LYS A 1 295 ? 22.743 13.112 11.070 1.00 96.12 295 LYS A CA 1
ATOM 2371 C C . LYS A 1 295 ? 23.095 12.424 9.756 1.00 96.12 295 LYS A C 1
ATOM 2373 O O . LYS A 1 295 ? 23.434 11.243 9.730 1.00 96.12 295 LYS A O 1
ATOM 2378 N N . GLY A 1 296 ? 23.086 13.190 8.667 1.00 94.12 296 GLY A N 1
ATOM 2379 C CA . GLY A 1 296 ? 23.265 12.629 7.329 1.00 94.12 296 GLY A CA 1
ATOM 2380 C C . GLY A 1 296 ? 22.082 11.731 6.971 1.00 94.12 296 GLY A C 1
ATOM 2381 O O . GLY A 1 296 ? 20.944 12.171 7.072 1.00 94.12 296 GLY A O 1
ATOM 2382 N N . TYR A 1 297 ? 22.357 10.486 6.584 1.00 92.94 297 TYR A N 1
ATOM 2383 C CA . TYR A 1 297 ? 21.349 9.532 6.101 1.00 92.94 297 TYR A CA 1
ATOM 2384 C C . TYR A 1 297 ? 20.734 8.640 7.195 1.00 92.94 297 TYR A C 1
ATOM 2386 O O . TYR A 1 297 ? 19.906 7.787 6.893 1.00 92.94 297 TYR A O 1
ATOM 2394 N N . TYR A 1 298 ? 21.152 8.783 8.459 1.00 96.81 298 TYR A N 1
ATOM 2395 C CA . TYR A 1 298 ? 20.767 7.858 9.530 1.00 96.81 298 TYR A CA 1
ATOM 2396 C C . TYR A 1 298 ? 20.424 8.581 10.835 1.00 96.81 298 TYR A C 1
ATOM 2398 O O . TYR A 1 298 ? 20.887 9.697 11.092 1.00 96.81 298 TYR A O 1
ATOM 2406 N N . LEU A 1 299 ? 19.657 7.904 11.693 1.00 98.06 299 LEU A N 1
ATOM 2407 C CA . LEU A 1 299 ? 19.483 8.306 13.089 1.00 98.06 299 LEU A CA 1
ATOM 2408 C C . LEU A 1 299 ? 20.829 8.324 13.829 1.00 98.06 299 LEU A C 1
ATOM 2410 O O . LEU A 1 299 ? 21.680 7.452 13.611 1.00 98.06 299 LEU A O 1
ATOM 2414 N N . THR A 1 300 ? 21.003 9.296 14.728 1.00 98.31 300 THR A N 1
ATOM 2415 C CA . THR A 1 300 ? 22.117 9.290 15.688 1.00 98.31 300 THR A CA 1
ATOM 2416 C C . THR A 1 300 ? 21.892 8.204 16.742 1.00 98.31 300 THR A C 1
ATOM 2418 O O . THR A 1 300 ? 20.808 7.628 16.832 1.00 98.31 300 THR A O 1
ATOM 2421 N N . ASP A 1 301 ? 22.895 7.911 17.572 1.00 98.19 301 ASP A N 1
ATOM 2422 C CA . ASP A 1 301 ? 22.719 6.947 18.666 1.00 98.19 301 ASP A CA 1
ATOM 2423 C C . ASP A 1 301 ? 21.609 7.373 19.641 1.00 98.19 301 ASP A C 1
ATOM 2425 O O . ASP A 1 301 ? 20.864 6.516 20.113 1.00 98.19 301 ASP A O 1
ATOM 2429 N N . SER A 1 302 ? 21.447 8.682 19.882 1.00 98.50 302 SER A N 1
ATOM 2430 C CA . SER A 1 302 ? 20.336 9.218 20.681 1.00 98.50 302 SER A CA 1
ATOM 2431 C C . SER A 1 302 ? 18.996 8.960 19.994 1.00 98.50 302 SER A C 1
ATOM 2433 O O . SER A 1 302 ? 18.122 8.328 20.583 1.00 98.50 302 SER A O 1
ATOM 2435 N N . GLY A 1 303 ? 18.867 9.311 18.708 1.00 98.62 303 GLY A N 1
ATOM 2436 C CA . GLY A 1 303 ? 17.638 9.061 17.950 1.00 98.62 303 GLY A CA 1
ATOM 2437 C C . GLY A 1 303 ? 17.263 7.576 17.886 1.00 98.62 303 GLY A C 1
ATOM 2438 O O . GLY A 1 303 ? 16.090 7.226 17.995 1.00 98.62 303 GLY A O 1
ATOM 2439 N N . LYS A 1 304 ? 18.254 6.676 17.792 1.00 98.56 304 LYS A N 1
ATOM 2440 C CA . LYS A 1 304 ? 18.042 5.217 17.856 1.00 98.56 304 LYS A CA 1
ATOM 2441 C C . LYS A 1 304 ? 17.537 4.755 19.226 1.00 98.56 304 LYS A C 1
ATOM 2443 O O . LYS A 1 304 ? 16.728 3.829 19.287 1.00 98.56 304 LYS A O 1
ATOM 2448 N N . GLN A 1 305 ? 18.009 5.361 20.315 1.00 98.62 305 GLN A N 1
ATOM 2449 C CA . GLN A 1 305 ? 17.534 5.059 21.669 1.00 98.62 305 GLN A CA 1
ATOM 2450 C C . GLN A 1 305 ? 16.111 5.579 21.898 1.00 98.62 305 GLN A C 1
ATOM 2452 O O . GLN A 1 305 ? 15.288 4.861 22.466 1.00 98.62 305 GLN A O 1
ATOM 2457 N N . GLU A 1 306 ? 15.808 6.786 21.420 1.00 98.75 306 GLU A N 1
ATOM 2458 C CA . GLU A 1 306 ? 14.485 7.411 21.514 1.00 98.75 306 GLU A CA 1
ATOM 2459 C C . GLU A 1 306 ? 13.428 6.594 20.770 1.00 98.75 306 GLU A C 1
ATOM 2461 O O . GLU A 1 306 ? 12.462 6.141 21.384 1.00 98.75 306 GLU A O 1
ATOM 2466 N N . ILE A 1 307 ? 13.653 6.282 19.488 1.00 98.69 307 ILE A N 1
ATOM 2467 C CA . ILE A 1 307 ? 12.696 5.475 18.720 1.00 98.69 307 ILE A CA 1
ATOM 2468 C C . ILE A 1 307 ? 12.536 4.068 19.302 1.00 98.69 307 ILE A C 1
ATOM 2470 O O . ILE A 1 307 ? 11.436 3.523 19.319 1.00 98.69 307 ILE A O 1
ATOM 2474 N N . ALA A 1 308 ? 13.605 3.459 19.828 1.00 98.56 308 ALA A N 1
ATOM 2475 C CA . ALA A 1 308 ? 13.498 2.161 20.487 1.00 98.56 308 ALA A CA 1
ATOM 2476 C C . ALA A 1 308 ? 12.629 2.235 21.752 1.00 98.56 308 ALA A C 1
ATOM 2478 O O . ALA A 1 308 ? 11.807 1.346 21.983 1.00 98.56 308 ALA A O 1
ATOM 2479 N N . LYS A 1 309 ? 12.775 3.295 22.554 1.00 98.69 309 LYS A N 1
ATOM 2480 C CA . LYS A 1 309 ? 11.950 3.536 23.744 1.00 98.69 309 LYS A CA 1
ATOM 2481 C C . LYS A 1 309 ? 10.480 3.740 23.375 1.00 98.69 309 LYS A C 1
ATOM 2483 O O . LYS A 1 309 ? 9.611 3.133 24.006 1.00 98.69 309 LYS A O 1
ATOM 2488 N N . ASP A 1 310 ? 10.206 4.540 22.354 1.00 98.69 310 ASP A N 1
ATOM 2489 C CA . ASP A 1 310 ? 8.850 4.782 21.868 1.00 98.69 310 ASP A CA 1
ATOM 2490 C C . ASP A 1 310 ? 8.204 3.495 21.362 1.00 98.69 310 ASP A C 1
ATOM 2492 O O . ASP A 1 310 ? 7.097 3.148 21.763 1.00 98.69 310 ASP A O 1
ATOM 2496 N N . MET A 1 311 ? 8.916 2.725 20.540 1.00 98.56 311 MET A N 1
ATOM 2497 C CA . MET A 1 311 ? 8.399 1.474 19.989 1.00 98.56 311 MET A CA 1
ATOM 2498 C C . MET A 1 311 ? 8.174 0.396 21.054 1.00 98.56 311 MET A C 1
ATOM 2500 O O . MET A 1 311 ? 7.215 -0.369 20.947 1.00 98.56 311 MET A O 1
ATOM 2504 N N . ASN A 1 312 ? 8.992 0.366 22.111 1.00 98.38 312 ASN A N 1
ATOM 2505 C CA . ASN A 1 312 ? 8.729 -0.472 23.283 1.00 98.38 312 ASN A CA 1
ATOM 2506 C C . ASN A 1 312 ? 7.481 0.001 24.043 1.00 98.38 312 ASN A C 1
ATOM 2508 O O . ASN A 1 312 ? 6.640 -0.818 24.401 1.00 98.38 312 ASN A O 1
ATOM 2512 N N . THR A 1 313 ? 7.313 1.316 24.220 1.00 98.50 313 THR A N 1
ATOM 2513 C CA . THR A 1 313 ? 6.111 1.899 24.842 1.00 98.50 313 THR A CA 1
ATOM 2514 C C . THR A 1 313 ? 4.854 1.541 24.053 1.00 98.50 313 THR A C 1
ATOM 2516 O O . THR A 1 313 ? 3.849 1.149 24.648 1.00 98.50 313 THR A O 1
ATOM 2519 N N . VAL A 1 314 ? 4.920 1.607 22.718 1.00 98.50 314 VAL A N 1
ATOM 2520 C CA . VAL A 1 314 ? 3.821 1.176 21.852 1.00 98.50 314 VAL A CA 1
ATOM 2521 C C . VAL A 1 314 ? 3.538 -0.308 22.055 1.00 98.50 314 VAL A C 1
ATOM 2523 O O . VAL A 1 314 ? 2.398 -0.669 22.322 1.00 98.50 314 VAL A O 1
ATOM 2526 N N . HIS A 1 315 ? 4.558 -1.166 21.989 1.00 97.81 315 HIS A N 1
ATOM 2527 C CA . HIS A 1 315 ? 4.394 -2.609 22.178 1.00 97.81 315 HIS A CA 1
ATOM 2528 C C . HIS A 1 315 ? 3.714 -2.961 23.515 1.00 97.81 315 HIS A C 1
ATOM 2530 O O . HIS A 1 315 ? 2.728 -3.702 23.527 1.00 97.81 315 HIS A O 1
ATOM 2536 N N . ASP A 1 316 ? 4.165 -2.364 24.620 1.00 98.38 316 ASP A N 1
ATOM 2537 C CA . ASP A 1 316 ? 3.567 -2.556 25.946 1.00 98.38 316 ASP A CA 1
ATOM 2538 C C . ASP A 1 316 ? 2.137 -1.996 26.023 1.00 98.38 316 ASP A C 1
ATOM 2540 O O . ASP A 1 316 ? 1.261 -2.566 26.678 1.00 98.38 316 ASP A O 1
ATOM 2544 N N . GLY A 1 317 ? 1.867 -0.878 25.347 1.00 98.69 317 GLY A N 1
ATOM 2545 C CA . GLY A 1 317 ? 0.526 -0.308 25.260 1.00 98.69 317 GLY A CA 1
ATOM 2546 C C . GLY A 1 317 ? -0.454 -1.205 24.505 1.00 98.69 317 GLY A C 1
ATOM 2547 O O . GLY A 1 317 ? -1.589 -1.360 24.953 1.00 98.69 317 GLY A O 1
ATOM 2548 N N . ILE A 1 318 ? -0.020 -1.875 23.431 1.00 98.69 318 ILE A N 1
ATOM 2549 C CA . ILE A 1 318 ? -0.848 -2.862 22.716 1.00 98.69 318 ILE A CA 1
ATOM 2550 C C . ILE A 1 318 ? -1.231 -4.016 23.651 1.00 98.69 318 ILE A C 1
ATOM 2552 O O . ILE A 1 318 ? -2.383 -4.455 23.634 1.00 98.69 318 ILE A O 1
ATOM 2556 N N . ALA A 1 319 ? -0.312 -4.481 24.505 1.00 98.31 319 ALA A N 1
ATOM 2557 C CA . ALA A 1 319 ? -0.616 -5.513 25.497 1.00 98.31 319 ALA A CA 1
ATOM 2558 C C . ALA A 1 319 ? -1.697 -5.051 26.493 1.00 98.31 319 ALA A C 1
ATOM 2560 O O . ALA A 1 319 ? -2.670 -5.769 26.717 1.00 98.31 319 ALA A O 1
ATOM 2561 N N . LYS A 1 320 ? -1.608 -3.817 27.003 1.00 98.62 320 LYS A N 1
ATOM 2562 C CA . LYS A 1 320 ? -2.630 -3.239 27.900 1.00 98.62 320 LYS A CA 1
ATOM 2563 C C . LYS A 1 320 ? -3.996 -3.088 27.225 1.00 98.62 320 LYS A C 1
ATOM 2565 O O . LYS A 1 320 ? -5.024 -3.363 27.839 1.00 98.62 320 LYS A O 1
ATOM 2570 N N . ILE A 1 321 ? -4.031 -2.668 25.960 1.00 98.69 321 ILE A N 1
ATOM 2571 C CA . ILE A 1 321 ? -5.281 -2.600 25.182 1.00 98.69 321 ILE A CA 1
ATOM 2572 C C . ILE A 1 321 ? -5.850 -4.008 24.979 1.00 98.69 321 ILE A C 1
ATOM 2574 O O . ILE A 1 321 ? -7.057 -4.209 25.104 1.00 98.69 321 ILE A O 1
ATOM 2578 N N . THR A 1 322 ? -4.985 -5.000 24.759 1.00 98.44 322 THR A N 1
ATOM 2579 C CA . THR A 1 322 ? -5.389 -6.407 24.656 1.00 98.44 322 THR A CA 1
ATOM 2580 C C . THR A 1 322 ? -6.026 -6.905 25.956 1.00 98.44 322 THR A C 1
ATOM 2582 O O . THR A 1 322 ? -7.058 -7.565 25.905 1.00 98.44 322 THR A O 1
ATOM 2585 N N . GLU A 1 323 ? -5.489 -6.558 27.128 1.00 98.12 323 GLU A N 1
ATOM 2586 C CA . GLU A 1 323 ? -6.105 -6.898 28.421 1.00 98.12 323 GLU A CA 1
ATOM 2587 C C . GLU A 1 323 ? -7.510 -6.293 28.566 1.00 98.12 323 GLU A C 1
ATOM 2589 O O . GLU A 1 323 ? -8.444 -6.991 28.970 1.00 98.12 323 GLU A O 1
ATOM 2594 N N . LYS A 1 324 ? -7.691 -5.023 28.171 1.00 96.94 324 LYS A N 1
ATOM 2595 C CA . LYS A 1 324 ? -9.015 -4.376 28.145 1.00 96.94 324 LYS A CA 1
ATOM 2596 C C . LYS A 1 324 ? -9.974 -5.092 27.195 1.00 96.94 324 LYS A C 1
ATOM 2598 O O . LYS A 1 324 ? -11.111 -5.370 27.570 1.00 96.94 324 LYS A O 1
ATOM 2603 N N . TYR A 1 325 ? -9.514 -5.432 25.994 1.00 95.81 325 TYR A N 1
ATOM 2604 C CA . TYR A 1 325 ? -10.285 -6.206 25.023 1.00 95.81 325 TYR A CA 1
ATOM 2605 C C . TYR A 1 325 ? -10.710 -7.573 25.582 1.00 95.81 325 TYR A C 1
ATOM 2607 O O . TYR A 1 325 ? -11.874 -7.950 25.469 1.00 95.81 325 TYR A O 1
ATOM 2615 N N . LEU A 1 326 ? -9.806 -8.299 26.248 1.00 95.88 326 LEU A N 1
ATOM 2616 C CA . LEU A 1 326 ? -10.119 -9.592 26.863 1.00 95.88 326 LEU A CA 1
ATOM 2617 C C . LEU A 1 326 ? -11.135 -9.461 28.005 1.00 95.88 326 LEU A C 1
ATOM 2619 O O . LEU A 1 326 ? -12.027 -10.301 28.120 1.00 95.88 326 LEU A O 1
ATOM 2623 N N . ALA A 1 327 ? -11.052 -8.402 28.813 1.00 93.94 327 ALA A N 1
ATOM 2624 C CA . ALA A 1 327 ? -12.053 -8.117 29.840 1.00 93.94 327 ALA A CA 1
ATOM 2625 C C . ALA A 1 327 ? -13.437 -7.844 29.224 1.00 93.94 327 ALA A C 1
ATOM 2627 O O . ALA A 1 327 ? -14.439 -8.381 29.696 1.00 93.94 327 ALA A O 1
ATOM 2628 N N . LEU A 1 328 ? -13.491 -7.075 28.132 1.00 91.19 328 LEU A N 1
ATOM 2629 C CA . LEU A 1 328 ? -14.726 -6.800 27.397 1.00 91.19 328 LEU A CA 1
ATOM 2630 C C . LEU A 1 328 ? -15.315 -8.068 26.763 1.00 91.19 328 LEU A C 1
ATOM 2632 O O . LEU A 1 328 ? -16.510 -8.327 26.909 1.00 91.19 328 LEU A O 1
ATOM 2636 N N . LYS A 1 329 ? -14.486 -8.910 26.138 1.00 90.44 329 LYS A N 1
ATOM 2637 C CA . LYS A 1 329 ? -14.876 -10.246 25.656 1.00 90.44 329 LYS A CA 1
ATOM 2638 C C . LYS A 1 329 ? -15.425 -11.131 26.775 1.00 90.44 329 LYS A C 1
ATOM 2640 O O . LYS A 1 329 ? -16.408 -11.841 26.572 1.00 90.44 329 LYS A O 1
ATOM 2645 N N . GLY A 1 330 ? -14.821 -11.062 27.961 1.00 90.19 330 GLY A N 1
ATOM 2646 C CA . GLY A 1 330 ? -15.229 -11.816 29.147 1.00 90.19 330 GLY A CA 1
ATOM 2647 C C . GLY A 1 330 ? -16.633 -11.487 29.666 1.00 90.19 330 GLY A C 1
ATOM 2648 O O . GLY A 1 330 ? -17.183 -12.275 30.429 1.00 90.19 330 GLY A O 1
ATOM 2649 N N . THR A 1 331 ? -17.247 -10.377 29.233 1.00 87.38 331 THR A N 1
ATOM 2650 C CA . THR A 1 331 ? -18.642 -10.036 29.581 1.00 87.38 331 THR A CA 1
ATOM 2651 C C . THR A 1 331 ? -19.675 -10.984 28.963 1.00 87.38 331 THR A C 1
ATOM 2653 O O . THR A 1 331 ? -20.819 -11.014 29.409 1.00 87.38 331 THR A O 1
ATOM 2656 N N . GLY A 1 332 ? -19.295 -11.753 27.934 1.00 87.06 332 GLY A N 1
ATOM 2657 C CA . GLY A 1 332 ? -20.191 -12.672 27.226 1.00 87.06 332 GLY A CA 1
ATOM 2658 C C . GLY A 1 332 ? -21.159 -11.998 26.247 1.00 87.06 332 GLY A C 1
ATOM 2659 O O . GLY A 1 332 ? -21.941 -12.692 25.602 1.00 87.06 332 GLY A O 1
ATOM 2660 N N . VAL A 1 333 ? -21.103 -10.670 26.100 1.00 88.88 333 VAL A N 1
ATOM 2661 C CA . VAL A 1 333 ? -21.918 -9.925 25.132 1.00 88.88 333 VAL A CA 1
ATOM 2662 C C . VAL A 1 333 ? -21.390 -10.172 23.714 1.00 88.88 333 VAL A C 1
ATOM 2664 O O . VAL A 1 333 ? -20.256 -9.808 23.395 1.00 88.88 333 VAL A O 1
ATOM 2667 N N . ASN A 1 334 ? -22.213 -10.773 22.854 1.00 90.94 334 ASN A N 1
ATOM 2668 C CA . ASN A 1 334 ? -21.895 -11.072 21.461 1.00 90.94 334 ASN A CA 1
ATOM 2669 C C . ASN A 1 334 ? -22.305 -9.906 20.541 1.00 90.94 334 ASN A C 1
ATOM 2671 O O . ASN A 1 334 ? -23.469 -9.499 20.502 1.00 90.94 334 ASN A O 1
ATOM 2675 N N . ARG A 1 335 ? -21.336 -9.408 19.763 1.00 93.06 335 ARG A N 1
ATOM 2676 C CA . ARG A 1 335 ? -21.484 -8.278 18.828 1.00 93.06 335 ARG A CA 1
ATOM 2677 C C . ARG A 1 335 ? -21.574 -8.692 17.359 1.00 93.06 335 ARG A C 1
ATOM 2679 O O . ARG A 1 335 ? -21.902 -7.854 16.525 1.00 93.06 335 ARG A O 1
ATOM 2686 N N . ASP A 1 336 ? -21.355 -9.966 17.035 1.00 92.62 336 ASP A N 1
ATOM 2687 C CA . ASP A 1 336 ? -21.208 -10.476 15.665 1.00 92.62 336 ASP A CA 1
ATOM 2688 C C . ASP A 1 336 ? -22.410 -10.126 14.787 1.00 92.62 336 ASP A C 1
ATOM 2690 O O . ASP A 1 336 ? -22.263 -9.704 13.642 1.00 92.62 336 ASP A O 1
ATOM 2694 N N . LYS A 1 337 ? -23.622 -10.275 15.331 1.00 95.50 337 LYS A N 1
ATOM 2695 C CA . LYS A 1 337 ? -24.861 -10.001 14.598 1.00 95.50 337 LYS A CA 1
ATOM 2696 C C . LYS A 1 337 ? -25.016 -8.518 14.259 1.00 95.50 337 LYS A C 1
ATOM 2698 O O . LYS A 1 337 ? -25.448 -8.196 13.154 1.00 95.50 337 LYS A O 1
ATOM 2703 N N . LEU A 1 338 ? -24.674 -7.626 15.191 1.00 96.88 338 LEU A N 1
ATOM 2704 C CA . LEU A 1 338 ? -24.728 -6.183 14.963 1.00 96.88 338 LEU A CA 1
ATOM 2705 C C . LEU A 1 338 ? -23.647 -5.752 13.969 1.00 96.88 338 LEU A C 1
ATOM 2707 O O . LEU A 1 338 ? -23.956 -5.035 13.022 1.00 96.88 338 LEU A O 1
ATOM 2711 N N . LEU A 1 339 ? -22.421 -6.258 14.133 1.00 95.62 339 LEU A N 1
ATOM 2712 C CA . LEU A 1 339 ? -21.312 -6.026 13.203 1.00 95.62 339 LEU A CA 1
ATOM 2713 C C . LEU A 1 339 ? -21.679 -6.465 11.783 1.00 95.62 339 LEU A C 1
ATOM 2715 O O . LEU A 1 339 ? -21.547 -5.689 10.842 1.00 95.62 339 LEU A O 1
ATOM 2719 N N . GLN A 1 340 ? -22.233 -7.670 11.628 1.00 94.88 340 GLN A N 1
ATOM 2720 C CA . GLN A 1 340 ? -22.684 -8.168 10.332 1.00 94.88 340 GLN A CA 1
ATOM 2721 C C . GLN A 1 340 ? -23.816 -7.315 9.740 1.00 94.88 340 GLN A C 1
ATOM 2723 O O . GLN A 1 340 ? -23.838 -7.080 8.532 1.00 94.88 340 GLN A O 1
ATOM 2728 N N . ALA A 1 341 ? -24.762 -6.850 10.563 1.00 96.88 341 ALA A N 1
ATOM 2729 C CA . ALA A 1 341 ? -25.840 -5.978 10.103 1.00 96.88 341 ALA A CA 1
ATOM 2730 C C . ALA A 1 341 ? -25.304 -4.632 9.589 1.00 96.88 341 ALA A C 1
ATOM 2732 O O . ALA A 1 341 ? -25.737 -4.190 8.524 1.00 96.88 341 ALA A O 1
ATOM 2733 N N . ILE A 1 342 ? -24.354 -4.021 10.308 1.00 96.19 342 ILE A N 1
ATOM 2734 C CA . ILE A 1 342 ? -23.685 -2.765 9.934 1.00 96.19 342 ILE A CA 1
ATOM 2735 C C . ILE A 1 342 ? -22.870 -2.946 8.650 1.00 96.19 342 ILE A C 1
ATOM 2737 O O . ILE A 1 342 ? -23.035 -2.167 7.714 1.00 96.19 342 ILE A O 1
ATOM 2741 N N . GLU A 1 343 ? -22.055 -3.997 8.557 1.00 93.88 343 GLU A N 1
ATOM 2742 C CA . GLU A 1 343 ? -21.210 -4.236 7.382 1.00 93.88 343 GLU A CA 1
ATOM 2743 C C . GLU A 1 343 ? -22.045 -4.474 6.116 1.00 93.88 343 GLU A C 1
ATOM 2745 O O . GLU A 1 343 ? -21.770 -3.898 5.066 1.00 93.88 343 GLU A O 1
ATOM 2750 N N . ASN A 1 344 ? -23.142 -5.233 6.219 1.00 93.50 344 ASN A N 1
ATOM 2751 C CA . ASN A 1 344 ? -24.077 -5.415 5.106 1.00 93.50 344 ASN A CA 1
ATOM 2752 C C . ASN A 1 344 ? -24.816 -4.116 4.724 1.00 93.50 344 ASN A C 1
ATOM 2754 O O . ASN A 1 344 ? -25.231 -3.967 3.577 1.00 93.50 344 ASN A O 1
ATOM 2758 N N . ALA A 1 345 ? -25.004 -3.192 5.673 1.00 94.44 345 ALA A N 1
ATOM 2759 C CA . ALA A 1 345 ? -25.670 -1.910 5.442 1.00 94.44 345 ALA A CA 1
ATOM 2760 C C . ALA A 1 345 ? -24.785 -0.920 4.686 1.00 94.44 345 ALA A C 1
ATOM 2762 O O . ALA A 1 345 ? -25.271 -0.137 3.874 1.00 94.44 345 ALA A O 1
ATOM 2763 N N . LYS A 1 346 ? -23.489 -0.924 5.000 1.00 92.44 346 LYS A N 1
ATOM 2764 C CA . LYS A 1 346 ? -22.543 0.133 4.646 1.00 92.44 346 LYS A CA 1
ATOM 2765 C C . LYS A 1 346 ? -22.504 0.473 3.147 1.00 92.44 346 LYS A C 1
ATOM 2767 O O . LYS A 1 346 ? -22.528 1.666 2.846 1.00 92.44 346 LYS A O 1
ATOM 2772 N N . PRO A 1 347 ? -22.523 -0.490 2.199 1.00 90.00 347 PRO A N 1
ATOM 2773 C CA . PRO A 1 347 ? -22.546 -0.172 0.768 1.00 90.00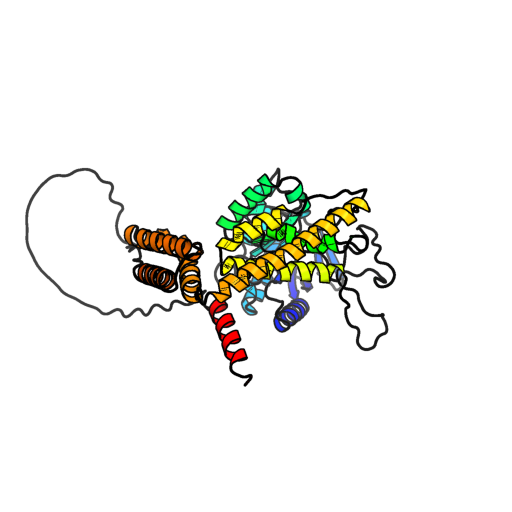 347 PRO A CA 1
ATOM 2774 C C . PRO A 1 347 ? -23.777 0.638 0.336 1.00 90.00 347 PRO A C 1
ATOM 2776 O O . PRO A 1 347 ? -23.680 1.481 -0.551 1.00 90.00 347 PRO A O 1
ATOM 2779 N N . LEU A 1 348 ? -24.922 0.431 0.995 1.00 92.06 348 LEU A N 1
ATOM 2780 C CA . LEU A 1 348 ? -26.186 1.084 0.647 1.00 92.06 348 LEU A CA 1
ATOM 2781 C C . LEU A 1 348 ? -26.183 2.579 0.989 1.00 92.06 348 LEU A C 1
ATOM 2783 O O . LEU A 1 348 ? -26.943 3.337 0.392 1.00 92.06 348 LEU A O 1
ATOM 2787 N N . LEU A 1 349 ? -25.314 3.035 1.900 1.00 89.44 349 LEU A N 1
ATOM 2788 C CA . LEU A 1 349 ? -25.194 4.457 2.252 1.00 89.44 349 LEU A CA 1
ATOM 2789 C C . LEU A 1 349 ? -24.782 5.322 1.051 1.00 89.44 349 LEU A C 1
ATOM 2791 O O . LEU A 1 349 ? -25.163 6.488 0.969 1.00 89.44 349 LEU A O 1
ATOM 2795 N N . SER A 1 350 ? -24.038 4.748 0.102 1.00 86.06 350 SER A N 1
ATOM 2796 C CA . SER A 1 350 ? -23.623 5.415 -1.137 1.00 86.06 350 SER A CA 1
ATOM 2797 C C . SER A 1 350 ? -24.680 5.359 -2.246 1.00 86.06 350 SER A C 1
ATOM 2799 O O . SER A 1 350 ? -24.498 5.970 -3.293 1.00 86.06 350 SER A O 1
ATOM 2801 N N . GLU A 1 351 ? -25.791 4.655 -2.026 1.00 88.69 351 GLU A N 1
ATOM 2802 C CA . GLU A 1 351 ? -26.855 4.430 -3.009 1.00 88.69 351 GLU A CA 1
ATOM 2803 C C . GLU A 1 351 ? -28.116 5.261 -2.723 1.00 88.69 351 GLU A C 1
ATOM 2805 O O . GLU A 1 351 ? -29.199 4.929 -3.203 1.00 88.69 351 GLU A O 1
ATOM 2810 N N . LYS A 1 352 ? -28.003 6.349 -1.949 1.00 90.06 352 LYS A N 1
ATOM 2811 C CA . LYS A 1 352 ? -29.143 7.185 -1.527 1.00 90.06 352 LYS A CA 1
ATOM 2812 C C . LYS A 1 352 ? -30.096 7.559 -2.663 1.00 90.06 352 LYS A C 1
ATOM 2814 O O . LYS A 1 352 ? -31.308 7.490 -2.488 1.00 90.06 352 LYS A O 1
ATOM 2819 N N . ASP A 1 353 ? -29.554 7.884 -3.831 1.00 90.69 353 ASP A N 1
ATOM 2820 C CA . ASP A 1 353 ? -30.328 8.322 -4.998 1.00 90.69 353 ASP A CA 1
ATOM 2821 C C . ASP A 1 353 ? -31.137 7.197 -5.672 1.00 90.69 353 ASP A C 1
ATOM 2823 O O . ASP A 1 353 ? -31.938 7.460 -6.573 1.00 90.69 353 ASP A O 1
ATOM 2827 N N . LEU A 1 354 ? -30.933 5.938 -5.269 1.00 92.44 354 LEU A N 1
ATOM 2828 C CA . LEU A 1 354 ? -31.708 4.795 -5.753 1.00 92.44 354 LEU A CA 1
ATOM 2829 C C . LEU A 1 354 ? -33.006 4.583 -4.968 1.00 92.44 354 LEU A C 1
ATOM 2831 O O . LEU A 1 354 ? -33.870 3.853 -5.455 1.00 92.44 354 LEU A O 1
ATOM 2835 N N . TYR A 1 355 ? -33.159 5.199 -3.791 1.00 95.38 355 TYR A N 1
ATOM 2836 C CA . TYR A 1 355 ? -34.250 4.925 -2.853 1.00 95.38 355 TYR A CA 1
ATOM 2837 C C . TYR A 1 355 ? -35.093 6.167 -2.533 1.00 95.38 355 TYR A C 1
ATOM 2839 O O . TYR A 1 355 ? -34.652 7.305 -2.688 1.00 95.38 355 TYR A O 1
ATOM 2847 N N . THR A 1 356 ? -36.337 5.962 -2.092 1.00 96.31 356 THR A N 1
ATOM 2848 C CA . THR A 1 356 ? -37.210 7.055 -1.653 1.00 96.31 356 THR A CA 1
ATOM 2849 C C . THR A 1 356 ? -36.617 7.742 -0.427 1.00 96.31 356 THR A C 1
ATOM 2851 O O . THR A 1 356 ? -36.046 7.087 0.447 1.00 96.31 356 THR A O 1
ATOM 2854 N N . VAL A 1 357 ? -36.800 9.063 -0.330 1.00 95.75 357 VAL A N 1
ATOM 2855 C CA . VAL A 1 357 ? -36.277 9.868 0.788 1.00 95.75 357 VAL A CA 1
ATOM 2856 C C . VAL A 1 357 ? -36.728 9.301 2.135 1.00 95.75 357 VAL A C 1
ATOM 2858 O O . VAL A 1 357 ? -35.911 9.146 3.033 1.00 95.75 357 VAL A O 1
ATOM 2861 N N . GLU A 1 358 ? -38.004 8.933 2.261 1.00 96.75 358 GLU A N 1
ATOM 2862 C CA . GLU A 1 358 ? -38.566 8.391 3.501 1.00 96.75 358 GLU A CA 1
ATOM 2863 C C . GLU A 1 358 ? -37.907 7.067 3.916 1.00 96.75 358 GLU A C 1
ATOM 2865 O O . GLU A 1 358 ? -37.427 6.944 5.046 1.00 96.75 358 GLU A O 1
ATOM 2870 N N . SER A 1 359 ? -37.835 6.093 3.000 1.00 97.06 359 SER A N 1
ATOM 2871 C CA . SER A 1 359 ? -37.255 4.783 3.315 1.00 97.06 359 SER A CA 1
ATOM 2872 C C . SER A 1 359 ? -35.755 4.877 3.597 1.00 97.06 359 SER A C 1
ATOM 2874 O O . SER A 1 359 ? -35.262 4.240 4.531 1.00 97.06 359 SER A O 1
ATOM 2876 N N . PHE A 1 360 ? -35.036 5.733 2.862 1.00 97.38 360 PHE A N 1
ATOM 2877 C CA . PHE A 1 360 ? -33.611 5.949 3.080 1.00 97.38 360 PHE A CA 1
ATOM 2878 C C . PHE A 1 360 ? -33.327 6.676 4.398 1.00 97.38 360 PHE A C 1
ATOM 2880 O O . PHE A 1 360 ? -32.415 6.283 5.117 1.00 97.38 360 PHE A O 1
ATOM 2887 N N . THR A 1 361 ? -34.113 7.693 4.768 1.00 97.31 361 THR A N 1
ATOM 2888 C CA . THR A 1 361 ? -33.959 8.383 6.060 1.00 97.31 361 THR A CA 1
ATOM 2889 C C . THR A 1 361 ? -34.196 7.435 7.237 1.00 97.31 361 THR A C 1
ATOM 2891 O O . THR A 1 361 ? -33.450 7.481 8.214 1.00 97.31 361 THR A O 1
ATOM 2894 N N . ALA A 1 362 ? -35.185 6.541 7.149 1.00 97.62 362 ALA A N 1
ATOM 2895 C CA . ALA A 1 362 ? -35.411 5.527 8.180 1.00 97.62 362 ALA A CA 1
ATOM 2896 C C . ALA A 1 362 ? -34.241 4.529 8.281 1.00 97.62 362 ALA A C 1
ATOM 2898 O O . ALA A 1 362 ? -33.804 4.195 9.385 1.00 97.62 362 ALA A O 1
ATOM 2899 N N . PHE A 1 363 ? -33.709 4.085 7.139 1.00 98.12 363 PHE A N 1
ATOM 2900 C CA . PHE A 1 363 ? -32.517 3.240 7.071 1.00 98.12 363 PHE A CA 1
ATOM 2901 C C . PHE A 1 363 ? -31.280 3.919 7.671 1.00 98.12 363 PHE A C 1
ATOM 2903 O O . PHE A 1 363 ? -30.615 3.329 8.522 1.00 98.12 363 PHE A O 1
ATOM 2910 N N . GLU A 1 364 ? -31.009 5.166 7.290 1.00 97.25 364 GLU A N 1
ATOM 2911 C CA . GLU A 1 364 ? -29.887 5.955 7.798 1.00 97.25 364 GLU A CA 1
ATOM 2912 C C . GLU A 1 364 ? -29.990 6.148 9.319 1.00 97.25 364 GLU A C 1
ATOM 2914 O O . GLU A 1 364 ? -29.014 5.931 10.034 1.00 97.25 364 GLU A O 1
ATOM 2919 N N . ALA A 1 365 ? -31.182 6.447 9.847 1.00 97.81 365 ALA A N 1
ATOM 2920 C CA . ALA A 1 365 ? -31.403 6.557 11.289 1.00 97.81 365 ALA A CA 1
ATOM 2921 C C . ALA A 1 365 ? -31.151 5.231 12.033 1.00 97.81 365 ALA A C 1
ATOM 2923 O O . ALA A 1 365 ? -30.501 5.222 13.080 1.00 97.81 365 ALA A O 1
ATOM 2924 N N . ALA A 1 366 ? -31.625 4.103 11.490 1.00 98.19 366 ALA A N 1
ATOM 2925 C CA . ALA A 1 366 ? -31.376 2.784 12.073 1.00 98.19 366 ALA A CA 1
ATOM 2926 C C . ALA A 1 366 ? -29.886 2.406 12.032 1.00 98.19 366 ALA A C 1
ATOM 2928 O O . ALA A 1 366 ? -29.382 1.799 12.977 1.00 98.19 366 ALA A O 1
ATOM 2929 N N . TYR A 1 367 ? -29.175 2.794 10.969 1.00 97.81 367 TYR A N 1
ATOM 2930 C CA . TYR A 1 367 ? -27.729 2.614 10.855 1.00 97.81 367 TYR A CA 1
ATOM 2931 C C . TYR A 1 367 ? -26.983 3.413 11.934 1.00 97.81 367 TYR A C 1
ATOM 2933 O O . TYR A 1 367 ? -26.134 2.859 12.629 1.00 97.81 367 TYR A O 1
ATOM 2941 N N . GLN A 1 368 ? -27.349 4.681 12.147 1.00 97.12 368 GLN A N 1
ATOM 2942 C CA . GLN A 1 368 ? -26.737 5.518 13.185 1.00 97.12 368 GLN A CA 1
ATOM 2943 C C . GLN A 1 368 ? -26.979 4.977 14.604 1.00 97.12 368 GLN A C 1
ATOM 2945 O O . GLN A 1 368 ? -26.058 4.962 15.422 1.00 97.12 368 GLN A O 1
ATOM 2950 N N . GLU A 1 369 ? -28.185 4.483 14.910 1.00 97.50 369 GLU A N 1
ATOM 2951 C CA . GLU A 1 369 ? -28.453 3.886 16.227 1.00 97.50 369 GLU A CA 1
ATOM 2952 C C . GLU A 1 369 ? -27.701 2.559 16.417 1.00 97.50 369 GLU A C 1
ATOM 2954 O O . GLU A 1 369 ? -27.216 2.282 17.514 1.00 97.50 369 GLU A O 1
ATOM 2959 N N . ALA A 1 370 ? -27.526 1.769 15.353 1.00 97.44 370 ALA A N 1
ATOM 2960 C CA . ALA A 1 370 ? -26.686 0.573 15.376 1.00 97.44 370 ALA A CA 1
ATOM 2961 C C . ALA A 1 370 ? -25.215 0.903 15.678 1.00 97.44 370 ALA A C 1
ATOM 2963 O O . ALA A 1 370 ? -24.617 0.277 16.555 1.00 97.44 370 ALA A O 1
ATOM 2964 N N . GLU A 1 371 ? -24.640 1.918 15.026 1.00 95.56 371 GLU A N 1
ATOM 2965 C CA . GLU A 1 371 ? -23.273 2.368 15.319 1.00 95.56 371 GLU A CA 1
ATOM 2966 C C . GLU A 1 371 ? -23.127 2.899 16.749 1.00 95.56 371 GLU A C 1
ATOM 2968 O O . GLU A 1 371 ? -22.108 2.671 17.405 1.00 95.56 371 GLU A O 1
ATOM 2973 N N . LYS A 1 372 ? -24.144 3.603 17.250 1.00 95.44 372 LYS A N 1
ATOM 2974 C CA . LYS A 1 372 ? -24.168 4.113 18.621 1.00 95.44 372 LYS A CA 1
ATOM 2975 C C . LYS A 1 372 ? -24.230 2.979 19.646 1.00 95.44 372 LYS A C 1
ATOM 2977 O O . LYS A 1 372 ? -23.438 2.989 20.584 1.00 95.44 372 LYS A O 1
ATOM 2982 N N . ALA A 1 373 ? -25.105 1.992 19.446 1.00 95.38 373 ALA A N 1
ATOM 2983 C CA . ALA A 1 373 ? -25.201 0.816 20.310 1.00 95.38 373 ALA A CA 1
ATOM 2984 C C . ALA A 1 373 ? -23.890 0.013 20.328 1.00 95.38 373 ALA A C 1
ATOM 2986 O O . ALA A 1 373 ? -23.476 -0.468 21.380 1.00 95.38 373 ALA A O 1
ATOM 2987 N N . LEU A 1 374 ? -23.197 -0.084 19.188 1.00 93.75 374 LEU A N 1
ATOM 2988 C CA . LEU A 1 374 ? -21.896 -0.748 19.107 1.00 93.75 374 LEU A CA 1
ATOM 2989 C C . LEU A 1 374 ? -20.802 -0.009 19.903 1.00 93.75 374 LEU A C 1
ATOM 2991 O O . LEU A 1 374 ? -19.937 -0.653 20.491 1.00 93.75 374 LEU A O 1
ATOM 2995 N N . LYS A 1 375 ? -20.834 1.331 19.925 1.00 91.00 375 LYS A N 1
ATOM 2996 C CA . LYS A 1 375 ? -19.860 2.181 20.638 1.00 91.00 375 LYS A CA 1
ATOM 2997 C C . LYS A 1 375 ? -20.100 2.265 22.148 1.00 91.00 375 LYS A C 1
ATOM 2999 O O . LYS A 1 375 ? -19.178 2.624 22.879 1.00 91.00 375 LYS A O 1
ATOM 3004 N N . ASP A 1 376 ? -21.315 1.990 22.618 1.00 89.94 376 ASP A N 1
ATOM 3005 C CA . ASP A 1 376 ? -21.636 2.041 24.043 1.00 89.94 376 ASP A CA 1
ATOM 3006 C C . ASP A 1 376 ? -21.092 0.805 24.776 1.00 89.94 376 ASP A C 1
ATOM 3008 O O . ASP A 1 376 ? -21.532 -0.332 24.581 1.00 89.94 376 ASP A O 1
ATOM 3012 N N . ALA A 1 377 ? -20.132 1.047 25.670 1.00 83.06 377 ALA A N 1
ATOM 3013 C CA . ALA A 1 377 ? -19.502 0.017 26.484 1.00 83.06 377 ALA A CA 1
ATOM 3014 C C . ALA A 1 377 ? -20.480 -0.696 27.434 1.00 83.06 377 ALA A C 1
ATOM 3016 O O . ALA A 1 377 ? -20.171 -1.796 27.893 1.00 83.06 377 ALA A O 1
ATOM 3017 N N . ASN A 1 378 ? -21.637 -0.089 27.718 1.00 88.19 378 ASN A N 1
ATOM 3018 C CA . ASN A 1 378 ? -22.662 -0.634 28.604 1.00 88.19 378 ASN A CA 1
ATOM 3019 C C . ASN A 1 378 ? -23.803 -1.339 27.859 1.00 88.19 378 ASN A C 1
ATOM 3021 O O . ASN A 1 378 ? -24.705 -1.850 28.522 1.00 88.19 378 ASN A O 1
ATOM 3025 N N . SER A 1 379 ? -23.775 -1.388 26.520 1.00 91.62 379 SER A N 1
ATOM 3026 C CA . SER A 1 379 ? -24.800 -2.083 25.737 1.00 91.62 379 SER A CA 1
ATOM 3027 C C . SER A 1 379 ? -24.933 -3.536 26.173 1.00 91.62 379 SER A C 1
ATOM 3029 O O . SER A 1 379 ? -23.971 -4.314 26.146 1.00 91.62 379 SER A O 1
ATOM 3031 N N . THR A 1 380 ? -26.151 -3.912 26.543 1.00 93.94 380 THR A N 1
ATOM 3032 C CA . THR A 1 380 ? -26.497 -5.294 26.864 1.00 93.94 380 THR A CA 1
ATOM 3033 C C . THR A 1 380 ? -26.672 -6.118 25.588 1.00 93.94 380 THR A C 1
ATOM 3035 O O . THR A 1 380 ? -26.806 -5.580 24.488 1.00 93.94 380 THR A O 1
ATOM 3038 N N . GLN A 1 381 ? -26.724 -7.448 25.720 1.00 95.50 381 GLN A N 1
ATOM 3039 C CA . GLN A 1 381 ? -27.047 -8.320 24.585 1.00 95.50 381 GLN A CA 1
ATOM 3040 C C . GLN A 1 381 ? -28.388 -7.935 23.937 1.00 95.50 381 GLN A C 1
ATOM 3042 O O . GLN A 1 381 ? -28.503 -7.945 22.714 1.00 95.50 381 GLN A O 1
ATOM 3047 N N . GLU A 1 382 ? -29.378 -7.550 24.747 1.00 96.75 382 GLU A N 1
ATOM 3048 C CA . GLU A 1 382 ? -30.692 -7.121 24.267 1.00 96.75 382 GLU A CA 1
ATOM 3049 C C . GLU A 1 382 ? -30.610 -5.825 23.448 1.00 96.75 382 GLU A C 1
ATOM 3051 O O . GLU A 1 382 ? -31.215 -5.746 22.376 1.00 96.75 382 GLU A O 1
ATOM 3056 N N . ASP A 1 383 ? -29.821 -4.843 23.895 1.00 96.75 383 ASP A N 1
ATOM 3057 C CA . ASP A 1 383 ? -29.630 -3.577 23.176 1.00 96.75 383 ASP A CA 1
ATOM 3058 C C . ASP A 1 383 ? -29.014 -3.813 21.792 1.00 96.75 383 ASP A C 1
ATOM 3060 O O . ASP A 1 383 ? -29.516 -3.307 20.783 1.00 96.75 383 ASP A O 1
ATOM 3064 N N . LEU A 1 384 ? -27.968 -4.644 21.730 1.00 96.75 384 LEU A N 1
ATOM 3065 C CA . LEU A 1 384 ? -27.294 -4.985 20.477 1.00 96.75 384 LEU A CA 1
ATOM 3066 C C . LEU A 1 384 ? -28.210 -5.771 19.532 1.00 96.75 384 LEU A C 1
ATOM 3068 O O . LEU A 1 384 ? -28.262 -5.481 18.335 1.00 96.75 384 LEU A O 1
ATOM 3072 N N . ASP A 1 385 ? -28.961 -6.745 20.053 1.00 97.75 385 ASP A N 1
ATOM 3073 C CA . ASP A 1 385 ? -29.907 -7.531 19.260 1.00 97.75 385 ASP A CA 1
ATOM 3074 C C . ASP A 1 385 ? -31.044 -6.676 18.703 1.00 97.75 385 ASP A C 1
ATOM 3076 O O . ASP A 1 385 ? -31.438 -6.841 17.541 1.00 97.75 385 ASP A O 1
ATOM 3080 N N . LYS A 1 386 ? -31.558 -5.745 19.510 1.00 98.19 386 LYS A N 1
ATOM 3081 C CA . LYS A 1 386 ? -32.590 -4.795 19.102 1.00 98.19 386 LYS A CA 1
ATOM 3082 C C . LYS A 1 386 ? -32.080 -3.871 18.002 1.00 98.19 386 LYS A C 1
ATOM 3084 O O . LYS A 1 386 ? -32.763 -3.728 16.987 1.00 98.19 386 LYS A O 1
ATOM 3089 N N . ALA A 1 387 ? -30.889 -3.299 18.166 1.00 98.38 387 ALA A N 1
ATOM 3090 C CA . ALA A 1 387 ? -30.274 -2.434 17.165 1.00 98.38 387 ALA A CA 1
ATOM 3091 C C . ALA A 1 387 ? -30.007 -3.185 15.847 1.00 98.38 387 ALA A C 1
ATOM 3093 O O . ALA A 1 387 ? -30.364 -2.701 14.772 1.00 98.38 387 ALA A O 1
ATOM 3094 N N . ALA A 1 388 ? -29.482 -4.413 15.923 1.00 98.31 388 ALA A N 1
ATOM 3095 C CA . ALA A 1 388 ? -29.226 -5.244 14.749 1.00 98.31 388 ALA A CA 1
ATOM 3096 C C . ALA A 1 388 ? -30.523 -5.570 13.993 1.00 98.31 388 ALA A C 1
ATOM 3098 O O . ALA A 1 388 ? -30.598 -5.419 12.774 1.00 98.31 388 ALA A O 1
ATOM 3099 N N . ASN A 1 389 ? -31.569 -5.988 14.713 1.00 98.31 389 ASN A N 1
ATOM 3100 C CA . ASN A 1 389 ? -32.867 -6.292 14.115 1.00 98.31 389 ASN A CA 1
ATOM 3101 C C . ASN A 1 389 ? -33.515 -5.046 13.490 1.00 98.31 389 ASN A C 1
ATOM 3103 O O . ASN A 1 389 ? -34.093 -5.145 12.408 1.00 98.31 389 ASN A O 1
ATOM 3107 N N . ALA A 1 390 ? -33.413 -3.884 14.143 1.00 98.44 390 ALA A N 1
ATOM 3108 C CA . ALA A 1 390 ? -33.933 -2.625 13.615 1.00 98.44 390 ALA A CA 1
ATOM 3109 C C . ALA A 1 390 ? -33.256 -2.253 12.289 1.00 98.44 390 ALA A C 1
ATOM 3111 O O . ALA A 1 390 ? -33.950 -1.970 11.313 1.00 98.44 390 ALA A O 1
ATOM 3112 N N . LEU A 1 391 ? -31.925 -2.348 12.223 1.00 98.56 391 LEU A N 1
ATOM 3113 C CA . LEU A 1 391 ? -31.166 -2.084 11.002 1.00 98.56 391 LEU A CA 1
ATOM 3114 C C . LEU A 1 391 ? -31.518 -3.068 9.876 1.00 98.56 391 LEU A C 1
ATOM 3116 O O . LEU A 1 391 ? -31.810 -2.642 8.761 1.00 98.56 391 LEU A O 1
ATOM 3120 N N . ILE A 1 392 ? -31.568 -4.372 10.165 1.00 98.38 392 ILE A N 1
ATOM 3121 C CA . ILE A 1 392 ? -31.946 -5.403 9.180 1.00 98.38 392 ILE A CA 1
ATOM 3122 C C . ILE A 1 392 ? -33.358 -5.155 8.629 1.00 98.38 392 ILE A C 1
ATOM 3124 O O . ILE A 1 392 ? -33.612 -5.346 7.439 1.00 98.38 392 ILE A O 1
ATOM 3128 N N . ASN A 1 393 ? -34.295 -4.743 9.481 1.00 98.19 393 ASN A N 1
ATOM 3129 C CA . ASN A 1 393 ? -35.656 -4.444 9.048 1.00 98.19 393 ASN A CA 1
ATOM 3130 C C . ASN A 1 393 ? -35.712 -3.169 8.200 1.00 98.19 393 ASN A C 1
ATOM 3132 O O . ASN A 1 393 ? -36.396 -3.162 7.181 1.00 98.19 393 ASN A O 1
ATOM 3136 N N . ALA A 1 394 ? -34.958 -2.130 8.567 1.00 98.00 394 ALA A N 1
ATOM 3137 C CA . ALA A 1 394 ? -34.887 -0.897 7.791 1.00 98.00 394 ALA A CA 1
ATOM 3138 C C . ALA A 1 394 ? -34.251 -1.120 6.406 1.00 98.00 394 ALA A C 1
ATOM 3140 O O . ALA A 1 394 ? -34.761 -0.607 5.417 1.00 98.00 394 ALA A O 1
ATOM 3141 N N . GLN A 1 395 ? -33.220 -1.970 6.307 1.00 96.44 395 GLN A N 1
ATOM 3142 C CA . GLN A 1 395 ? -32.649 -2.406 5.022 1.00 96.44 395 GLN A CA 1
ATOM 3143 C C . GLN A 1 395 ? -33.696 -3.066 4.119 1.00 96.44 395 GLN A C 1
ATOM 3145 O O . GLN A 1 395 ? -33.794 -2.747 2.938 1.00 96.44 395 GLN A O 1
ATOM 3150 N N . LYS A 1 396 ? -34.500 -3.985 4.668 1.00 96.56 396 LYS A N 1
ATOM 3151 C CA . LYS A 1 396 ? -35.564 -4.671 3.913 1.00 96.56 396 LYS A CA 1
ATOM 3152 C C . LYS A 1 396 ? -36.702 -3.736 3.500 1.00 96.56 396 LYS A C 1
ATOM 3154 O O . LYS A 1 396 ? -37.419 -4.056 2.559 1.00 96.56 396 LYS A O 1
ATOM 3159 N N . ALA A 1 397 ? -36.879 -2.629 4.216 1.00 97.25 397 ALA A N 1
ATOM 3160 C CA . ALA A 1 397 ? -37.915 -1.634 3.964 1.00 97.25 397 ALA A CA 1
ATOM 3161 C C . ALA A 1 397 ? -37.482 -0.533 2.979 1.00 97.25 397 ALA A C 1
ATOM 3163 O O . ALA A 1 397 ? -38.275 0.366 2.705 1.00 97.25 397 ALA A O 1
ATOM 3164 N N . LEU A 1 398 ? -36.256 -0.584 2.444 1.00 96.94 398 LEU A N 1
ATOM 3165 C CA . LEU A 1 398 ? -35.806 0.335 1.400 1.00 96.94 398 LEU A CA 1
ATOM 3166 C C . LEU A 1 398 ? -36.686 0.209 0.149 1.00 96.94 398 LEU A C 1
ATOM 3168 O O . LEU A 1 398 ? -36.857 -0.876 -0.408 1.00 96.94 398 LEU A O 1
ATOM 3172 N N . VAL A 1 399 ? -37.215 1.340 -0.316 1.00 96.69 399 VAL A N 1
ATOM 3173 C CA . VAL A 1 399 ? -38.087 1.422 -1.494 1.00 96.69 399 VAL A CA 1
ATOM 3174 C C . VAL A 1 399 ? -37.330 2.136 -2.597 1.00 96.69 399 VAL A C 1
ATOM 3176 O O . VAL A 1 399 ? -36.868 3.252 -2.381 1.00 96.69 399 VAL A O 1
ATOM 3179 N N . LYS A 1 400 ? -37.180 1.515 -3.771 1.00 94.62 400 LYS A N 1
ATOM 3180 C CA . LYS A 1 400 ? -36.513 2.161 -4.909 1.00 94.62 400 LYS A CA 1
ATOM 3181 C C . LYS A 1 400 ? -37.373 3.286 -5.482 1.00 94.62 400 LYS A C 1
ATOM 3183 O O . LYS A 1 400 ? -38.595 3.191 -5.473 1.00 94.62 400 LYS A O 1
ATOM 3188 N N . VAL A 1 401 ? -36.740 4.339 -5.992 1.00 91.62 401 VAL A N 1
ATOM 3189 C CA . VAL A 1 401 ? -37.454 5.366 -6.763 1.00 91.62 401 VAL A CA 1
ATOM 3190 C C . VAL A 1 401 ? -37.818 4.776 -8.124 1.00 91.62 401 VAL A C 1
ATOM 3192 O O . VAL A 1 401 ? -36.927 4.375 -8.876 1.00 91.62 401 VAL A O 1
ATOM 3195 N N . ASP A 1 402 ? -39.107 4.743 -8.458 1.00 77.94 402 ASP A N 1
ATOM 3196 C CA . ASP A 1 402 ? -39.555 4.408 -9.809 1.00 77.94 402 ASP A CA 1
ATOM 3197 C C . ASP A 1 402 ? -39.117 5.523 -10.765 1.00 77.94 402 ASP A C 1
ATOM 3199 O O . ASP A 1 402 ? -39.708 6.601 -10.823 1.00 77.94 402 ASP A O 1
ATOM 3203 N N . LYS A 1 403 ? -38.045 5.280 -11.522 1.00 55.31 403 LYS A N 1
ATOM 3204 C CA . LYS A 1 403 ? -37.744 6.082 -12.708 1.00 55.31 403 LYS A CA 1
ATOM 3205 C C . LYS A 1 403 ? -38.580 5.531 -13.854 1.00 55.31 403 LYS A C 1
ATOM 3207 O O . LYS A 1 403 ? -38.102 4.677 -14.596 1.00 55.31 403 LYS A O 1
ATOM 3212 N N . ASP A 1 404 ? -39.815 6.004 -13.987 1.00 43.50 404 ASP A N 1
ATOM 3213 C CA . ASP A 1 404 ? -40.528 5.881 -15.257 1.00 43.50 404 ASP A CA 1
ATOM 3214 C C . ASP A 1 404 ? -39.728 6.662 -16.323 1.00 43.50 404 ASP A C 1
ATOM 3216 O O . ASP A 1 404 ? -39.536 7.872 -16.169 1.00 43.50 404 ASP A O 1
ATOM 3220 N N . PRO A 1 405 ? -39.222 6.023 -17.397 1.00 41.75 405 PRO A N 1
ATOM 3221 C CA . PRO A 1 405 ? -38.549 6.720 -18.494 1.00 41.75 405 PRO A CA 1
ATOM 3222 C C . PRO A 1 405 ? -39.496 7.609 -19.325 1.00 41.75 405 PRO A C 1
ATOM 3224 O O . PRO A 1 405 ? -39.061 8.203 -20.312 1.00 41.75 405 PRO A O 1
ATOM 3227 N N . SER A 1 406 ? -40.777 7.684 -18.955 1.00 37.38 406 SER A N 1
ATOM 3228 C CA . SER A 1 406 ? -41.878 8.175 -19.787 1.00 37.38 406 SER A CA 1
ATOM 3229 C C . SER A 1 406 ? -42.760 9.216 -19.079 1.00 37.38 406 SER A C 1
ATOM 3231 O O . SER A 1 406 ? -43.964 9.251 -19.305 1.00 37.38 406 SER A O 1
ATOM 3233 N N . ALA A 1 407 ? -42.198 10.107 -18.258 1.00 30.36 407 ALA A N 1
ATOM 3234 C CA . ALA A 1 407 ? -42.947 11.254 -17.730 1.00 30.36 407 ALA A CA 1
ATOM 3235 C C . ALA A 1 407 ? -42.231 12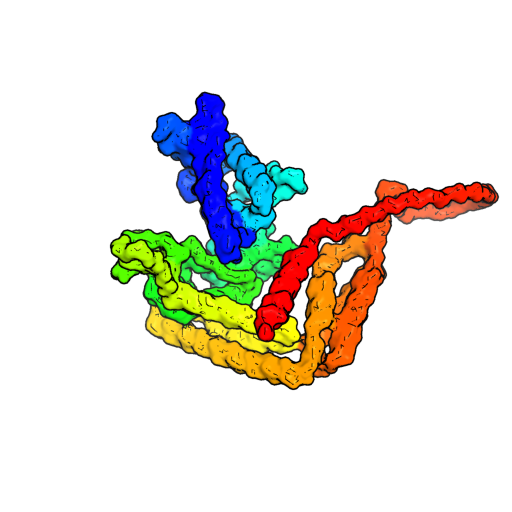.586 -18.041 1.00 30.36 407 ALA A C 1
ATOM 3237 O O . ALA A 1 407 ? -41.055 12.739 -17.695 1.00 30.36 407 ALA A O 1
ATOM 3238 N N . PRO A 1 408 ? -42.889 13.558 -18.708 1.00 35.81 408 PRO A N 1
ATOM 3239 C CA . PRO A 1 408 ? -42.312 14.872 -18.940 1.00 35.81 408 PRO A CA 1
ATOM 3240 C C . PRO A 1 408 ? -42.225 15.674 -17.636 1.00 35.81 408 PRO A C 1
ATOM 3242 O O . PRO A 1 408 ? -43.086 15.599 -16.766 1.00 35.81 408 PRO A O 1
ATOM 3245 N N . ASN A 1 409 ? -41.161 16.463 -17.535 1.00 32.81 409 ASN A N 1
ATOM 3246 C CA . ASN A 1 409 ? -40.851 17.344 -16.417 1.00 32.81 409 ASN A CA 1
ATOM 3247 C C . ASN A 1 409 ? -41.899 18.478 -16.327 1.00 32.81 409 ASN A C 1
ATOM 3249 O O . ASN A 1 409 ? -41.838 19.423 -17.115 1.00 32.81 409 ASN A O 1
ATOM 3253 N N . GLU A 1 410 ? -42.865 18.396 -15.408 1.00 30.64 410 GLU A N 1
ATOM 3254 C CA . GLU A 1 410 ? -43.827 19.482 -15.170 1.00 30.64 410 GLU A CA 1
ATOM 3255 C C . GLU A 1 410 ? -43.289 20.492 -14.142 1.00 30.64 410 GLU A C 1
ATOM 3257 O O . GLU A 1 410 ? -43.092 20.192 -12.965 1.00 30.64 410 GLU A O 1
ATOM 3262 N N . ASN A 1 411 ? -43.067 21.724 -14.612 1.00 30.86 411 ASN A N 1
ATOM 3263 C CA . ASN A 1 411 ? -42.892 22.917 -13.782 1.00 30.86 411 ASN A CA 1
ATOM 3264 C C . ASN A 1 411 ? -44.241 23.340 -13.163 1.00 30.86 411 ASN A C 1
ATOM 3266 O O . ASN A 1 411 ? -45.264 23.271 -13.847 1.00 30.86 411 ASN A O 1
ATOM 3270 N N . PRO A 1 412 ? -44.269 23.875 -11.929 1.00 31.66 412 PRO A N 1
ATOM 3271 C CA . PRO A 1 412 ? -45.506 24.305 -11.294 1.00 31.66 412 PRO A CA 1
ATOM 3272 C C . PRO A 1 412 ? -45.867 25.744 -11.695 1.00 31.66 412 PRO A C 1
ATOM 3274 O O . PRO A 1 412 ? -45.311 26.696 -11.151 1.00 31.66 412 PRO A O 1
ATOM 3277 N N . SER A 1 413 ? -46.848 25.920 -12.584 1.00 29.59 413 SER A N 1
ATOM 3278 C CA . SER A 1 413 ? -47.635 27.162 -12.627 1.00 29.59 413 SER A CA 1
ATOM 3279 C C . SER A 1 413 ? -49.002 26.983 -13.300 1.00 29.59 413 SER A C 1
ATOM 3281 O O . SER A 1 413 ? -49.102 26.470 -14.408 1.00 29.59 413 SER A O 1
ATOM 3283 N N . ASP A 1 414 ? -50.012 27.497 -12.592 1.00 30.64 414 ASP A N 1
ATOM 3284 C CA . ASP A 1 414 ? -51.360 27.902 -13.013 1.00 30.64 414 ASP A CA 1
ATOM 3285 C C . ASP A 1 414 ? -52.489 26.850 -13.148 1.00 30.64 414 ASP A C 1
ATOM 3287 O O . ASP A 1 414 ? -52.632 26.111 -14.115 1.00 30.64 414 ASP A O 1
ATOM 3291 N N . LYS A 1 415 ? -53.400 26.897 -12.163 1.00 27.27 415 LYS A N 1
ATOM 3292 C CA . LYS A 1 415 ? -54.849 26.611 -12.285 1.00 27.27 415 LYS A CA 1
ATOM 3293 C C . LYS A 1 415 ? -55.585 27.945 -12.571 1.00 27.27 415 LYS A C 1
ATOM 3295 O O . LYS A 1 415 ? -55.006 28.970 -12.208 1.00 27.27 415 LYS A O 1
ATOM 3300 N N . PRO A 1 416 ? -56.864 27.995 -13.041 1.00 38.62 416 PRO A N 1
ATOM 3301 C CA . PRO A 1 416 ? -57.893 26.937 -12.980 1.00 38.62 416 PRO A CA 1
ATOM 3302 C C . PRO A 1 416 ? -58.873 26.790 -14.188 1.00 38.62 416 PRO A C 1
ATOM 3304 O O . PRO A 1 416 ? -58.941 27.635 -15.076 1.00 38.62 416 PRO A O 1
ATOM 3307 N N . SER A 1 417 ? -59.755 25.777 -14.059 1.00 25.20 417 SER A N 1
ATOM 3308 C CA . SER A 1 417 ? -61.133 25.596 -14.608 1.00 25.20 417 SER A CA 1
ATOM 3309 C C . SER A 1 417 ? -61.295 24.616 -15.784 1.00 25.20 417 SER A C 1
ATOM 3311 O O . SER A 1 417 ? -60.389 24.529 -16.595 1.00 25.20 417 SER A O 1
ATOM 3313 N N . VAL A 1 418 ? -62.385 23.859 -16.002 1.00 26.31 418 VAL A N 1
ATOM 3314 C CA . VAL A 1 418 ? -63.609 23.403 -15.291 1.00 26.31 418 VAL A CA 1
ATOM 3315 C C . VAL A 1 418 ? -64.186 22.256 -16.177 1.00 26.31 418 VAL A C 1
ATOM 3317 O O . VAL A 1 418 ? -64.061 22.326 -17.394 1.00 26.31 418 VAL A O 1
ATOM 3320 N N . ASP A 1 419 ? -64.840 21.272 -15.545 1.00 24.59 419 ASP A N 1
ATOM 3321 C CA . ASP A 1 419 ? -65.892 20.328 -16.016 1.00 24.59 419 ASP A CA 1
ATOM 3322 C C . ASP A 1 419 ? -65.684 18.998 -16.795 1.00 24.59 419 ASP A C 1
ATOM 3324 O O . ASP A 1 419 ? -65.085 18.932 -17.860 1.00 24.59 419 ASP A O 1
ATOM 3328 N N . HIS A 1 420 ? -66.363 17.982 -16.220 1.00 26.91 420 HIS A N 1
ATOM 3329 C CA . HIS A 1 420 ? -67.122 16.823 -16.745 1.00 26.91 420 HIS A CA 1
ATOM 3330 C C . HIS A 1 420 ? -66.620 15.930 -17.906 1.00 26.91 420 HIS A C 1
ATOM 3332 O O . HIS A 1 420 ? -66.638 16.321 -19.066 1.00 26.91 420 HIS A O 1
ATOM 3338 N N . SER A 1 421 ? -66.417 14.626 -17.640 1.00 24.56 421 SER A N 1
ATOM 3339 C CA . SER A 1 421 ? -67.417 13.529 -17.796 1.00 24.56 421 SER A CA 1
ATOM 3340 C C . SER A 1 421 ? -66.775 12.141 -18.032 1.00 24.56 421 SER A C 1
ATOM 3342 O O . SER A 1 421 ? -65.832 12.003 -18.801 1.00 24.56 421 SER A O 1
ATOM 3344 N N . ASP A 1 422 ? -67.311 11.154 -17.307 1.00 24.73 422 ASP A N 1
ATOM 3345 C CA . ASP A 1 422 ? -67.680 9.778 -17.688 1.00 24.73 422 ASP A CA 1
ATOM 3346 C C . ASP A 1 422 ? -66.707 8.804 -18.407 1.00 24.73 422 ASP A C 1
ATOM 3348 O O . ASP A 1 422 ? -66.472 8.872 -19.607 1.00 24.73 422 ASP A O 1
ATOM 3352 N N . ASP A 1 423 ? -66.336 7.776 -17.624 1.00 24.84 423 ASP A N 1
ATOM 3353 C CA . ASP A 1 423 ? -66.633 6.339 -17.835 1.00 24.84 423 ASP A CA 1
ATOM 3354 C C . ASP A 1 423 ? -65.670 5.404 -18.620 1.00 24.84 423 ASP A C 1
ATOM 3356 O O . ASP A 1 423 ? -65.063 5.757 -19.626 1.00 24.84 423 ASP A O 1
ATOM 3360 N N . VAL A 1 424 ? -65.663 4.147 -18.128 1.00 24.91 424 VAL A N 1
ATOM 3361 C CA . VAL A 1 424 ? -65.168 2.848 -18.660 1.00 24.91 424 VAL A CA 1
ATOM 3362 C C . VAL A 1 424 ? -63.641 2.707 -18.874 1.00 24.91 424 VAL A C 1
ATOM 3364 O O . VAL A 1 424 ? -63.017 3.502 -19.553 1.00 24.91 424 VAL A O 1
ATOM 3367 N N . GLY A 1 425 ? -62.889 1.721 -18.366 1.00 26.75 425 GLY A N 1
ATOM 3368 C CA . GLY A 1 425 ? -63.173 0.338 -17.982 1.00 26.75 425 GLY A CA 1
ATOM 3369 C C . GLY A 1 425 ? -62.506 -0.627 -18.978 1.00 26.75 425 GLY A C 1
ATOM 3370 O O . GLY A 1 425 ? -63.006 -0.785 -20.083 1.00 26.75 425 GLY A O 1
ATOM 3371 N N . THR A 1 426 ? -61.369 -1.228 -18.596 1.00 25.02 426 THR A N 1
ATOM 3372 C CA . THR A 1 426 ? -60.724 -2.494 -19.055 1.00 25.02 426 THR A CA 1
ATOM 3373 C C . THR A 1 426 ? -59.263 -2.423 -18.566 1.00 25.02 426 THR A C 1
ATOM 3375 O O . THR A 1 426 ? -58.585 -1.435 -18.791 1.00 25.02 426 THR A O 1
ATOM 3378 N N . GLY A 1 427 ? -58.712 -3.313 -17.744 1.00 25.02 427 GLY A N 1
ATOM 3379 C CA . GLY A 1 427 ? -58.896 -4.752 -17.704 1.00 25.02 427 GLY A CA 1
ATOM 3380 C C . GLY A 1 427 ? -57.936 -5.396 -18.696 1.00 25.02 427 GLY A C 1
ATOM 3381 O O . GLY A 1 427 ? -58.385 -5.744 -19.772 1.00 25.02 427 GLY A O 1
ATOM 3382 N N . ASP A 1 428 ? -56.651 -5.514 -18.338 1.00 25.22 428 ASP A N 1
ATOM 3383 C CA . ASP A 1 428 ? -55.839 -6.677 -18.711 1.00 25.22 428 ASP A CA 1
ATOM 3384 C C . ASP A 1 428 ? -54.569 -6.784 -17.854 1.00 25.22 428 ASP A C 1
ATOM 3386 O O . ASP A 1 428 ? -53.642 -5.976 -17.907 1.00 25.22 428 ASP A O 1
ATOM 3390 N N . TYR A 1 429 ? -54.564 -7.832 -17.031 1.00 28.47 429 TYR A N 1
ATOM 3391 C CA . TYR A 1 429 ? -53.388 -8.371 -16.371 1.00 28.47 429 TYR A CA 1
ATOM 3392 C C . TYR A 1 429 ? -52.639 -9.224 -17.389 1.00 28.47 429 TYR A C 1
ATOM 3394 O O . TYR A 1 429 ? -53.140 -10.267 -17.808 1.00 28.47 429 TYR A O 1
ATOM 3402 N N . THR A 1 430 ? -51.405 -8.848 -17.709 1.00 24.86 430 THR A N 1
ATOM 3403 C CA . THR A 1 430 ? -50.465 -9.784 -18.332 1.00 24.86 430 THR A CA 1
ATOM 3404 C C . THR A 1 430 ? -49.241 -9.913 -17.446 1.00 24.86 430 THR A C 1
ATOM 3406 O O . THR A 1 430 ? -48.462 -8.980 -17.279 1.00 24.86 430 THR A O 1
ATOM 3409 N N . ASN A 1 431 ? -49.116 -11.101 -16.854 1.00 26.77 431 ASN A N 1
ATOM 3410 C CA . ASN A 1 431 ? -47.912 -11.604 -16.215 1.00 26.77 431 ASN A CA 1
ATOM 3411 C C . ASN A 1 431 ? -46.695 -11.362 -17.115 1.00 26.77 431 ASN A C 1
ATOM 3413 O O . ASN A 1 431 ? -46.580 -11.994 -18.165 1.00 26.77 431 ASN A O 1
ATOM 3417 N N . LEU A 1 432 ? -45.746 -10.543 -16.660 1.00 22.52 432 LEU A N 1
ATOM 3418 C CA . LEU A 1 432 ? -44.354 -10.691 -17.063 1.00 22.52 432 LEU A CA 1
ATOM 3419 C C . LEU A 1 432 ? -43.532 -11.037 -15.826 1.00 22.52 432 LEU A C 1
ATOM 3421 O O . LEU A 1 432 ? -43.086 -10.192 -15.055 1.00 22.52 432 LEU A O 1
ATOM 3425 N N . THR A 1 433 ? -43.368 -12.339 -15.637 1.00 25.83 433 THR A N 1
ATOM 3426 C CA . THR A 1 433 ? -42.322 -12.927 -14.815 1.00 25.83 433 THR A CA 1
ATOM 3427 C C . THR A 1 433 ? -40.971 -12.459 -15.363 1.00 25.83 433 THR A C 1
ATOM 3429 O O . THR A 1 433 ? -40.467 -13.024 -16.328 1.00 25.83 433 THR A O 1
ATOM 3432 N N . VAL A 1 434 ? -40.379 -11.424 -14.765 1.00 22.62 434 VAL A N 1
ATOM 3433 C CA . VAL A 1 434 ? -38.964 -11.089 -14.966 1.00 22.62 434 VAL A CA 1
ATOM 3434 C C . VAL A 1 434 ? -38.239 -11.398 -13.668 1.00 22.62 434 VAL A C 1
ATOM 3436 O O . VAL A 1 434 ? -38.257 -10.640 -12.701 1.00 22.62 434 VAL A O 1
ATOM 3439 N N . ALA A 1 435 ? -37.649 -12.590 -13.646 1.00 23.30 435 ALA A N 1
ATOM 3440 C CA . ALA A 1 435 ? -36.700 -13.014 -12.639 1.00 23.30 435 ALA A CA 1
ATOM 3441 C C . ALA A 1 435 ? -35.459 -12.112 -12.720 1.00 23.30 435 ALA A C 1
ATOM 3443 O O . ALA A 1 435 ? -34.732 -12.145 -13.711 1.00 23.30 435 ALA A O 1
ATOM 3444 N N . PHE A 1 436 ? -35.210 -11.313 -11.682 1.00 24.39 436 PHE A N 1
ATOM 3445 C CA . PHE A 1 436 ? -33.974 -10.546 -11.559 1.00 24.39 436 PHE A CA 1
ATOM 3446 C C . PHE A 1 436 ? -32.950 -11.324 -10.732 1.00 24.39 436 PHE A C 1
ATOM 3448 O O . PHE A 1 436 ? -33.009 -11.393 -9.506 1.00 24.39 436 PHE A O 1
ATOM 3455 N N . THR A 1 437 ? -31.989 -11.907 -11.442 1.00 22.72 437 THR A N 1
ATOM 3456 C CA . THR A 1 437 ? -30.679 -12.313 -10.933 1.00 22.72 437 THR A CA 1
ATOM 3457 C C . THR A 1 437 ? -29.912 -11.090 -10.430 1.00 22.72 437 THR A C 1
ATOM 3459 O O . THR A 1 437 ? -29.468 -10.266 -11.226 1.00 22.72 437 THR A O 1
ATOM 3462 N N . VAL A 1 438 ? -29.717 -10.993 -9.114 1.00 25.52 438 VAL A N 1
ATOM 3463 C CA . VAL A 1 438 ? -28.690 -10.142 -8.497 1.00 25.52 438 VAL A CA 1
ATOM 3464 C C . VAL A 1 438 ? -27.446 -11.007 -8.301 1.00 25.52 438 VAL A C 1
ATOM 3466 O O . VAL A 1 438 ? -27.451 -11.910 -7.467 1.00 25.52 438 VAL A O 1
ATOM 3469 N N . LEU A 1 439 ? -26.388 -10.759 -9.076 1.00 25.72 439 LEU A N 1
ATOM 3470 C CA . LEU A 1 439 ? -25.059 -11.327 -8.842 1.00 25.72 439 LEU A CA 1
ATOM 3471 C C . LEU A 1 439 ? -23.962 -10.312 -9.177 1.00 25.72 439 LEU A C 1
ATOM 3473 O O . LEU A 1 439 ? -23.954 -9.733 -10.259 1.00 25.72 439 LEU A O 1
ATOM 3477 N N . GLY A 1 440 ? -23.018 -10.187 -8.237 1.00 27.97 440 GLY A N 1
ATOM 3478 C CA . GLY A 1 440 ? -21.754 -9.452 -8.340 1.00 27.97 440 GLY A CA 1
ATOM 3479 C C . GLY A 1 440 ? -21.756 -8.212 -7.449 1.00 27.97 440 GLY A C 1
ATOM 3480 O O . GLY A 1 440 ? -22.090 -7.136 -7.913 1.00 27.97 440 GLY A O 1
ATOM 3481 N N . ILE A 1 441 ? -21.512 -8.303 -6.134 1.00 28.41 441 ILE A N 1
ATOM 3482 C CA . ILE A 1 441 ? -20.153 -8.265 -5.538 1.00 28.41 441 ILE A CA 1
ATOM 3483 C C . ILE A 1 441 ? -20.090 -8.975 -4.153 1.00 28.41 441 ILE A C 1
ATOM 3485 O O . ILE A 1 441 ? -19.047 -9.052 -3.512 1.00 28.41 441 ILE A O 1
ATOM 3489 N N . SER A 1 442 ? -21.164 -9.621 -3.696 1.00 31.20 442 SER A N 1
ATOM 3490 C CA . SER A 1 442 ? -21.265 -10.226 -2.348 1.00 31.20 442 SER A CA 1
ATOM 3491 C C . SER A 1 442 ? -20.442 -11.514 -2.125 1.00 31.20 442 SER A C 1
ATOM 3493 O O . SER A 1 442 ? -20.462 -12.090 -1.037 1.00 31.20 442 SER A O 1
ATOM 3495 N N . ALA A 1 443 ? -19.734 -12.010 -3.144 1.00 32.75 443 ALA A N 1
ATOM 3496 C CA . ALA A 1 443 ? -19.165 -13.360 -3.138 1.00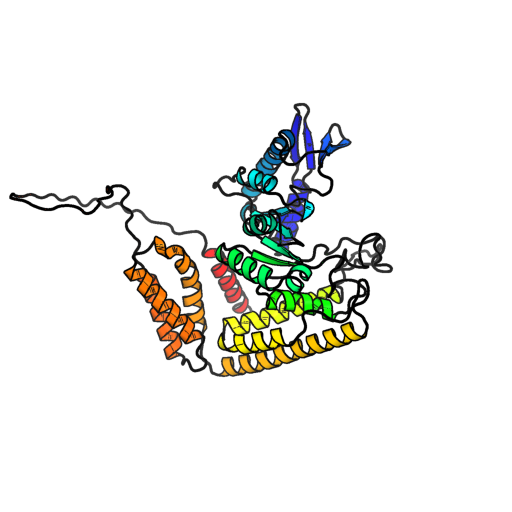 32.75 443 ALA A CA 1
ATOM 3497 C C . ALA A 1 443 ? -17.768 -13.481 -2.494 1.00 32.75 443 ALA A C 1
ATOM 3499 O O . ALA A 1 443 ? -17.412 -14.575 -2.063 1.00 32.75 443 ALA A O 1
ATOM 3500 N N . ILE A 1 444 ? -16.986 -12.401 -2.359 1.00 34.06 444 ILE A N 1
ATOM 3501 C CA . ILE A 1 444 ? -15.617 -12.499 -1.804 1.00 34.06 444 ILE A CA 1
ATOM 3502 C C . ILE A 1 444 ? -15.637 -12.559 -0.265 1.00 34.06 444 ILE A C 1
ATOM 3504 O O . ILE A 1 444 ? -15.004 -13.437 0.321 1.00 34.06 444 ILE A O 1
ATOM 3508 N N . GLY A 1 445 ? -16.436 -11.720 0.405 1.00 34.62 445 GLY A N 1
ATOM 3509 C CA . GLY A 1 445 ? -16.544 -11.727 1.874 1.00 34.62 445 GLY A CA 1
ATOM 3510 C C . GLY A 1 445 ? -17.203 -12.997 2.432 1.00 34.62 445 GLY A C 1
ATOM 3511 O O . GLY A 1 445 ? -16.711 -13.597 3.390 1.00 34.62 445 GLY A O 1
ATOM 3512 N N . GLY A 1 446 ? -18.269 -13.479 1.781 1.00 36.47 446 GLY A N 1
ATOM 3513 C CA . GLY A 1 446 ? -18.977 -14.697 2.193 1.00 36.47 446 GLY A CA 1
ATOM 3514 C C . GLY A 1 446 ? -18.175 -15.990 1.985 1.00 36.47 446 GLY A C 1
ATOM 3515 O O . GLY A 1 446 ? -18.250 -16.906 2.807 1.00 36.47 446 GLY A O 1
ATOM 3516 N N . TYR A 1 447 ? -17.357 -16.068 0.928 1.00 37.81 447 TYR A N 1
ATOM 3517 C CA . TYR A 1 447 ? -16.552 -17.257 0.618 1.00 37.81 447 TYR A CA 1
ATOM 3518 C C . TYR A 1 447 ? -15.370 -17.450 1.588 1.00 37.81 447 TYR A C 1
ATOM 3520 O O . TYR A 1 447 ? -15.058 -18.585 1.968 1.00 37.81 447 TYR A O 1
ATOM 3528 N N . ILE A 1 448 ? -14.760 -16.358 2.068 1.00 41.19 448 ILE A N 1
ATOM 3529 C CA . ILE A 1 448 ? -13.673 -16.390 3.065 1.00 41.19 448 ILE A CA 1
ATOM 3530 C C . ILE A 1 448 ? -14.198 -16.840 4.442 1.00 41.19 448 ILE A C 1
ATOM 3532 O O . ILE A 1 448 ? -13.580 -17.685 5.100 1.00 41.19 448 ILE A O 1
ATOM 3536 N N . LEU A 1 449 ? -15.378 -16.360 4.846 1.00 38.22 449 LEU A N 1
ATOM 3537 C CA . LEU A 1 449 ? -16.052 -16.773 6.085 1.00 38.22 449 LEU A CA 1
ATOM 3538 C C . LEU A 1 449 ? -16.545 -18.234 6.037 1.00 38.22 449 LEU A C 1
ATOM 3540 O O . LEU A 1 449 ? -16.414 -18.960 7.027 1.00 38.22 449 LEU A O 1
ATOM 3544 N N . TYR A 1 450 ? -17.027 -18.715 4.884 1.00 42.41 450 TYR A N 1
ATOM 3545 C CA . TYR A 1 450 ? -17.444 -20.113 4.704 1.00 42.41 450 TYR A CA 1
ATOM 3546 C C . TYR A 1 450 ? -16.264 -21.109 4.732 1.00 42.41 450 TYR A C 1
ATOM 3548 O O . TYR A 1 450 ? -16.364 -22.149 5.392 1.00 42.41 450 TYR A O 1
ATOM 3556 N N . ARG A 1 451 ? -15.110 -20.800 4.107 1.00 42.22 451 ARG A N 1
ATOM 3557 C CA . ARG A 1 451 ? -13.915 -21.677 4.185 1.00 42.22 451 ARG A CA 1
ATOM 3558 C C . ARG A 1 451 ? -13.329 -21.751 5.597 1.00 42.22 451 ARG A C 1
ATOM 3560 O O . ARG A 1 451 ? -12.945 -22.844 6.012 1.00 42.22 451 ARG A O 1
ATOM 3567 N N . LYS A 1 452 ? -13.307 -20.646 6.357 1.00 39.12 452 LYS A N 1
ATOM 3568 C CA . LYS A 1 452 ? -12.841 -20.664 7.758 1.00 39.12 452 LYS A CA 1
ATOM 3569 C C . LYS A 1 452 ? -13.721 -21.547 8.651 1.00 39.12 452 LYS A C 1
ATOM 3571 O O . LYS A 1 452 ? -13.183 -22.310 9.448 1.00 39.12 452 LYS A O 1
ATOM 3576 N N . ARG A 1 453 ? -15.051 -21.527 8.482 1.00 38.03 453 ARG A N 1
ATOM 3577 C CA . ARG A 1 453 ? -15.961 -22.393 9.260 1.00 38.03 453 ARG A CA 1
ATOM 3578 C C . ARG A 1 453 ? -15.810 -23.888 8.944 1.00 38.03 453 ARG A C 1
ATOM 3580 O O . ARG A 1 453 ? -15.843 -24.689 9.873 1.00 38.03 453 ARG A O 1
ATOM 3587 N N . LYS A 1 454 ? -15.597 -24.269 7.676 1.00 38.34 454 LYS A N 1
ATOM 3588 C CA . LYS A 1 454 ? -15.450 -25.683 7.260 1.00 38.34 454 LYS A CA 1
ATOM 3589 C C . LYS A 1 454 ? -14.085 -26.294 7.622 1.00 38.34 454 LYS A C 1
ATOM 3591 O O . LYS A 1 454 ? -13.996 -27.498 7.829 1.00 38.34 454 LYS A O 1
ATOM 3596 N N . ALA A 1 455 ? -13.030 -25.482 7.727 1.00 38.69 455 ALA A N 1
ATOM 3597 C CA . ALA A 1 455 ? -11.719 -25.946 8.191 1.00 38.69 455 ALA A CA 1
ATOM 3598 C C . ALA A 1 455 ? -11.705 -26.268 9.699 1.00 38.69 455 ALA A C 1
ATOM 3600 O O . ALA A 1 455 ? -11.010 -27.188 10.113 1.00 38.69 455 ALA A O 1
ATOM 3601 N N . MET A 1 456 ? -12.512 -25.564 10.502 1.00 36.81 456 MET A N 1
ATOM 3602 C CA . MET A 1 456 ? -12.606 -25.783 11.953 1.00 36.81 456 MET A CA 1
ATOM 3603 C C . MET A 1 456 ? -13.519 -26.952 12.360 1.00 36.81 456 MET A C 1
ATOM 3605 O O . MET A 1 456 ? -13.454 -27.388 13.498 1.00 36.81 456 MET A O 1
ATOM 3609 N N . THR A 1 457 ? -14.351 -27.480 11.456 1.00 39.31 457 THR A N 1
ATOM 3610 C CA . THR A 1 457 ? -15.248 -28.625 11.739 1.00 39.31 457 THR A CA 1
ATOM 3611 C C . THR A 1 457 ? -14.677 -29.983 11.318 1.00 39.31 457 THR A C 1
ATOM 3613 O O . THR A 1 457 ? -15.274 -31.004 11.627 1.00 39.31 457 THR A O 1
ATOM 3616 N N . ASN A 1 458 ? -13.520 -30.015 10.644 1.00 37.84 458 ASN A N 1
ATOM 3617 C CA . ASN A 1 458 ? -12.854 -31.246 10.190 1.00 37.84 458 ASN A CA 1
ATOM 3618 C C . ASN A 1 458 ? -11.548 -31.554 10.956 1.00 37.84 458 ASN A C 1
ATOM 3620 O O . ASN A 1 458 ? -10.718 -32.326 10.478 1.00 37.84 458 ASN A O 1
ATOM 3624 N N . GLN A 1 459 ? -11.355 -30.939 12.124 1.00 35.06 459 GLN A N 1
ATOM 3625 C CA . GLN A 1 459 ? -10.334 -31.316 13.104 1.00 35.06 459 GLN A CA 1
ATOM 3626 C C . GLN A 1 459 ? -11.012 -31.576 14.459 1.00 35.06 459 GLN A C 1
ATOM 3628 O O . GLN A 1 459 ? -10.781 -30.855 15.425 1.00 35.06 459 GLN A O 1
ATOM 3633 N N . GLU A 1 460 ? -11.878 -32.590 14.490 1.00 35.75 460 GLU A N 1
ATOM 3634 C CA . GLU A 1 460 ? -12.123 -33.427 15.674 1.00 35.75 460 GLU A CA 1
ATOM 3635 C C . GLU A 1 460 ? -11.554 -34.820 15.403 1.00 35.75 460 GLU A C 1
ATOM 3637 O O . GLU A 1 460 ? -11.773 -35.329 14.274 1.00 35.75 460 GLU A O 1
#

Sequence (460 aa):
MVKWTKEKDGSFTYDFTDFDKWVQFNKDLGIGDKIVIYSIAPWHNSFTYWENGKLVKERFTVGSKRYNEVWTDFFTAMVKHLDEKGWFDDAYVGIDERGLSETALNLLDTIKNKDGKTLKTAGAMDNLTGGDHPKLARRIDDLNVGDTVVQNNPEVFQQLLKDRNALGLKTTLYSCTGHIPGNFSLSAPAENYWSILFAYKNGTTGFLRWAYDAWVEDPLRDTSHSSFEAGDCFLIFPDEKNVANPTAKSSIRLEKMAQGVRDVNKLMLMTEEFPQLQADVDALLNSFDTRYESKGYYLTDSGKQEIAKDMNTVHDGIAKITEKYLALKGTGVNRDKLLQAIENAKPLLSEKDLYTVESFTAFEAAYQEAEKALKDANSTQEDLDKAANALINAQKALVKVDKDPSAPNENPSDKPSVDHSDDVGTGDYTNLTVAFTVLGISAIGGYILYRKRKAMTNQE